Protein 1UJN (pdb70)

B-factor: mean 33.39, std 11.92, range [14.8, 73.03]

Sequence (674 aa):
MQRLEVREPVPYPILVGEGVLKEVPPLAGPAALLFDRRVEGFAQEVAKALGVRHLLGLPGGEAAKSLEVYGKVLSWLAEKGLPRNATLLVVGGGTLTDLGGFVAATYLRGVAYLAFPTTTLAIVDASVGGKTGINLPEGKNLVGAFHFPQGVYAELRALKTLPLPTFKEGLVEAFKHGLIAGDEALLKVEDLTPQSPRLEAFLARAVAVKVRVTEEDPLEKGKRRLLNLGHTLGHALEAQTRHALPHGMAVAYGLLYAALLGRALGGEDLLPPVRRLLLWLSPPPLPPLAFEDLLPYLSLHWVVPLAPGRLVVRPLPEGLLREAFAAWREELKGLGLLMQRLEVREPVPYPILVGEGVLKEVPPLAGPAALLFDRRVEGFAQEVAKALGVRHLLGLPGGEAAKSLEVYGKVLSWLAEKGLPRNATLLVVGGGTLTDLGGFVAATYLRGVAYLAFPTTTLAIVDASVGGKTGINLPEGKNLVGAFHFPQGVYAELRALKTLPLPTFKEGLVEAFKHGLIAGDEALLKVEDLTPQSPRLEAFLARAVAVKVRVTEEDPLEKGKRRLLNLGHTLGHALEAQALPHGMAVAYGLLYAALLGRALGGEDLLPPVRRLLLWLSPPPLPPLAFEDLLPYLSLHWVVPLAPGRLVVRPLPEGLLREAFAAWREELKGLGLLR

InterPro domains:
  IPR016037 3-dehydroquinate synthase AroB [MF_00110] (1-339)
  IPR030960 3-dehydroquinate synthase, N-terminal domain [PF01761] (58-167)
  IPR030963 3-dehydroquinate synthase family [PIRSF001455] (6-338)
  IPR050071 Dehydroquinate Synthase [PTHR43622] (54-319)
  IPR056179 3-dehydroquinate synthase, C-terminal domain [PF24621] (170-304)

Foldseek 3Di:
DDWDWFVPPHIAIEAFEAPLLVVDDAQPFAEAEEEAPLPVVVSVVSCVSRVHDHYDYDHADQVCQDPVVLVVVLVSCVVVVDDQAYEYEFYEADRRCQSSLQSQCPNVNHHAYEYAHLFLQCLLPVQDFQHHHGADPVGGGPGGDRGHHNYYGYHLVSNQVPDFLRNLLSLLLLCLLCLQQVPPLSLPPLVDDSPPPCVRVNSSVSNVSLSVQCVVCVPPPPSNCLSCQLVQQLQLQCVVVVNPFDSSLSSLLSNQLLQLLLVLVVADRPNVSSLSSCVSSVGAAGDDDALVNRCVSHVAWHWHRSGRNDIDIGDDDVVSSNVSVVVSVVSCVVVVSD/DDWDWQPPPHIAIEAFEAPLLVVDDAQPDAEAEEEAQVLVVVSVVSCVSRVHDHYHYDHQDLVCQDVVNLVVVLVSCVVVPDDQAYEYEFEHAPNRCQSRLQSQCPNVNHHAYEYEYLFLQCLLPVQDFQHHHGADPVGGRPGGDRGHHNYYGYHLVSNQPPDPLRNVLSLLLLCLLCQQQVPVLSLPPLVDDSPPPCVRVSSSVSNVSQSVQCVVCVVPPPSNVSSCQLVQQLVLLVVLPFDSSLSSLLSNQLLQLLLVVVQADRPNVSSLVSCLSSVGAADEDDAPVSSVVRAVAWHWHRRGRNDIDTGHDDVVSSRVSVVVSQVSCVVSVRYD

CATH classification: 3.40.50.1970 (+1 more: 1.20.1090.10)

Structure (mmCIF, N/CA/C/O backbone):
data_1UJN
#
_entry.id   1UJN
#
_cell.length_a   63.403
_cell.length_b   71.787
_cell.length_c   71.636
_cell.angle_alpha   90.00
_cell.angle_beta   99.44
_cell.angle_gamma   90.00
#
_symmetry.space_group_name_H-M   'P 1 21 1'
#
loop_
_entity.id
_entity.type
_entity.pdbx_description
1 polymer 'dehydroquinate synthase'
2 water water
#
loop_
_atom_site.group_PDB
_atom_site.id
_atom_site.type_symbol
_atom_site.label_atom_id
_atom_site.label_alt_id
_atom_site.label_comp_id
_atom_site.label_asym_id
_atom_site.label_entity_id
_atom_site.label_seq_id
_atom_site.pdbx_PDB_ins_code
_atom_site.Cartn_x
_atom_site.Cartn_y
_atom_site.Cartn_z
_atom_site.occupancy
_atom_site.B_iso_or_equiv
_atom_site.auth_seq_id
_atom_site.auth_comp_id
_atom_site.auth_asym_id
_atom_site.auth_atom_id
_atom_site.pdbx_PDB_model_num
ATOM 1 N N . MET A 1 1 ? 24.114 10.769 51.378 1.00 35.87 1 MET A N 1
ATOM 2 C CA . MET A 1 1 ? 23.712 10.831 49.943 1.00 34.75 1 MET A CA 1
ATOM 3 C C . MET A 1 1 ? 24.695 11.699 49.171 1.00 34.55 1 MET A C 1
ATOM 4 O O . MET A 1 1 ? 24.927 12.852 49.522 1.00 36.28 1 MET A O 1
ATOM 9 N N . GLN A 1 2 ? 25.275 11.132 48.120 1.00 32.04 2 GLN A N 1
ATOM 10 C CA . GLN A 1 2 ? 26.235 11.848 47.293 1.00 30.49 2 GLN A CA 1
ATOM 11 C C . GLN A 1 2 ? 25.622 12.085 45.921 1.00 29.18 2 GLN A C 1
ATOM 12 O O . GLN A 1 2 ? 25.073 11.165 45.328 1.00 26.51 2 GLN A O 1
ATOM 18 N N . ARG A 1 3 ? 25.711 13.312 45.420 1.00 27.58 3 ARG A N 1
ATOM 19 C CA . ARG A 1 3 ? 25.170 13.608 44.105 1.00 28.21 3 ARG A CA 1
ATOM 20 C C . ARG A 1 3 ? 26.279 14.099 43.188 1.00 29.50 3 ARG A C 1
ATOM 21 O O . ARG A 1 3 ? 26.920 15.119 43.457 1.00 29.17 3 ARG A O 1
ATOM 29 N N . LEU A 1 4 ? 26.518 13.354 42.116 1.00 26.93 4 LEU A N 1
ATOM 30 C CA . LEU A 1 4 ? 27.533 13.720 41.142 1.00 26.36 4 LEU A CA 1
ATOM 31 C C . LEU A 1 4 ? 26.801 14.079 39.860 1.00 25.84 4 LEU A C 1
ATOM 32 O O . LEU A 1 4 ? 25.628 13.734 39.689 1.00 24.55 4 LEU A O 1
ATOM 37 N N . GLU A 1 5 ? 27.485 14.774 38.962 1.00 24.29 5 GLU A N 1
ATOM 38 C CA . GLU A 1 5 ? 26.866 15.151 37.703 1.00 24.75 5 GLU A CA 1
ATOM 39 C C . GLU A 1 5 ? 27.784 14.909 36.519 1.00 25.24 5 GLU A C 1
ATOM 40 O O . GLU A 1 5 ? 28.978 15.227 36.559 1.00 24.05 5 GLU A O 1
ATOM 46 N N . VAL A 1 6 ? 27.221 14.313 35.476 1.00 23.64 6 VAL A N 1
ATOM 47 C CA . VAL A 1 6 ? 27.948 14.093 34.240 1.00 23.45 6 VAL A CA 1
ATOM 48 C C . VAL A 1 6 ? 27.403 15.229 33.404 1.00 24.52 6 VAL A C 1
ATOM 49 O O . VAL A 1 6 ? 26.190 15.448 33.375 1.00 24.60 6 VAL A O 1
ATOM 53 N N . ARG A 1 7 ? 28.285 15.960 32.736 1.00 26.37 7 ARG A N 1
ATOM 54 C CA . ARG A 1 7 ? 27.851 17.096 31.934 1.00 30.01 7 ARG A CA 1
ATOM 55 C C . ARG A 1 7 ? 27.895 16.846 30.432 1.00 32.50 7 ARG A C 1
ATOM 56 O O . ARG A 1 7 ? 27.007 17.277 29.699 1.00 31.72 7 ARG A O 1
ATOM 64 N N . GLU A 1 8 ? 28.933 16.156 29.979 1.00 34.99 8 GLU A N 1
ATOM 65 C CA . GLU A 1 8 ? 29.099 15.886 28.555 1.00 39.40 8 GLU A CA 1
ATOM 66 C C . GLU A 1 8 ? 29.304 14.403 28.265 1.00 40.07 8 GLU A C 1
ATOM 67 O O . GLU A 1 8 ? 29.865 13.673 29.085 1.00 41.00 8 GLU A O 1
ATOM 73 N N . PRO A 1 9 ? 28.855 13.940 27.083 1.00 39.70 9 PRO A N 1
ATOM 74 C CA . PRO A 1 9 ? 28.184 14.735 26.047 1.00 39.15 9 PRO A CA 1
ATOM 75 C C . PRO A 1 9 ? 26.709 14.991 26.347 1.00 38.12 9 PRO A C 1
ATOM 76 O O . PRO A 1 9 ? 26.086 15.861 25.742 1.00 39.00 9 PRO A O 1
ATOM 80 N N . VAL A 1 10 ? 26.159 14.219 27.278 1.00 36.52 10 VAL A N 1
ATOM 81 C CA . VAL A 1 10 ? 24.763 14.346 27.683 1.00 35.80 10 VAL A CA 1
ATOM 82 C C . VAL A 1 10 ? 24.731 14.411 29.208 1.00 35.04 10 VAL A C 1
ATOM 83 O O . VAL A 1 10 ? 25.307 13.558 29.882 1.00 34.66 10 VAL A O 1
ATOM 87 N N . PRO A 1 11 ? 24.060 15.425 29.771 1.00 31.89 11 PRO A N 1
ATOM 88 C CA . PRO A 1 11 ? 23.990 15.559 31.227 1.00 30.53 11 PRO A CA 1
ATOM 89 C C . PRO A 1 11 ? 22.997 14.667 31.963 1.00 26.44 11 PRO A C 1
ATOM 90 O O . PRO A 1 11 ? 21.880 14.421 31.501 1.00 27.22 11 PRO A O 1
ATOM 94 N N . TYR A 1 12 ? 23.431 14.176 33.116 1.00 23.15 12 TYR A N 1
ATOM 95 C CA . TYR A 1 12 ? 22.597 13.353 33.978 1.00 20.65 12 TYR A CA 1
ATOM 96 C C . TYR A 1 12 ? 23.275 13.226 35.338 1.00 18.68 12 TYR A C 1
ATOM 97 O O . TYR A 1 12 ? 24.496 13.338 35.451 1.00 19.03 12 TYR A O 1
ATOM 106 N N . PRO A 1 13 ? 22.481 13.020 36.391 1.00 19.18 13 PRO A N 1
ATOM 107 C CA . PRO A 1 13 ? 22.979 12.877 37.760 1.00 19.37 13 PRO A CA 1
ATOM 108 C C . PRO A 1 13 ? 23.279 11.427 38.129 1.00 19.31 13 PRO A C 1
ATOM 109 O O . PRO A 1 13 ? 22.677 10.500 37.585 1.00 17.76 13 PRO A O 1
ATOM 113 N N . ILE A 1 14 ? 24.208 11.253 39.063 1.00 18.86 14 ILE A N 1
ATOM 114 C CA . ILE A 1 14 ? 24.568 9.936 39.575 1.00 17.60 14 ILE A CA 1
ATOM 115 C C . ILE A 1 14 ? 24.449 10.083 41.087 1.00 19.28 14 ILE A C 1
ATOM 116 O O . ILE A 1 14 ? 25.176 10.871 41.697 1.00 19.51 14 ILE A O 1
ATOM 121 N N . LEU A 1 15 ? 23.519 9.346 41.683 1.00 16.87 15 LEU A N 1
ATOM 122 C CA . LEU A 1 15 ? 23.311 9.403 43.130 1.00 19.11 15 LEU A CA 1
ATOM 123 C C . LEU A 1 15 ? 23.866 8.146 43.771 1.00 19.97 15 LEU A C 1
ATOM 124 O O . LEU A 1 15 ? 23.645 7.044 43.276 1.00 19.35 15 LEU A O 1
ATOM 129 N N . VAL A 1 16 ? 24.581 8.312 44.881 1.00 20.00 16 VAL A N 1
ATOM 130 C CA . VAL A 1 16 ? 25.144 7.172 45.596 1.00 22.58 16 VAL A CA 1
ATOM 131 C C . VAL A 1 16 ? 24.869 7.373 47.086 1.00 22.80 16 VAL A C 1
ATOM 132 O O . VAL A 1 16 ? 25.313 8.355 47.670 1.00 24.41 16 VAL A O 1
ATOM 136 N N . GLY A 1 17 ? 24.121 6.454 47.687 1.00 24.00 17 GLY A N 1
ATOM 137 C CA . GLY A 1 17 ? 23.818 6.577 49.103 1.00 25.51 17 GLY A CA 1
ATOM 138 C C . GLY A 1 17 ? 22.646 5.714 49.518 1.00 26.32 17 GLY A C 1
ATOM 139 O O . GLY A 1 17 ? 22.252 4.802 48.793 1.00 25.93 17 GLY A O 1
ATOM 140 N N . GLU A 1 18 ? 22.091 5.985 50.695 1.00 27.97 18 GLU A N 1
ATOM 141 C CA . GLU A 1 18 ? 20.951 5.218 51.177 1.00 29.76 18 GLU A CA 1
ATOM 142 C C . GLU A 1 18 ? 19.694 6.057 51.037 1.00 28.73 18 GLU A C 1
ATOM 143 O O . GLU A 1 18 ? 19.593 7.145 51.603 1.00 28.94 18 GLU A O 1
ATOM 149 N N . GLY A 1 19 ? 18.744 5.544 50.266 1.00 28.58 19 GLY A N 1
ATOM 150 C CA . GLY A 1 19 ? 17.502 6.254 50.040 1.00 28.66 19 GLY A CA 1
ATOM 151 C C . GLY A 1 19 ? 17.550 7.000 48.722 1.00 27.20 19 GLY A C 1
ATOM 152 O O . GLY A 1 19 ? 16.983 8.081 48.596 1.00 28.04 19 GLY A O 1
ATOM 153 N N . VAL A 1 20 ? 18.233 6.434 47.734 1.00 27.73 20 VAL A N 1
ATOM 154 C CA . VAL A 1 20 ? 18.329 7.086 46.429 1.00 27.33 20 VAL A CA 1
ATOM 155 C C . VAL A 1 20 ? 16.989 7.191 45.687 1.00 26.21 20 VAL A C 1
ATOM 156 O O . VAL A 1 20 ? 16.800 8.096 44.876 1.00 25.52 20 VAL A O 1
ATOM 160 N N . LEU A 1 21 ? 16.058 6.282 45.960 1.00 26.37 21 LEU A N 1
ATOM 161 C CA . LEU A 1 21 ? 14.758 6.326 45.284 1.00 27.81 21 LEU A CA 1
ATOM 162 C C . LEU A 1 21 ? 14.009 7.640 45.473 1.00 28.46 21 LEU A C 1
ATOM 163 O O . LEU A 1 21 ? 13.283 8.079 44.580 1.00 27.97 21 LEU A O 1
ATOM 168 N N . LYS A 1 22 ? 14.185 8.270 46.631 1.00 28.73 22 LYS A N 1
ATOM 169 C CA . LYS A 1 22 ? 13.519 9.538 46.917 1.00 29.91 22 LYS A CA 1
ATOM 170 C C . LYS A 1 22 ? 14.039 10.640 45.991 1.00 29.65 22 LYS A C 1
ATOM 171 O O . LYS A 1 22 ? 13.379 11.660 45.793 1.00 30.63 22 LYS A O 1
ATOM 177 N N . GLU A 1 23 ? 15.227 10.432 45.433 1.00 27.13 23 GLU A N 1
ATOM 178 C CA . GLU A 1 23 ? 15.847 11.417 44.550 1.00 25.95 23 GLU A CA 1
ATOM 179 C C . GLU A 1 23 ? 15.502 11.255 43.071 1.00 23.54 23 GLU A C 1
ATOM 180 O O . GLU A 1 23 ? 15.902 12.074 42.246 1.00 21.48 23 GLU A O 1
ATOM 186 N N . VAL A 1 24 ? 14.765 10.208 42.730 1.00 22.81 24 VAL A N 1
ATOM 187 C CA . VAL A 1 24 ? 14.411 9.985 41.331 1.00 22.06 24 VAL A CA 1
ATOM 188 C C . VAL A 1 24 ? 13.252 10.878 40.915 1.00 22.32 24 VAL A C 1
ATOM 189 O O . VAL A 1 24 ? 12.234 10.932 41.597 1.00 22.87 24 VAL A O 1
ATOM 193 N N . PRO A 1 25 ? 13.394 11.607 39.796 1.00 22.35 25 PRO A N 1
ATOM 194 C CA . PRO A 1 25 ? 12.277 12.463 39.378 1.00 22.48 25 PRO A CA 1
ATOM 195 C C . PRO A 1 25 ? 11.079 11.573 39.029 1.00 23.13 25 PRO A C 1
ATOM 196 O O . PRO A 1 25 ? 11.237 10.544 38.367 1.00 21.79 25 PRO A O 1
ATOM 200 N N . PRO A 1 26 ? 9.869 1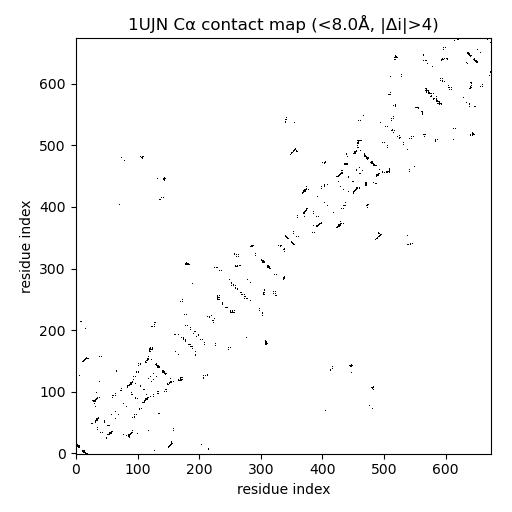1.948 39.478 1.00 22.34 26 PRO A N 1
ATOM 201 C CA . PRO A 1 26 ? 8.690 11.135 39.167 1.00 22.88 26 PRO A CA 1
ATOM 202 C C . PRO A 1 26 ? 8.593 10.949 37.659 1.00 22.75 26 PRO A C 1
ATOM 203 O O . PRO A 1 26 ? 8.880 11.874 36.900 1.00 24.09 26 PRO A O 1
ATOM 207 N N . LEU A 1 27 ? 8.192 9.759 37.230 1.00 23.27 27 LEU A N 1
ATOM 208 C CA . LEU A 1 27 ? 8.074 9.461 35.807 1.00 25.61 27 LEU A CA 1
ATOM 209 C C . LEU A 1 27 ? 7.010 10.320 35.125 1.00 27.18 27 LEU A C 1
ATOM 210 O O . LEU A 1 27 ? 5.931 10.544 35.677 1.00 27.48 27 LEU A O 1
ATOM 215 N N . ALA A 1 28 ? 7.324 10.798 33.923 1.00 27.51 28 ALA A N 1
ATOM 216 C CA . ALA A 1 28 ? 6.406 11.647 33.168 1.00 28.98 28 ALA A CA 1
ATOM 217 C C . ALA A 1 28 ? 5.692 10.903 32.044 1.00 29.65 28 ALA A C 1
ATOM 218 O O . ALA A 1 28 ? 4.969 11.510 31.257 1.00 32.07 28 ALA A O 1
ATOM 220 N N . GLY A 1 29 ? 5.899 9.594 31.965 1.00 28.81 29 GLY A N 1
ATOM 221 C CA . GLY A 1 29 ? 5.254 8.813 30.925 1.00 28.41 29 GLY A CA 1
ATOM 222 C C . GLY A 1 29 ? 5.237 7.343 31.283 1.00 27.89 29 GLY A C 1
ATOM 223 O O . GLY A 1 29 ? 5.586 6.982 32.409 1.00 28.59 29 GLY A O 1
ATOM 224 N N . PRO A 1 30 ? 4.831 6.465 30.352 1.00 27.57 30 PRO A N 1
ATOM 225 C CA . PRO A 1 30 ? 4.796 5.028 30.641 1.00 25.44 30 PRO A CA 1
ATOM 226 C C . PRO A 1 30 ? 6.186 4.496 30.989 1.00 23.26 30 PRO A C 1
ATOM 227 O O . PRO A 1 30 ? 7.198 5.164 30.736 1.00 23.99 30 PRO A O 1
ATOM 231 N N . ALA A 1 31 ? 6.237 3.304 31.577 1.00 22.29 31 ALA A N 1
ATOM 232 C CA . ALA A 1 31 ? 7.516 2.725 31.975 1.00 21.08 31 ALA A CA 1
ATOM 233 C C . ALA A 1 31 ? 7.480 1.212 32.133 1.00 21.53 31 ALA A C 1
ATOM 234 O O . ALA A 1 31 ? 6.413 0.603 32.244 1.00 22.03 31 ALA A O 1
ATOM 236 N N . ALA A 1 32 ? 8.667 0.614 32.141 1.00 19.78 32 ALA A N 1
ATOM 237 C CA . ALA A 1 32 ? 8.822 -0.821 32.311 1.00 19.05 32 ALA A CA 1
ATOM 238 C C . ALA A 1 32 ? 10.116 -0.991 33.093 1.00 19.75 32 ALA A C 1
ATOM 239 O O . ALA A 1 32 ? 10.995 -0.128 33.030 1.00 20.02 32 ALA A O 1
ATOM 241 N N . LEU A 1 33 ? 10.236 -2.084 33.837 1.00 19.58 33 LEU A N 1
ATOM 242 C CA . LEU A 1 33 ? 11.432 -2.302 34.634 1.00 18.16 33 LEU A CA 1
ATOM 243 C C . LEU A 1 33 ? 12.000 -3.694 34.391 1.00 18.92 33 LEU A C 1
ATOM 244 O O . LEU A 1 33 ? 11.292 -4.693 34.484 1.00 19.74 33 LEU A O 1
ATOM 249 N N . LEU A 1 34 ? 13.286 -3.728 34.051 1.00 19.57 34 LEU A N 1
ATOM 250 C CA . LEU A 1 34 ? 14.027 -4.955 33.787 1.00 20.03 34 LEU A CA 1
ATOM 251 C C . LEU A 1 34 ? 14.959 -5.154 34.986 1.00 21.08 34 LEU A C 1
ATOM 252 O O . LEU A 1 34 ? 15.643 -4.211 35.403 1.00 20.88 34 LEU A O 1
ATOM 257 N N . PHE A 1 35 ? 15.011 -6.367 35.535 1.00 21.18 35 PHE A N 1
ATOM 258 C CA . PHE A 1 35 ? 15.857 -6.608 36.702 1.00 21.36 35 PHE A CA 1
ATOM 259 C C . PHE A 1 35 ? 16.525 -7.980 36.768 1.00 22.27 35 PHE A C 1
ATOM 260 O O . PHE A 1 35 ? 16.053 -8.945 36.177 1.00 21.04 35 PHE A O 1
ATOM 268 N N . ASP A 1 36 ? 17.633 -8.034 37.503 1.00 22.71 36 ASP A N 1
ATOM 269 C CA . ASP A 1 36 ? 18.385 -9.265 37.726 1.00 23.70 36 ASP A CA 1
ATOM 270 C C . ASP A 1 36 ? 17.595 -9.983 38.824 1.00 25.08 36 ASP A C 1
ATOM 271 O O . ASP A 1 36 ? 17.363 -9.406 39.877 1.00 24.91 36 ASP A O 1
ATOM 276 N N . ARG A 1 37 ? 17.170 -11.219 38.574 1.00 27.52 37 ARG A N 1
ATOM 277 C CA . ARG A 1 37 ? 16.396 -11.979 39.563 1.00 30.64 37 ARG A CA 1
ATOM 278 C C . ARG A 1 37 ? 17.019 -11.922 40.954 1.00 29.95 37 ARG A C 1
ATOM 279 O O . ARG A 1 37 ? 16.312 -11.989 41.959 1.00 29.89 37 ARG A O 1
ATOM 287 N N . ARG A 1 38 ? 18.343 -11.806 41.007 1.00 30.75 38 ARG A N 1
ATOM 288 C CA . ARG A 1 38 ? 19.067 -11.742 42.275 1.00 31.54 38 ARG A CA 1
ATOM 289 C C . ARG A 1 38 ? 18.635 -10.605 43.188 1.00 29.81 38 ARG A C 1
ATOM 290 O O . ARG A 1 38 ? 18.767 -10.704 44.407 1.00 29.36 38 ARG A O 1
ATOM 298 N N . VAL A 1 39 ? 18.151 -9.513 42.607 1.00 27.04 39 VAL A N 1
ATOM 299 C CA . VAL A 1 39 ? 17.725 -8.376 43.410 1.00 25.56 39 VAL A CA 1
ATOM 300 C C . VAL A 1 39 ? 16.262 -8.013 43.193 1.00 24.61 39 VAL A C 1
ATOM 301 O O . VAL A 1 39 ? 15.905 -6.839 43.189 1.00 22.38 39 VAL A O 1
ATOM 305 N N . GLU A 1 40 ? 15.414 -9.025 43.039 1.00 26.01 40 GLU A N 1
ATOM 306 C CA . GLU A 1 40 ? 13.997 -8.779 42.825 1.00 27.35 40 GLU A CA 1
ATOM 307 C C . GLU A 1 40 ? 13.384 -7.955 43.952 1.00 27.09 40 GLU A C 1
ATOM 308 O O . GLU A 1 40 ? 12.536 -7.097 43.704 1.00 25.45 40 GLU A O 1
ATOM 314 N N . GLY A 1 41 ? 13.808 -8.220 45.187 1.00 26.33 41 GLY A N 1
ATOM 315 C CA . GLY A 1 41 ? 13.280 -7.480 46.322 1.00 25.40 41 GLY A CA 1
ATOM 316 C C . GLY A 1 41 ? 13.398 -5.981 46.118 1.00 24.99 41 GLY A C 1
ATOM 317 O O . GLY A 1 41 ? 12.422 -5.238 46.246 1.00 24.48 41 GLY A O 1
ATOM 318 N N . PHE A 1 42 ? 14.604 -5.532 45.787 1.00 23.84 42 PHE A N 1
ATOM 319 C CA . PHE A 1 42 ? 14.850 -4.118 45.562 1.00 22.96 42 PHE A CA 1
ATOM 320 C C . PHE A 1 42 ? 14.131 -3.662 44.295 1.00 20.54 42 PHE A C 1
ATOM 321 O O . PHE A 1 42 ? 13.611 -2.549 44.232 1.00 20.39 42 PHE A O 1
ATOM 329 N N . ALA A 1 43 ? 14.105 -4.531 43.290 1.00 22.65 43 ALA A N 1
ATOM 330 C CA . ALA A 1 43 ? 13.445 -4.213 42.025 1.00 22.46 43 ALA A CA 1
ATOM 331 C C . ALA A 1 43 ? 11.972 -3.898 42.273 1.00 25.33 43 ALA A C 1
ATOM 332 O O . ALA A 1 43 ? 11.430 -2.939 41.722 1.00 25.83 43 ALA A O 1
ATOM 334 N N . GLN A 1 44 ? 11.328 -4.702 43.113 1.00 23.64 44 GLN A N 1
ATOM 335 C CA . GLN A 1 44 ? 9.922 -4.479 43.426 1.00 24.53 44 GLN A CA 1
ATOM 336 C C . GLN A 1 44 ? 9.753 -3.185 44.214 1.00 24.60 44 GLN A C 1
ATOM 337 O O . GLN A 1 44 ? 8.734 -2.514 44.100 1.00 26.91 44 GLN A O 1
ATOM 343 N N . GLU A 1 45 ? 10.751 -2.832 45.019 1.00 24.84 45 GLU A N 1
ATOM 344 C CA . GLU A 1 45 ? 10.680 -1.601 45.796 1.00 24.38 45 GLU A CA 1
ATOM 345 C C . GLU A 1 45 ? 10.783 -0.398 44.855 1.00 22.95 45 GLU A C 1
ATOM 346 O O . GLU A 1 45 ? 10.065 0.598 45.011 1.00 22.58 45 GLU A O 1
ATOM 352 N N . VAL A 1 46 ? 11.680 -0.498 43.877 1.00 20.40 46 VAL A N 1
ATOM 353 C CA . VAL A 1 46 ? 11.856 0.566 42.897 1.00 20.06 46 VAL A CA 1
ATOM 354 C C . VAL A 1 46 ? 10.545 0.740 42.128 1.00 20.64 46 VAL A C 1
ATOM 355 O O . VAL A 1 46 ? 10.067 1.860 41.939 1.00 20.82 46 VAL A O 1
ATOM 359 N N . ALA A 1 47 ? 9.971 -0.380 41.689 1.00 20.89 47 ALA A N 1
ATOM 360 C CA . ALA A 1 47 ? 8.720 -0.370 40.939 1.00 22.05 47 ALA A CA 1
ATOM 361 C C . ALA A 1 47 ? 7.589 0.272 41.737 1.00 23.69 47 ALA A C 1
ATOM 362 O O . ALA A 1 47 ? 6.866 1.130 41.230 1.00 22.82 47 ALA A O 1
ATOM 364 N N . LYS A 1 48 ? 7.441 -0.141 42.991 1.00 25.98 48 LYS A N 1
ATOM 365 C CA . LYS A 1 48 ? 6.377 0.395 43.837 1.00 25.66 48 LYS A CA 1
ATOM 366 C C . LYS A 1 48 ? 6.530 1.891 44.095 1.00 25.90 48 LYS A C 1
ATOM 367 O O . LYS A 1 48 ? 5.557 2.639 44.040 1.00 25.62 48 LYS A O 1
ATOM 373 N N . ALA A 1 49 ? 7.753 2.330 44.365 1.00 25.28 49 ALA A N 1
ATOM 374 C CA . ALA A 1 49 ? 8.011 3.736 44.637 1.00 25.58 49 ALA A CA 1
ATOM 375 C C . ALA A 1 49 ? 7.697 4.655 43.455 1.00 26.64 49 ALA A C 1
ATOM 376 O O . ALA A 1 49 ? 7.163 5.752 43.632 1.00 26.38 49 ALA A O 1
ATOM 378 N N . LEU A 1 50 ? 8.012 4.197 42.248 1.00 25.10 50 LEU A N 1
ATOM 379 C CA . LEU A 1 50 ? 7.815 5.010 41.056 1.00 24.39 50 LEU A CA 1
ATOM 380 C C . LEU A 1 50 ? 6.549 4.723 40.248 1.00 25.62 50 LEU A C 1
ATOM 381 O O . LEU A 1 50 ? 6.299 5.377 39.235 1.00 24.16 50 LEU A O 1
ATOM 386 N N . GLY A 1 51 ? 5.757 3.753 40.694 1.00 25.49 51 GLY A N 1
ATOM 387 C CA . GLY A 1 51 ? 4.521 3.425 39.998 1.00 25.20 51 GLY A CA 1
ATOM 388 C C . GLY A 1 51 ? 4.669 2.612 38.722 1.00 26.01 51 GLY A C 1
ATOM 389 O O . GLY A 1 51 ? 3.844 2.725 37.809 1.00 24.93 51 GLY A O 1
ATOM 390 N N . VAL A 1 52 ? 5.712 1.792 38.645 1.00 23.46 52 VAL A N 1
ATOM 391 C CA . VAL A 1 52 ? 5.933 0.971 37.462 1.00 23.73 52 VAL A CA 1
ATOM 392 C C . VAL A 1 52 ? 5.157 -0.335 37.593 1.00 24.64 52 VAL A C 1
ATOM 393 O O . VAL A 1 52 ? 5.263 -1.028 38.603 1.00 23.90 52 VAL A O 1
ATOM 397 N N . ARG A 1 53 ? 4.387 -0.667 36.564 1.00 25.82 53 ARG A N 1
ATOM 398 C CA . ARG A 1 53 ? 3.535 -1.868 36.600 1.00 29.05 53 ARG A CA 1
ATOM 399 C C . ARG A 1 53 ? 4.073 -3.037 35.745 1.00 30.09 53 ARG A C 1
ATOM 400 O O . ARG A 1 53 ? 3.693 -4.188 35.911 1.00 31.72 53 ARG A O 1
ATOM 408 N N . HIS A 1 54 ? 4.966 -2.756 34.803 1.00 26.29 54 HIS A N 1
ATOM 409 C CA . HIS A 1 54 ? 5.514 -3.798 33.939 1.00 25.93 54 HIS A CA 1
ATOM 410 C C . HIS A 1 54 ? 6.934 -4.154 34.360 1.00 25.86 54 HIS A C 1
ATOM 411 O O . HIS A 1 54 ? 7.842 -3.329 34.247 1.00 22.74 54 HIS A O 1
ATOM 418 N N . LEU A 1 55 ? 7.119 -5.381 34.842 1.00 23.56 55 LEU A N 1
ATOM 419 C CA . LEU A 1 55 ? 8.434 -5.839 35.288 1.00 24.46 55 LEU A CA 1
ATOM 420 C C . LEU A 1 55 ? 8.819 -7.169 34.665 1.00 24.65 55 LEU A C 1
ATOM 421 O O . LEU A 1 55 ? 7.980 -8.053 34.516 1.00 24.60 55 LEU A O 1
ATOM 426 N N . LEU A 1 56 ? 10.096 -7.307 34.316 1.00 22.65 56 LEU A N 1
ATOM 427 C CA . LEU A 1 56 ? 10.609 -8.536 33.723 1.00 23.77 56 LEU A CA 1
ATOM 428 C C . LEU A 1 56 ? 11.928 -8.883 34.394 1.00 25.67 56 LEU A C 1
ATOM 429 O O . LEU A 1 56 ? 12.867 -8.072 34.399 1.00 22.43 56 LEU A O 1
ATOM 434 N N . GLY A 1 57 ? 11.987 -10.083 34.970 1.00 24.07 57 GLY A N 1
ATOM 435 C CA . GLY A 1 57 ? 13.188 -10.537 35.646 1.00 25.98 57 GLY A CA 1
ATOM 436 C C . GLY A 1 57 ? 14.043 -11.387 34.729 1.00 26.42 57 GLY A C 1
ATOM 437 O O . GLY A 1 57 ? 13.529 -12.140 33.904 1.00 28.66 57 GLY A O 1
ATOM 438 N N . LEU A 1 58 ? 15.355 -11.261 34.869 1.00 27.54 58 LEU A N 1
ATOM 439 C CA . LEU A 1 58 ? 16.277 -12.010 34.037 1.00 28.79 58 LEU A CA 1
ATOM 440 C C . LEU A 1 58 ? 17.447 -12.508 34.861 1.00 30.04 58 LEU A C 1
ATOM 441 O O . LEU A 1 58 ? 17.795 -11.921 35.884 1.00 27.17 58 LEU A O 1
ATOM 446 N N . PRO A 1 59 ? 18.053 -13.625 34.442 1.00 31.71 59 PRO A N 1
ATOM 447 C CA . PRO A 1 59 ? 19.197 -14.116 35.207 1.00 32.26 59 PRO A CA 1
ATOM 448 C C . PRO A 1 59 ? 20.356 -13.193 34.845 1.00 32.19 59 PRO A C 1
ATOM 449 O O . PRO A 1 59 ? 20.496 -12.803 33.685 1.00 33.56 59 PRO A O 1
ATOM 453 N N . GLY A 1 60 ? 21.165 -12.824 35.830 1.00 31.42 60 GLY A N 1
ATOM 454 C CA . GLY A 1 60 ? 22.300 -11.966 35.552 1.00 32.18 60 GLY A CA 1
ATOM 455 C C . GLY A 1 60 ? 23.391 -12.804 34.918 1.00 31.62 60 GLY A C 1
ATOM 456 O O . GLY A 1 60 ? 23.169 -13.968 34.596 1.00 31.90 60 GLY A O 1
ATOM 457 N N . GLY A 1 61 ? 24.572 -12.233 34.736 1.00 31.30 61 GLY A N 1
ATOM 458 C CA . GLY A 1 61 ? 25.643 -13.003 34.130 1.00 30.36 61 GLY A CA 1
ATOM 459 C C . GLY A 1 61 ? 25.737 -12.742 32.643 1.00 29.22 61 GLY A C 1
ATOM 460 O O . GLY A 1 61 ? 24.871 -12.088 32.065 1.00 27.64 61 GLY A O 1
ATOM 461 N N . GLU A 1 62 ? 26.785 -13.270 32.022 1.00 26.87 62 GLU A N 1
ATOM 462 C CA . GLU A 1 62 ? 27.023 -13.075 30.596 1.00 27.69 62 GLU A CA 1
ATOM 463 C C . GLU A 1 62 ? 25.929 -13.620 29.673 1.00 27.76 62 GLU A C 1
ATOM 464 O O . GLU A 1 62 ? 25.773 -13.147 28.544 1.00 25.61 62 GLU A O 1
ATOM 470 N N . ALA A 1 63 ? 25.184 -14.614 30.144 1.00 29.04 63 ALA A N 1
ATOM 471 C CA . ALA A 1 63 ? 24.113 -15.205 29.342 1.00 31.47 63 ALA A CA 1
ATOM 472 C C . ALA A 1 63 ? 23.032 -14.180 29.011 1.00 31.73 63 ALA A C 1
ATOM 473 O O . ALA A 1 63 ? 22.320 -14.322 28.017 1.00 34.03 63 ALA A O 1
ATOM 475 N N . ALA A 1 64 ? 22.911 -13.149 29.841 1.00 31.97 64 ALA A N 1
ATOM 476 C CA . ALA A 1 64 ? 21.912 -12.102 29.622 1.00 31.75 64 ALA A CA 1
ATOM 477 C C . ALA A 1 64 ? 22.297 -11.201 28.451 1.00 31.49 64 ALA A C 1
ATOM 478 O O . ALA A 1 64 ? 21.442 -10.536 27.858 1.00 34.00 64 ALA A O 1
ATOM 480 N N . LYS A 1 65 ? 23.585 -11.171 28.128 1.00 28.88 65 LYS A N 1
ATOM 481 C CA . LYS A 1 65 ? 24.074 -10.341 27.034 1.00 26.50 65 LYS A CA 1
ATOM 482 C C . LYS A 1 65 ? 24.151 -11.147 25.743 1.00 27.50 65 LYS A C 1
ATOM 483 O O . LYS A 1 65 ? 25.233 -11.388 25.205 1.00 27.64 65 LYS A O 1
ATOM 489 N N . SER A 1 66 ? 22.984 -11.543 25.246 1.00 25.39 66 SER A N 1
ATOM 490 C CA . SER A 1 66 ? 22.890 -12.342 24.032 1.00 27.00 66 SER A CA 1
ATOM 491 C C . SER A 1 66 ? 21.782 -11.835 23.120 1.00 25.87 66 SER A C 1
ATOM 492 O O . SER A 1 66 ? 20.884 -11.118 23.558 1.00 25.09 66 SER A O 1
ATOM 495 N N . LEU A 1 67 ? 21.840 -12.235 21.854 1.00 26.51 67 LEU A N 1
ATOM 496 C CA . LEU A 1 67 ? 20.837 -11.832 20.875 1.00 25.84 67 LEU A CA 1
ATOM 497 C C . LEU A 1 67 ? 19.470 -12.381 21.256 1.00 25.26 67 LEU A C 1
ATOM 498 O O . LEU A 1 67 ? 18.446 -11.739 21.031 1.00 21.69 67 LEU A O 1
ATOM 503 N N . GLU A 1 68 ? 19.454 -13.573 21.841 1.00 25.99 68 GLU A N 1
ATOM 504 C CA . GLU A 1 68 ? 18.196 -14.186 22.233 1.00 28.19 68 GLU A CA 1
ATOM 505 C C . GLU A 1 68 ? 17.482 -13.399 23.328 1.00 25.68 68 GLU A C 1
ATOM 506 O O . GLU A 1 68 ? 16.282 -13.142 23.232 1.00 24.63 68 GLU A O 1
ATOM 512 N N . VAL A 1 69 ? 18.214 -13.013 24.365 1.00 26.32 69 VAL A N 1
ATOM 513 C CA . VAL A 1 69 ? 17.603 -12.266 25.462 1.00 24.74 69 VAL A CA 1
ATOM 514 C C . VAL A 1 69 ? 17.214 -10.865 24.988 1.00 25.10 69 VAL A C 1
ATOM 515 O O . VAL A 1 69 ? 16.188 -10.318 25.398 1.00 24.09 69 VAL A O 1
ATOM 519 N N . TYR A 1 70 ? 18.040 -10.303 24.112 1.00 24.03 70 TYR A N 1
ATOM 520 C CA . TYR A 1 70 ? 17.808 -8.980 23.541 1.00 22.07 70 TYR A CA 1
ATOM 521 C C . TYR A 1 70 ? 16.466 -8.987 22.803 1.00 22.47 70 TYR A C 1
ATOM 522 O O . TYR A 1 70 ? 15.615 -8.114 23.008 1.00 21.02 70 TYR A O 1
ATOM 531 N N . GLY A 1 71 ? 16.278 -9.989 21.950 1.00 23.38 71 GLY A N 1
ATOM 532 C CA . GLY A 1 71 ? 15.042 -10.097 21.205 1.00 23.22 71 GLY A CA 1
ATOM 533 C C . GLY A 1 71 ? 13.851 -10.311 22.115 1.00 24.59 71 GLY A C 1
ATOM 534 O O . GLY A 1 71 ? 12.778 -9.766 21.876 1.00 22.45 71 GLY A O 1
ATOM 535 N N . LYS A 1 72 ? 14.045 -11.104 23.165 1.00 24.76 72 LYS A N 1
ATOM 536 C CA . LYS A 1 72 ? 12.975 -11.390 24.117 1.00 26.60 72 LYS A CA 1
ATOM 537 C C . LYS A 1 72 ? 12.513 -10.123 24.826 1.00 24.62 72 LYS A C 1
ATOM 538 O O . LYS A 1 72 ? 11.316 -9.871 24.939 1.00 23.90 72 LYS A O 1
ATOM 544 N N . VAL A 1 73 ? 13.464 -9.324 25.300 1.00 22.66 73 VAL A N 1
ATOM 545 C CA . VAL A 1 73 ? 13.117 -8.090 25.996 1.00 21.64 73 VAL A CA 1
ATOM 546 C C . VAL A 1 73 ? 12.406 -7.120 25.057 1.00 20.92 73 VAL A C 1
ATOM 547 O O . VAL A 1 73 ? 11.408 -6.508 25.429 1.00 21.94 73 VAL A O 1
ATOM 551 N N . LEU A 1 74 ? 12.909 -6.978 23.835 1.00 21.12 74 LEU A N 1
ATOM 552 C CA . LEU A 1 74 ? 12.273 -6.079 22.876 1.00 20.64 74 LEU A CA 1
ATOM 553 C C . LEU A 1 74 ? 10.819 -6.483 22.591 1.00 21.37 74 LEU A C 1
ATOM 554 O O . LEU A 1 74 ? 9.924 -5.640 22.567 1.00 20.98 74 LEU A O 1
ATOM 559 N N . SER A 1 75 ? 10.581 -7.771 22.374 1.00 23.73 75 SER A N 1
ATOM 560 C CA . SER A 1 75 ? 9.223 -8.234 22.103 1.00 24.62 75 SER A CA 1
ATOM 561 C C . SER A 1 75 ? 8.331 -8.044 23.323 1.00 25.10 75 SER A C 1
ATOM 562 O O . SER A 1 75 ? 7.129 -7.801 23.196 1.00 26.50 75 SER A O 1
ATOM 565 N N . TRP A 1 76 ? 8.929 -8.141 24.506 1.00 25.92 76 TRP A N 1
ATOM 566 C CA . TRP A 1 76 ? 8.187 -7.968 25.748 1.00 24.48 76 TRP A CA 1
ATOM 567 C C . TRP A 1 76 ? 7.677 -6.527 25.810 1.00 25.89 76 TRP A C 1
ATOM 568 O O . TRP A 1 76 ? 6.515 -6.285 26.136 1.00 23.84 76 TRP A O 1
ATOM 579 N N . LEU A 1 77 ? 8.545 -5.572 25.476 1.00 24.47 77 LEU A N 1
ATOM 580 C CA . LEU A 1 77 ? 8.162 -4.162 25.480 1.00 22.56 77 LEU A CA 1
ATOM 581 C C . LEU A 1 77 ? 7.094 -3.898 24.415 1.00 21.27 77 LEU A C 1
ATOM 582 O O . LEU A 1 77 ? 6.093 -3.227 24.676 1.00 21.54 77 LEU A O 1
ATOM 587 N N . ALA A 1 78 ? 7.314 -4.435 23.219 1.00 23.23 78 ALA A N 1
ATOM 588 C CA . ALA A 1 78 ? 6.385 -4.271 22.107 1.00 23.87 78 ALA A CA 1
ATOM 589 C C . ALA A 1 78 ? 5.007 -4.810 22.478 1.00 26.84 78 ALA A C 1
ATOM 590 O O . ALA A 1 78 ? 3.992 -4.163 22.243 1.00 28.40 78 ALA A O 1
ATOM 592 N N . GLU A 1 79 ? 4.988 -6.004 23.054 1.00 30.63 79 GLU A N 1
ATOM 593 C CA . GLU A 1 79 ? 3.744 -6.645 23.466 1.00 35.15 79 GLU A CA 1
ATOM 594 C C . GLU A 1 79 ? 2.889 -5.750 24.359 1.00 36.13 79 GLU A C 1
ATOM 595 O O . GLU A 1 79 ? 1.664 -5.733 24.238 1.00 37.32 79 GLU A O 1
ATOM 601 N N . LYS A 1 80 ? 3.533 -5.012 25.260 1.00 36.98 80 LYS A N 1
ATOM 602 C CA . LYS A 1 80 ? 2.814 -4.130 26.172 1.00 36.86 80 LYS A CA 1
ATOM 603 C C . LYS A 1 80 ? 2.417 -2.817 25.492 1.00 37.23 80 LYS A C 1
ATOM 604 O O . LYS A 1 80 ? 1.665 -2.013 26.027 1.00 38.52 80 LYS A O 1
ATOM 610 N N . GLY A 1 81 ? 2.932 -2.598 24.287 1.00 35.10 81 GLY A N 1
ATOM 611 C CA . GLY A 1 81 ? 2.610 -1.391 23.555 1.00 33.45 81 GLY A CA 1
ATOM 612 C C . GLY A 1 81 ? 3.280 -0.138 24.088 1.00 32.53 81 GLY A C 1
ATOM 613 O O . GLY A 1 81 ? 2.760 0.960 23.917 1.00 33.55 81 GLY A O 1
ATOM 614 N N . LEU A 1 82 ? 4.433 -0.289 24.730 1.00 31.15 82 LEU A N 1
ATOM 615 C CA . LEU A 1 82 ? 5.136 0.876 25.267 1.00 30.52 82 LEU A CA 1
ATOM 616 C C . LEU A 1 82 ? 5.551 1.826 24.151 1.00 28.31 82 LEU A C 1
ATOM 617 O O . LEU A 1 82 ? 6.194 1.419 23.185 1.00 26.46 82 LEU A O 1
ATOM 622 N N . PRO A 1 83 ? 5.176 3.112 24.271 1.00 27.19 83 PRO A N 1
ATOM 623 C CA . PRO A 1 83 ? 5.490 4.149 23.287 1.00 27.11 83 PRO A CA 1
ATOM 624 C C . PRO A 1 83 ? 6.887 4.750 23.416 1.00 25.39 83 PRO A C 1
ATOM 625 O O . PRO A 1 83 ? 7.636 4.434 24.340 1.00 23.89 83 PRO A O 1
ATOM 629 N N . ARG A 1 84 ? 7.216 5.634 22.480 1.00 24.78 84 ARG A N 1
ATOM 630 C CA . ARG A 1 84 ? 8.534 6.279 22.402 1.00 25.88 84 ARG A CA 1
ATOM 631 C C . ARG A 1 84 ? 8.849 7.170 23.621 1.00 25.14 84 ARG A C 1
ATOM 632 O O .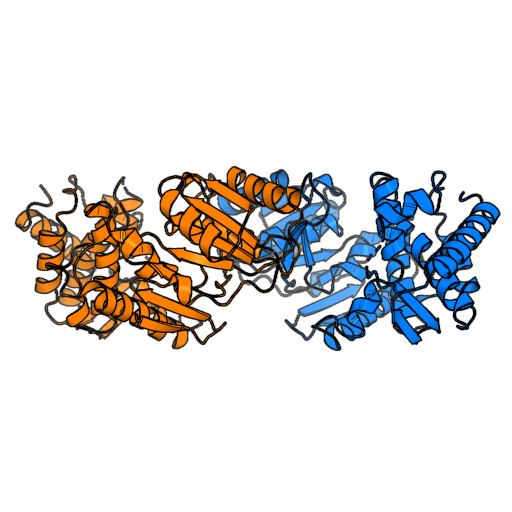 ARG A 1 84 ? 9.994 7.490 23.910 1.00 24.34 84 ARG A O 1
ATOM 640 N N . ASN A 1 85 ? 7.833 7.608 24.361 1.00 25.22 85 ASN A N 1
ATOM 641 C CA . ASN A 1 85 ? 8.097 8.454 25.523 1.00 25.82 85 ASN A CA 1
ATOM 642 C C . ASN A 1 85 ? 8.186 7.615 26.794 1.00 24.15 85 ASN A C 1
ATOM 643 O O . ASN A 1 85 ? 8.171 8.145 27.907 1.00 24.13 85 ASN A O 1
ATOM 648 N N . ALA A 1 86 ? 8.294 6.301 26.625 1.00 22.56 86 ALA A N 1
ATOM 649 C CA . ALA A 1 86 ? 8.409 5.402 27.767 1.00 21.13 86 ALA A CA 1
ATOM 650 C C . ALA A 1 86 ? 9.830 5.441 28.336 1.00 21.20 86 ALA A C 1
ATOM 651 O O . ALA A 1 86 ? 10.782 5.855 27.663 1.00 20.77 86 ALA A O 1
ATOM 653 N N . THR A 1 87 ? 9.958 5.012 29.584 1.00 19.44 87 THR A N 1
ATOM 654 C CA . THR A 1 87 ? 11.252 4.959 30.251 1.00 20.37 87 THR A CA 1
ATOM 655 C C . THR A 1 87 ? 11.497 3.530 30.706 1.00 18.87 87 THR A C 1
ATOM 656 O O . THR A 1 87 ? 10.609 2.892 31.277 1.00 20.41 87 THR A O 1
ATOM 660 N N . LEU A 1 88 ? 12.697 3.024 30.447 1.00 16.91 88 LEU A N 1
ATOM 661 C CA . LEU A 1 88 ? 13.055 1.673 30.870 1.00 17.14 88 LEU A CA 1
ATOM 662 C C . LEU A 1 88 ? 13.926 1.788 32.115 1.00 17.38 88 LEU A C 1
ATOM 663 O O . LEU A 1 88 ? 14.954 2.461 32.089 1.00 17.94 88 LEU A O 1
ATOM 668 N N . LEU A 1 89 ? 13.507 1.156 33.206 1.00 18.19 89 LEU A N 1
ATOM 669 C CA . LEU A 1 89 ? 14.289 1.183 34.436 1.00 16.72 89 LEU A CA 1
ATOM 670 C C . LEU A 1 89 ? 15.078 -0.122 34.483 1.00 16.13 89 LEU A C 1
ATOM 671 O O . LEU A 1 89 ? 14.535 -1.197 34.222 1.00 16.58 89 LEU A O 1
ATOM 676 N N . VAL A 1 90 ? 16.367 -0.032 34.790 1.00 16.32 90 VAL A N 1
ATOM 677 C CA . VAL A 1 90 ? 17.196 -1.229 34.819 1.00 18.27 90 VAL A CA 1
ATOM 678 C C . VAL A 1 90 ? 17.851 -1.416 36.174 1.00 18.48 90 VAL A C 1
ATOM 679 O O . VAL A 1 90 ? 18.647 -0.580 36.617 1.00 18.42 90 VAL A O 1
ATOM 683 N N . VAL A 1 91 ? 17.519 -2.526 36.824 1.00 17.46 91 VAL A N 1
ATOM 684 C CA . VAL A 1 91 ? 18.032 -2.822 38.156 1.00 17.06 91 VAL A CA 1
ATOM 685 C C . VAL A 1 91 ? 18.890 -4.083 38.136 1.00 17.19 91 VAL A C 1
ATOM 686 O O . VAL A 1 91 ? 18.388 -5.182 37.899 1.00 16.77 91 VAL A O 1
ATOM 690 N N . GLY A 1 92 ? 20.186 -3.915 38.384 1.00 17.01 92 GLY A N 1
ATOM 691 C CA . GLY A 1 92 ? 21.086 -5.054 38.382 1.00 16.69 92 GLY A CA 1
ATOM 692 C C . GLY A 1 92 ? 22.529 -4.618 38.234 1.00 18.49 92 GLY A C 1
ATOM 693 O O . GLY A 1 92 ? 22.856 -3.442 38.415 1.00 19.55 92 GLY A O 1
ATOM 694 N N . GLY A 1 93 ? 23.391 -5.570 37.895 1.00 17.04 93 GLY A N 1
ATOM 695 C CA . GLY A 1 93 ? 24.803 -5.272 37.729 1.00 18.30 93 GLY A CA 1
ATOM 696 C C . GLY A 1 93 ? 25.145 -4.890 36.303 1.00 20.31 93 GLY A C 1
ATOM 697 O O . GLY A 1 93 ? 24.250 -4.608 35.503 1.00 18.47 93 GLY A O 1
ATOM 698 N N . GLY A 1 94 ? 26.441 -4.902 35.990 1.00 18.08 94 GLY A N 1
ATOM 699 C CA . GLY A 1 94 ? 26.916 -4.532 34.668 1.00 20.90 94 GLY A CA 1
ATOM 700 C C . GLY A 1 94 ? 26.275 -5.214 33.473 1.00 21.26 94 GLY A C 1
ATOM 701 O O . GLY A 1 94 ? 26.029 -4.573 32.450 1.00 19.91 94 GLY A O 1
ATOM 702 N N . THR A 1 95 ? 26.012 -6.511 33.582 1.00 21.05 95 THR A N 1
ATOM 703 C CA . THR A 1 95 ? 25.408 -7.234 32.475 1.00 21.73 95 THR A CA 1
ATOM 704 C C . THR A 1 95 ? 23.986 -6.750 32.207 1.00 20.65 95 THR A C 1
ATOM 705 O O . THR A 1 95 ? 23.554 -6.690 31.058 1.00 21.08 95 THR A O 1
ATOM 709 N N . LEU A 1 96 ? 23.262 -6.406 33.269 1.00 21.40 96 LEU A N 1
ATOM 710 C CA . LEU A 1 96 ? 21.891 -5.933 33.122 1.00 21.57 96 LEU A CA 1
ATOM 711 C C . LEU A 1 96 ? 21.847 -4.545 32.511 1.00 21.69 96 LEU A C 1
ATOM 712 O O . LEU A 1 96 ? 20.989 -4.269 31.679 1.00 22.28 96 LEU A O 1
ATOM 717 N N . THR A 1 97 ? 22.758 -3.667 32.919 1.00 21.72 97 THR A N 1
ATOM 718 C CA . THR A 1 97 ? 22.752 -2.329 32.351 1.00 24.42 97 THR A CA 1
ATOM 719 C C . THR A 1 97 ? 23.260 -2.383 30.917 1.00 23.06 97 THR A C 1
ATOM 720 O O . THR A 1 97 ? 22.821 -1.603 30.076 1.00 23.12 97 THR A O 1
ATOM 724 N N . ASP A 1 98 ? 24.171 -3.313 30.636 1.00 19.38 98 ASP A N 1
ATOM 725 C CA . ASP A 1 98 ? 24.696 -3.475 29.277 1.00 20.65 98 ASP A CA 1
ATOM 726 C C . ASP A 1 98 ? 23.541 -3.876 28.355 1.00 19.59 98 ASP A C 1
ATOM 727 O O . ASP A 1 98 ? 23.304 -3.248 27.318 1.00 18.32 98 ASP A O 1
ATOM 732 N N . LEU A 1 99 ? 22.824 -4.928 28.740 1.00 17.54 99 LEU A N 1
ATOM 733 C CA . LEU A 1 99 ? 21.691 -5.415 27.958 1.00 18.09 99 LEU A CA 1
ATOM 734 C C . LEU A 1 99 ? 20.549 -4.401 27.933 1.00 18.59 99 LEU A C 1
ATOM 735 O O . LEU A 1 99 ? 20.083 -4.004 26.861 1.00 17.71 99 LEU A O 1
ATOM 740 N N . GLY A 1 100 ? 20.110 -3.983 29.119 1.00 19.06 100 GLY A N 1
ATOM 741 C CA . GLY A 1 100 ? 19.020 -3.023 29.226 1.00 18.46 100 GLY A CA 1
ATOM 742 C C . GLY A 1 100 ? 19.284 -1.689 28.549 1.00 17.20 100 GLY A C 1
ATOM 743 O O . GLY A 1 100 ? 18.375 -1.088 27.974 1.00 16.86 100 GLY A O 1
ATOM 744 N N . GLY A 1 101 ? 20.524 -1.214 28.624 1.00 17.14 101 GLY A N 1
ATOM 745 C CA . GLY A 1 101 ? 20.860 0.048 27.994 1.00 17.34 101 GLY A CA 1
ATOM 746 C C . GLY A 1 101 ? 20.793 -0.068 26.481 1.00 18.28 101 GLY A C 1
ATOM 747 O O . GLY A 1 101 ? 20.402 0.874 25.796 1.00 16.02 101 GLY A O 1
ATOM 748 N N . PHE A 1 102 ? 21.171 -1.233 25.959 1.00 18.14 102 PHE A N 1
ATOM 749 C CA . PHE A 1 102 ? 21.148 -1.471 24.517 1.00 16.54 102 PHE A CA 1
ATOM 750 C C . PHE A 1 102 ? 19.709 -1.620 24.025 1.00 18.43 102 PHE A C 1
ATOM 751 O O . PHE A 1 102 ? 19.363 -1.157 22.930 1.00 16.41 102 PHE A O 1
ATOM 759 N N . VAL A 1 103 ? 18.873 -2.265 24.834 1.00 16.98 103 VAL A N 1
ATOM 760 C CA . VAL A 1 103 ? 17.463 -2.415 24.494 1.00 16.83 103 VAL A CA 1
ATOM 761 C C . VAL A 1 103 ? 16.860 -1.005 24.430 1.00 17.94 103 VAL A C 1
ATOM 762 O O . VAL A 1 103 ? 16.148 -0.675 23.492 1.00 17.55 103 VAL A O 1
ATOM 766 N N . ALA A 1 104 ? 17.163 -0.172 25.422 1.00 17.92 104 ALA A N 1
ATOM 767 C CA . ALA A 1 104 ? 16.652 1.204 25.443 1.00 16.46 104 ALA A CA 1
ATOM 768 C C . ALA A 1 104 ? 17.164 2.007 24.251 1.00 16.71 104 ALA A C 1
ATOM 769 O O . ALA A 1 104 ? 16.433 2.818 23.678 1.00 17.28 104 ALA A O 1
ATOM 771 N N . ALA A 1 105 ? 18.426 1.795 23.889 1.00 14.80 105 ALA A N 1
ATOM 772 C CA . ALA A 1 105 ? 19.021 2.515 22.773 1.00 16.28 105 ALA A CA 1
ATOM 773 C C . ALA A 1 105 ? 18.391 2.188 21.431 1.00 17.71 105 ALA A C 1
ATOM 774 O O . ALA A 1 105 ? 18.428 3.013 20.520 1.00 17.33 105 ALA A O 1
ATOM 776 N N . THR A 1 106 ? 17.789 1.009 21.314 1.00 17.36 106 THR A N 1
ATOM 777 C CA . THR A 1 106 ? 17.239 0.589 20.037 1.00 19.12 106 THR A CA 1
ATOM 778 C C . THR A 1 106 ? 15.740 0.372 19.929 1.00 18.52 106 THR A C 1
ATOM 779 O O . THR A 1 106 ? 15.213 0.328 18.819 1.00 17.19 106 THR A O 1
ATOM 783 N N . TYR A 1 107 ? 15.053 0.225 21.058 1.00 17.25 107 TYR A N 1
ATOM 784 C CA . TYR A 1 107 ? 13.604 0.037 21.026 1.00 17.37 107 TYR A CA 1
ATOM 785 C C . TYR A 1 107 ? 13.017 1.330 20.456 1.00 18.54 107 TYR A C 1
ATOM 786 O O . TYR A 1 107 ? 13.257 2.410 20.999 1.00 17.46 107 TYR A O 1
ATOM 795 N N . LEU A 1 108 ? 12.264 1.214 19.361 1.00 19.00 108 LEU A N 1
ATOM 796 C CA . LEU A 1 108 ? 11.664 2.370 18.685 1.00 19.61 108 LEU A CA 1
ATOM 797 C C . LEU A 1 108 ? 12.731 3.414 18.344 1.00 17.50 108 LEU A C 1
ATOM 798 O O . LEU A 1 108 ? 12.457 4.607 18.258 1.00 18.52 108 LEU A O 1
ATOM 803 N N . ARG A 1 109 ? 13.950 2.929 18.136 1.00 18.62 109 ARG A N 1
ATOM 804 C CA . ARG A 1 109 ? 15.115 3.736 17.805 1.00 17.73 109 ARG A CA 1
ATOM 805 C C . ARG A 1 109 ? 15.615 4.574 18.978 1.00 18.51 109 ARG A C 1
ATOM 806 O O . ARG A 1 109 ? 16.354 5.541 18.790 1.00 19.78 109 ARG A O 1
ATOM 814 N N . GLY A 1 110 ? 15.210 4.200 20.187 1.00 18.37 110 GLY A N 1
ATOM 815 C CA . GLY A 1 110 ? 15.701 4.903 21.354 1.00 17.83 110 GLY A CA 1
ATOM 816 C C . GLY A 1 110 ? 14.715 5.503 22.329 1.00 17.44 110 GLY A C 1
ATOM 817 O O . GLY A 1 110 ? 13.926 6.371 21.971 1.00 18.63 110 GLY A O 1
ATOM 818 N N . VAL A 1 111 ? 14.777 5.031 23.572 1.00 17.43 111 VAL A N 1
ATOM 819 C CA . VAL A 1 111 ? 13.939 5.544 24.646 1.00 17.88 111 VAL A CA 1
ATOM 820 C C . VAL A 1 111 ? 14.841 5.793 25.851 1.00 17.38 111 VAL A C 1
ATOM 821 O O . VAL A 1 111 ? 15.951 5.261 25.941 1.00 17.37 111 VAL A O 1
ATOM 825 N N . ALA A 1 112 ? 14.366 6.609 26.777 1.00 18.32 112 ALA A N 1
ATOM 826 C CA . ALA A 1 112 ? 15.146 6.922 27.969 1.00 16.93 112 ALA A CA 1
ATOM 827 C C . ALA A 1 112 ? 15.244 5.726 28.906 1.00 18.24 112 ALA A C 1
ATOM 828 O O . ALA A 1 112 ? 14.375 4.851 28.912 1.00 16.75 112 ALA A O 1
ATOM 830 N N . TYR A 1 113 ? 16.326 5.661 29.672 1.00 19.09 113 TYR A N 1
ATOM 831 C CA . TYR A 1 113 ? 16.444 4.599 30.658 1.00 17.60 113 TYR A CA 1
ATOM 832 C C . TYR A 1 113 ? 17.110 5.129 31.915 1.00 17.46 113 TYR A C 1
ATOM 833 O O . TYR A 1 113 ? 17.886 6.090 31.866 1.00 16.72 113 TYR A O 1
ATOM 842 N N . LEU A 1 114 ? 16.736 4.536 33.043 1.00 15.21 114 LEU A N 1
ATOM 843 C CA . LEU A 1 114 ? 17.285 4.899 34.341 1.00 16.80 114 LEU A CA 1
ATOM 844 C C . LEU A 1 114 ? 18.022 3.675 34.847 1.00 16.93 114 LEU A C 1
ATOM 845 O O . LEU A 1 114 ? 17.521 2.555 34.747 1.00 17.16 114 LEU A O 1
ATOM 850 N N . ALA A 1 115 ? 19.213 3.890 35.387 1.00 17.65 115 ALA A N 1
ATOM 851 C CA . ALA A 1 115 ? 20.012 2.785 35.892 1.00 17.79 115 ALA A CA 1
ATOM 852 C C . ALA A 1 115 ? 20.032 2.737 37.416 1.00 17.96 115 ALA A C 1
ATOM 853 O O . ALA A 1 115 ? 20.191 3.762 38.076 1.00 18.54 115 ALA A O 1
ATOM 855 N N . PHE A 1 116 ? 19.863 1.536 37.960 1.00 17.12 116 PHE A N 1
ATOM 856 C CA . PHE A 1 116 ? 19.906 1.321 39.406 1.00 17.59 116 PHE A CA 1
ATOM 857 C C . PHE A 1 116 ? 20.924 0.205 39.613 1.00 17.39 116 PHE A C 1
ATOM 858 O O . PHE A 1 116 ? 20.566 -0.966 39.763 1.00 16.33 116 PHE A O 1
ATOM 866 N N . PRO A 1 117 ? 22.216 0.557 39.602 1.00 18.85 117 PRO A N 1
ATOM 867 C CA . PRO A 1 117 ? 23.280 -0.434 39.780 1.00 19.48 117 PRO A CA 1
ATOM 868 C C . PRO A 1 117 ? 23.229 -1.124 41.139 1.00 18.89 117 PRO A C 1
ATOM 869 O O . PRO A 1 117 ? 22.962 -0.495 42.161 1.00 20.70 117 PRO A O 1
ATOM 873 N N . THR A 1 118 ? 23.464 -2.430 41.136 1.00 20.06 118 THR A N 1
ATOM 874 C CA . THR A 1 118 ? 23.431 -3.203 42.372 1.00 19.92 118 THR A CA 1
ATOM 875 C C . THR A 1 118 ? 24.738 -3.948 42.655 1.00 20.14 118 THR A C 1
ATOM 876 O O . THR A 1 118 ? 24.771 -4.876 43.466 1.00 23.84 118 THR A O 1
ATOM 880 N N . THR A 1 119 ? 25.809 -3.549 41.981 1.00 19.24 119 THR A N 1
ATOM 881 C CA . THR A 1 119 ? 27.121 -4.155 42.204 1.00 18.65 119 THR A CA 1
ATOM 882 C C . THR A 1 119 ? 28.122 -3.002 42.255 1.00 19.63 119 THR A C 1
ATOM 883 O O . THR A 1 119 ? 27.843 -1.916 41.747 1.00 17.33 119 THR A O 1
ATOM 887 N N . THR A 1 120 ? 29.282 -3.222 42.867 1.00 18.98 120 THR A N 1
ATOM 888 C CA . THR A 1 120 ? 30.269 -2.149 42.935 1.00 18.73 120 THR A CA 1
ATOM 889 C C . THR A 1 120 ? 30.837 -1.857 41.550 1.00 19.44 120 THR A C 1
ATOM 890 O O . THR A 1 120 ? 31.069 -0.702 41.191 1.00 19.99 120 THR A O 1
ATOM 894 N N . LEU A 1 121 ? 31.052 -2.903 40.765 1.00 19.80 121 LEU A N 1
ATOM 895 C CA . LEU A 1 121 ? 31.587 -2.719 39.422 1.00 24.13 121 LEU A CA 1
ATOM 896 C C . LEU A 1 121 ? 30.637 -1.867 38.585 1.00 24.38 121 LEU A C 1
ATOM 897 O O . LEU A 1 121 ? 31.077 -1.018 37.812 1.00 23.61 121 LEU A O 1
ATOM 902 N N . ALA A 1 122 ? 29.330 -2.082 38.738 1.00 23.83 122 ALA A N 1
ATOM 903 C CA . ALA A 1 122 ? 28.359 -1.307 37.972 1.00 24.10 122 ALA A CA 1
ATOM 904 C C . ALA A 1 122 ? 28.352 0.150 38.430 1.00 25.61 122 ALA A C 1
ATOM 905 O O . ALA A 1 122 ? 28.185 1.059 37.619 1.00 26.79 122 ALA A O 1
ATOM 907 N N . ILE A 1 123 ? 28.535 0.372 39.730 1.00 21.71 123 ILE A N 1
ATOM 908 C CA . ILE A 1 123 ? 28.560 1.727 40.261 1.00 20.48 123 ILE A CA 1
ATOM 909 C C . ILE A 1 123 ? 29.814 2.475 39.801 1.00 21.34 123 ILE A C 1
ATOM 910 O O . ILE A 1 123 ? 29.731 3.586 39.279 1.00 20.87 123 ILE A O 1
ATOM 915 N N . VAL A 1 124 ? 30.970 1.845 39.983 1.00 21.03 124 VAL A N 1
ATOM 916 C CA . VAL A 1 124 ? 32.259 2.445 39.644 1.00 22.70 124 VAL A CA 1
ATOM 917 C C . VAL A 1 124 ? 32.577 2.534 38.158 1.00 24.95 124 VAL A C 1
ATOM 918 O O . VAL A 1 124 ? 33.194 3.502 37.715 1.00 23.29 124 VAL A O 1
ATOM 922 N N . ASP A 1 125 ? 32.136 1.547 37.387 1.00 24.47 125 ASP A N 1
ATOM 923 C CA . ASP A 1 125 ? 32.460 1.522 35.971 1.00 27.84 125 ASP A CA 1
ATOM 924 C C . ASP A 1 125 ? 31.317 1.751 34.980 1.00 26.52 125 ASP A C 1
ATOM 925 O O . ASP A 1 125 ? 31.481 2.483 34.006 1.00 29.95 125 ASP A O 1
ATOM 930 N N . ALA A 1 126 ? 30.165 1.139 35.217 1.00 23.52 126 ALA A N 1
ATOM 931 C CA . ALA A 1 126 ? 29.049 1.281 34.286 1.00 22.56 126 ALA A CA 1
ATOM 932 C C . ALA A 1 126 ? 28.247 2.586 34.338 1.00 22.70 126 ALA A C 1
ATOM 933 O O . ALA A 1 126 ? 27.477 2.866 33.418 1.00 23.78 126 ALA A O 1
ATOM 935 N N . SER A 1 127 ? 28.432 3.389 35.386 1.00 20.91 127 SER A N 1
ATOM 936 C CA . SER A 1 127 ? 27.689 4.641 35.537 1.00 19.94 127 SER A CA 1
ATOM 937 C C . SER A 1 127 ? 28.122 5.767 34.606 1.00 19.60 127 SER A C 1
ATOM 938 O O . SER A 1 127 ? 27.387 6.743 34.429 1.00 18.74 127 SER A O 1
ATOM 941 N N . VAL A 1 128 ? 29.312 5.634 34.026 1.00 17.74 128 VAL A N 1
ATOM 942 C CA . VAL A 1 128 ? 29.863 6.644 33.129 1.00 19.40 128 VAL A CA 1
ATOM 943 C C . VAL A 1 128 ? 30.380 6.011 31.840 1.00 20.09 128 VAL A C 1
ATOM 944 O O . VAL A 1 128 ? 30.938 4.914 31.864 1.00 20.91 128 VAL A O 1
ATOM 948 N N . GLY A 1 129 ? 30.185 6.698 30.717 1.00 20.22 129 GLY A N 1
ATOM 949 C CA . GLY A 1 129 ? 30.674 6.177 29.446 1.00 21.73 129 GLY A CA 1
ATOM 950 C C . GLY A 1 129 ? 29.625 5.852 28.398 1.00 22.56 129 GLY A C 1
ATOM 951 O O . GLY A 1 129 ? 29.917 5.846 27.199 1.00 22.22 129 GLY A O 1
ATOM 952 N N . GLY A 1 130 ? 28.412 5.558 28.849 1.00 21.12 130 GLY A N 1
ATOM 953 C CA . GLY A 1 130 ? 27.327 5.245 27.935 1.00 22.74 130 GLY A CA 1
ATOM 954 C C . GLY A 1 130 ? 27.474 3.950 27.151 1.00 20.19 130 GLY A C 1
ATOM 955 O O . GLY A 1 130 ? 26.727 3.717 26.207 1.00 20.67 130 GLY A O 1
ATOM 956 N N . LYS A 1 131 ? 28.434 3.109 27.521 1.00 20.44 131 LYS A N 1
ATOM 957 C CA . LYS A 1 131 ? 28.624 1.846 26.808 1.00 21.72 131 LYS A CA 1
ATOM 958 C C . LYS A 1 131 ? 27.535 0.829 27.121 1.00 21.63 131 LYS A C 1
ATOM 959 O O . LYS A 1 131 ? 27.275 0.533 28.282 1.00 24.07 131 LYS A O 1
ATOM 965 N N . THR A 1 132 ? 26.894 0.307 26.080 1.00 19.59 132 THR A N 1
ATOM 966 C CA . THR A 1 132 ? 25.859 -0.709 26.249 1.00 17.39 132 THR A CA 1
ATOM 967 C C . THR A 1 132 ? 26.099 -1.737 25.155 1.00 18.24 132 THR A C 1
ATOM 968 O O . THR A 1 132 ? 26.827 -1.462 24.199 1.00 16.75 132 THR A O 1
ATOM 972 N N . GLY A 1 133 ? 25.509 -2.922 25.290 1.00 18.17 133 GLY A N 1
ATOM 973 C CA . GLY A 1 133 ? 25.702 -3.922 24.257 1.00 18.77 133 GLY A CA 1
ATOM 974 C C . GLY A 1 133 ? 25.569 -5.361 24.713 1.00 21.50 133 GLY A C 1
ATOM 975 O O . GLY A 1 133 ? 25.264 -5.640 25.871 1.00 20.43 133 GLY A O 1
ATOM 976 N N . ILE A 1 134 ? 25.804 -6.277 23.781 1.00 21.05 134 ILE A N 1
ATOM 977 C CA . ILE A 1 134 ? 25.696 -7.701 24.049 1.00 22.21 134 ILE A CA 1
ATOM 978 C C . ILE A 1 134 ? 26.858 -8.442 23.382 1.00 23.67 134 ILE A C 1
ATOM 979 O O . ILE A 1 134 ? 27.678 -7.834 22.685 1.00 21.79 134 ILE A O 1
ATOM 984 N N . ASN A 1 135 ? 26.920 -9.754 23.596 1.00 22.33 135 ASN A N 1
ATOM 985 C CA . ASN A 1 135 ? 27.979 -10.578 23.023 1.00 24.61 135 ASN A CA 1
ATOM 986 C C . ASN A 1 135 ? 27.478 -11.364 21.816 1.00 25.71 135 ASN A C 1
ATOM 987 O O . ASN A 1 135 ? 26.274 -11.453 21.570 1.00 26.17 135 ASN A O 1
ATOM 992 N N . LEU A 1 136 ? 28.427 -11.932 21.077 1.00 26.70 136 LEU A N 1
ATOM 993 C CA . LEU A 1 136 ? 28.145 -12.774 19.918 1.00 27.46 136 LEU A CA 1
ATOM 994 C C . LEU A 1 136 ? 29.018 -14.010 20.111 1.00 28.92 136 LEU A C 1
ATOM 995 O O . LEU A 1 136 ? 29.972 -13.985 20.887 1.00 28.56 136 LEU A O 1
ATOM 1000 N N . PRO A 1 137 ? 28.700 -15.109 19.415 1.00 31.36 137 PRO A N 1
ATOM 1001 C CA . PRO A 1 137 ? 29.514 -16.320 19.557 1.00 31.99 137 PRO A CA 1
ATOM 1002 C C . PRO A 1 137 ? 30.965 -16.016 19.186 1.00 33.07 137 PRO A C 1
ATOM 1003 O O . PRO A 1 137 ? 31.898 -16.610 19.730 1.00 33.63 137 PRO A O 1
ATOM 1007 N N . GLU A 1 138 ? 31.142 -15.075 18.261 1.00 31.87 138 GLU A N 1
ATOM 1008 C CA . GLU A 1 138 ? 32.465 -14.679 17.797 1.00 30.53 138 GLU A CA 1
ATOM 1009 C C . GLU A 1 138 ? 33.246 -13.834 18.801 1.00 29.56 138 GLU A C 1
ATOM 1010 O O . GLU A 1 138 ? 34.444 -13.611 18.625 1.00 29.09 138 GLU A O 1
ATOM 1016 N N . GLY A 1 139 ? 32.581 -13.346 19.843 1.00 27.95 139 GLY A N 1
ATOM 1017 C CA . GLY A 1 139 ? 33.300 -12.543 20.814 1.00 27.13 139 GLY A CA 1
ATOM 1018 C C . GLY A 1 139 ? 32.455 -11.686 21.731 1.00 28.05 139 GLY A C 1
ATOM 1019 O O . GLY A 1 139 ? 31.292 -11.407 21.450 1.00 28.02 139 GLY A O 1
ATOM 1020 N N . LYS A 1 140 ? 33.060 -11.261 22.833 1.00 27.18 140 LYS A N 1
ATOM 1021 C CA . LYS A 1 140 ? 32.385 -10.431 23.819 1.00 27.84 140 LYS A CA 1
ATOM 1022 C C . LYS A 1 140 ? 32.225 -8.998 23.330 1.00 26.22 140 LYS A C 1
ATOM 1023 O O . LYS A 1 140 ? 33.084 -8.475 22.624 1.00 24.67 140 LYS A O 1
ATOM 1029 N N . ASN A 1 141 ? 31.114 -8.380 23.717 1.00 23.84 141 ASN A N 1
ATOM 1030 C CA . ASN A 1 141 ? 30.828 -6.983 23.395 1.00 24.99 141 ASN A CA 1
ATOM 1031 C C . ASN A 1 141 ? 31.123 -6.543 21.962 1.00 25.06 141 ASN A C 1
ATOM 1032 O O . ASN A 1 141 ? 31.863 -5.580 21.746 1.00 27.62 141 ASN A O 1
ATOM 1037 N N . LEU A 1 142 ? 30.533 -7.222 20.986 1.00 21.56 142 LEU A N 1
ATOM 1038 C CA . LEU A 1 142 ? 30.766 -6.863 19.594 1.00 21.44 142 LEU A CA 1
ATOM 1039 C C . LEU A 1 142 ? 29.587 -6.126 18.970 1.00 20.43 142 LEU A C 1
ATOM 1040 O O . LEU A 1 142 ? 29.673 -5.658 17.838 1.00 22.41 142 LEU A O 1
ATOM 1045 N N . VAL A 1 143 ? 28.489 -6.030 19.712 1.00 19.26 143 VAL A N 1
ATOM 1046 C CA . VAL A 1 143 ? 27.288 -5.348 19.235 1.00 20.48 143 VAL A CA 1
ATOM 1047 C C . VAL A 1 143 ? 26.798 -4.454 20.359 1.00 20.75 143 VAL A C 1
ATOM 1048 O O . VAL A 1 143 ? 26.720 -4.879 21.510 1.00 20.03 143 VAL A O 1
ATOM 1052 N N . GLY A 1 144 ? 26.479 -3.208 20.042 1.00 19.82 144 GLY A N 1
ATOM 1053 C CA . GLY A 1 144 ? 26.022 -2.338 21.103 1.00 17.45 144 GLY A CA 1
ATOM 1054 C C . GLY A 1 144 ? 25.684 -0.949 20.636 1.00 18.40 144 GLY A C 1
ATOM 1055 O O . GLY A 1 144 ? 25.403 -0.724 19.459 1.00 16.86 144 GLY A O 1
ATOM 1056 N N . ALA A 1 145 ? 25.728 -0.016 21.578 1.00 15.57 145 ALA A N 1
ATOM 1057 C CA . ALA A 1 145 ? 25.405 1.365 21.289 1.00 16.64 145 ALA A CA 1
ATOM 1058 C C . ALA A 1 145 ? 25.848 2.255 22.427 1.00 17.11 145 ALA A C 1
ATOM 1059 O O . ALA A 1 145 ? 25.870 1.833 23.584 1.00 17.26 145 ALA A O 1
ATOM 1061 N N . PHE A 1 146 ? 26.224 3.484 22.098 1.00 18.15 146 PHE A N 1
ATOM 1062 C CA . PHE A 1 146 ? 26.568 4.440 23.135 1.00 18.46 146 PHE A CA 1
ATOM 1063 C C . PHE A 1 146 ? 25.235 5.118 23.426 1.00 19.32 146 PHE A C 1
ATOM 1064 O O . PHE A 1 146 ? 24.685 5.831 22.578 1.00 19.71 146 PHE A O 1
ATOM 1072 N N . HIS A 1 147 ? 24.696 4.852 24.611 1.00 16.66 147 HIS A N 1
ATOM 1073 C CA . HIS A 1 147 ? 23.412 5.401 25.014 1.00 18.41 147 HIS A CA 1
ATOM 1074 C C . HIS A 1 147 ? 23.521 5.694 26.504 1.00 18.43 147 HIS A C 1
ATOM 1075 O O . HIS A 1 147 ? 23.739 4.789 27.311 1.00 18.21 147 HIS A O 1
ATOM 1082 N N . PHE A 1 148 ? 23.394 6.969 26.854 1.00 19.55 148 PHE A N 1
ATOM 1083 C CA . PHE A 1 148 ? 23.536 7.392 28.239 1.00 18.80 148 PHE A CA 1
ATOM 1084 C C . PHE A 1 148 ? 22.252 7.364 29.028 1.00 17.40 148 PHE A C 1
ATOM 1085 O O . PHE A 1 148 ? 21.187 7.695 28.513 1.00 19.58 148 PHE A O 1
ATOM 1093 N N . PRO A 1 149 ? 22.343 6.980 30.309 1.00 18.03 149 PRO A N 1
ATOM 1094 C CA . PRO A 1 149 ? 21.148 6.935 31.152 1.00 18.24 149 PRO A CA 1
ATOM 1095 C C . PRO A 1 149 ? 20.696 8.355 31.456 1.00 18.36 149 PRO A C 1
ATOM 1096 O O . PRO A 1 149 ? 21.477 9.307 31.361 1.00 18.39 149 PRO A O 1
ATOM 1100 N N . GLN A 1 150 ? 19.426 8.486 31.807 1.00 16.57 150 GLN A N 1
ATOM 1101 C CA . GLN A 1 150 ? 18.837 9.766 32.147 1.00 18.25 150 GLN A CA 1
ATOM 1102 C C . GLN A 1 150 ? 19.179 10.048 33.608 1.00 17.76 150 GLN A C 1
ATOM 1103 O O . GLN A 1 150 ? 19.033 11.168 34.094 1.00 19.40 150 GLN A O 1
ATOM 1109 N N . GLY A 1 151 ? 19.645 9.010 34.295 1.00 19.12 151 GLY A N 1
ATOM 1110 C CA . GLY A 1 151 ? 20.025 9.130 35.694 1.00 15.96 151 GLY A CA 1
ATOM 1111 C C . GLY A 1 151 ? 20.536 7.793 36.208 1.00 17.21 151 GLY A C 1
ATOM 1112 O O . GLY A 1 151 ? 20.152 6.744 35.685 1.00 16.66 151 GLY A O 1
ATOM 1113 N N . VAL A 1 152 ? 21.412 7.825 37.214 1.00 16.06 152 VAL A N 1
ATOM 1114 C CA . VAL A 1 152 ? 21.957 6.602 37.817 1.00 16.00 152 VAL A CA 1
ATOM 1115 C C . VAL A 1 152 ? 21.713 6.720 39.317 1.00 15.73 152 VAL A C 1
ATOM 1116 O O . VAL A 1 152 ? 22.081 7.721 39.927 1.00 16.70 152 VAL A O 1
ATOM 1120 N N . TYR A 1 153 ? 21.093 5.701 39.897 1.00 14.87 153 TYR A N 1
ATOM 1121 C CA . TYR A 1 153 ? 20.760 5.710 41.317 1.00 16.58 153 TYR A CA 1
ATOM 1122 C C . TYR A 1 153 ? 21.277 4.448 41.982 1.00 18.25 153 TYR A C 1
ATOM 1123 O O . TYR A 1 153 ? 20.704 3.371 41.814 1.00 18.97 153 TYR A O 1
ATOM 1132 N N . ALA A 1 154 ? 22.369 4.605 42.731 1.00 20.07 154 ALA A N 1
ATOM 1133 C CA . ALA A 1 154 ? 23.037 3.506 43.426 1.00 20.75 154 ALA A CA 1
ATOM 1134 C C . ALA A 1 154 ? 22.637 3.427 44.889 1.00 21.97 154 ALA A C 1
ATOM 1135 O O . ALA A 1 154 ? 23.138 4.185 45.725 1.00 21.45 154 ALA A O 1
ATOM 1137 N N . GLU A 1 155 ? 21.729 2.505 45.179 1.00 22.17 155 GLU A N 1
ATOM 1138 C CA . GLU A 1 155 ? 21.228 2.284 46.528 1.00 23.45 155 GLU A CA 1
ATOM 1139 C C . GLU A 1 155 ? 22.203 1.356 47.231 1.00 23.59 155 GLU A C 1
ATOM 1140 O O . GLU A 1 155 ? 22.246 0.165 46.941 1.00 24.71 155 GLU A O 1
ATOM 1146 N N . LEU A 1 156 ? 22.981 1.903 48.156 1.00 27.13 156 LEU A N 1
ATOM 1147 C CA . LEU A 1 156 ? 23.970 1.107 48.870 1.00 29.09 156 LEU A CA 1
ATOM 1148 C C . LEU A 1 156 ? 23.361 -0.047 49.671 1.00 28.97 156 LEU A C 1
ATOM 1149 O O . LEU A 1 156 ? 24.009 -1.067 49.878 1.00 29.30 156 LEU A O 1
ATOM 1154 N N . ARG A 1 157 ? 22.115 0.098 50.109 1.00 30.04 157 ARG A N 1
ATOM 1155 C CA . ARG A 1 157 ? 21.504 -0.981 50.862 1.00 33.39 157 ARG A CA 1
ATOM 1156 C C . ARG A 1 157 ? 21.411 -2.239 50.010 1.00 34.80 157 ARG A C 1
ATOM 1157 O O . ARG A 1 157 ? 21.291 -3.351 50.507 1.00 35.55 157 ARG A O 1
ATOM 1165 N N . ALA A 1 158 ? 21.515 -2.074 48.693 1.00 33.89 158 ALA A N 1
ATOM 1166 C CA . ALA A 1 158 ? 21.470 -3.211 47.782 1.00 34.43 158 ALA A CA 1
ATOM 1167 C C . ALA A 1 158 ? 22.784 -3.993 47.708 1.00 33.88 158 ALA A C 1
ATOM 1168 O O . ALA A 1 158 ? 22.790 -5.157 47.318 1.00 34.49 158 ALA A O 1
ATOM 1170 N N . LEU A 1 159 ? 23.892 -3.358 48.081 1.00 34.14 159 LEU A N 1
ATOM 1171 C CA . LEU A 1 159 ? 25.203 -4.010 48.035 1.00 35.11 159 LEU A CA 1
ATOM 1172 C C . LEU A 1 159 ? 25.452 -5.010 49.161 1.00 37.71 159 LEU A C 1
ATOM 1173 O O . LEU A 1 159 ? 26.403 -5.790 49.108 1.00 37.92 159 LEU A O 1
ATOM 1178 N N . LYS A 1 160 ? 24.604 -4.985 50.180 1.00 40.42 160 LYS A N 1
ATOM 1179 C CA . LYS A 1 160 ? 24.775 -5.872 51.322 1.00 42.34 160 LYS A CA 1
ATOM 1180 C C . LYS A 1 160 ? 24.576 -7.358 51.028 1.00 42.55 160 LYS A C 1
ATOM 1181 O O . LYS A 1 160 ? 25.153 -8.208 51.703 1.00 43.73 160 LYS A O 1
ATOM 1187 N N . THR A 1 161 ? 23.779 -7.678 50.015 1.00 42.60 161 THR A N 1
ATOM 1188 C CA . THR A 1 161 ? 23.544 -9.075 49.662 1.00 42.09 161 THR A CA 1
ATOM 1189 C C . THR A 1 161 ? 24.535 -9.554 48.606 1.00 40.38 161 THR A C 1
ATOM 1190 O O . THR A 1 161 ? 24.498 -10.704 48.172 1.00 39.44 161 THR A O 1
ATOM 1194 N N . LEU A 1 162 ? 25.428 -8.659 48.207 1.00 38.38 162 LEU A N 1
ATOM 1195 C CA . LEU A 1 162 ? 26.421 -8.960 47.186 1.00 35.82 162 LEU A CA 1
ATOM 1196 C C . LEU A 1 162 ? 27.539 -9.867 47.698 1.00 36.00 162 LEU A C 1
ATOM 1197 O O . LEU A 1 162 ? 28.101 -9.624 48.764 1.00 36.24 162 LEU A O 1
ATOM 1202 N N . PRO A 1 163 ? 27.866 -10.937 46.949 1.00 35.23 163 PRO A N 1
ATOM 1203 C CA . PRO A 1 163 ? 28.937 -11.845 47.372 1.00 34.33 163 PRO A CA 1
ATOM 1204 C C . PRO A 1 163 ? 30.205 -11.017 47.576 1.00 34.44 163 PRO A C 1
ATOM 1205 O O . PRO A 1 163 ? 30.489 -10.120 46.788 1.00 32.85 163 PRO A O 1
ATOM 1209 N N . LEU A 1 164 ? 30.961 -11.307 48.630 1.00 33.68 164 LEU A N 1
ATOM 1210 C CA . LEU A 1 164 ? 32.170 -10.542 48.908 1.00 32.22 164 LEU A CA 1
ATOM 1211 C C . LEU A 1 164 ? 33.157 -10.456 47.736 1.00 30.60 164 LEU A C 1
ATOM 1212 O O . LEU A 1 164 ? 33.692 -9.382 47.454 1.00 28.34 164 LEU A O 1
ATOM 1217 N N . PRO A 1 165 ? 33.414 -11.578 47.041 1.00 28.87 165 PRO A N 1
ATOM 1218 C CA . PRO A 1 165 ? 34.355 -11.531 45.915 1.00 29.86 165 PRO A CA 1
ATOM 1219 C C . PRO A 1 165 ? 33.918 -10.550 44.829 1.00 29.04 165 PRO A C 1
ATOM 1220 O O . PRO A 1 165 ? 34.743 -9.831 44.260 1.00 27.77 165 PRO A O 1
ATOM 1224 N N . THR A 1 166 ? 32.617 -10.530 44.553 1.00 27.00 166 THR A N 1
ATOM 1225 C CA . THR A 1 166 ? 32.042 -9.642 43.549 1.00 26.45 166 THR A CA 1
ATOM 1226 C C . THR A 1 166 ? 32.124 -8.209 44.061 1.00 24.03 166 THR A C 1
ATOM 1227 O O . THR A 1 166 ? 32.395 -7.279 43.299 1.00 24.15 166 THR A O 1
ATOM 1231 N N . PHE A 1 167 ? 31.883 -8.035 45.357 1.00 20.73 167 PHE A N 1
ATOM 1232 C CA . PHE A 1 167 ? 31.958 -6.716 45.974 1.00 21.82 167 PHE A CA 1
ATOM 1233 C C . PHE A 1 167 ? 33.363 -6.156 45.779 1.00 20.29 167 PHE A C 1
ATOM 1234 O O . PHE A 1 167 ? 33.541 -4.997 45.414 1.00 20.08 167 PHE A O 1
ATOM 1242 N N . LYS A 1 168 ? 34.361 -6.998 46.009 1.00 20.27 168 LYS A N 1
ATOM 1243 C CA . LYS A 1 168 ? 35.755 -6.586 45.873 1.00 21.10 168 LYS A CA 1
ATOM 1244 C C . LYS A 1 168 ? 36.177 -6.326 44.434 1.00 21.06 168 LYS A C 1
ATOM 1245 O O . LYS A 1 168 ? 37.027 -5.473 44.181 1.00 23.01 168 LYS A O 1
ATOM 1251 N N . GLU A 1 169 ? 35.596 -7.057 43.488 1.00 22.83 169 GLU A N 1
ATOM 1252 C CA . GLU A 1 169 ? 35.936 -6.848 42.079 1.00 27.82 169 GLU A CA 1
ATOM 1253 C C . GLU A 1 169 ? 35.767 -5.385 41.707 1.00 28.93 169 GLU A C 1
ATOM 1254 O O . GLU A 1 169 ? 36.600 -4.812 41.005 1.00 27.63 169 GLU A O 1
ATOM 1260 N N . GLY A 1 170 ? 34.670 -4.790 42.170 1.00 29.46 170 GLY A N 1
ATOM 1261 C CA . GLY A 1 170 ? 34.409 -3.392 41.880 1.00 30.65 170 GLY A CA 1
ATOM 1262 C C . GLY A 1 170 ? 35.420 -2.462 42.523 1.00 32.31 170 GLY A C 1
ATOM 1263 O O . GLY A 1 170 ? 35.763 -1.415 41.964 1.00 34.62 170 GLY A O 1
ATOM 1264 N N . LEU A 1 171 ? 35.910 -2.831 43.701 1.00 29.90 171 LEU A N 1
ATOM 1265 C CA . LEU A 1 171 ? 36.882 -1.988 44.376 1.00 29.26 171 LEU A CA 1
ATOM 1266 C C . LEU A 1 171 ? 38.199 -1.959 43.604 1.00 30.71 171 LEU A C 1
ATOM 1267 O O . LEU A 1 171 ? 38.977 -1.023 43.743 1.00 27.74 171 LEU A O 1
ATOM 1272 N N . VAL A 1 172 ? 38.443 -2.985 42.790 1.00 29.94 172 VAL A N 1
ATOM 1273 C CA . VAL A 1 172 ? 39.665 -3.040 41.990 1.00 29.31 172 VAL A CA 1
ATOM 1274 C C . VAL A 1 172 ? 39.629 -1.927 40.948 1.00 29.39 172 VAL A C 1
ATOM 1275 O O . VAL A 1 172 ? 40.631 -1.253 40.707 1.00 29.90 172 VAL A O 1
ATOM 1279 N N . GLU A 1 173 ? 38.463 -1.738 40.338 1.00 28.37 173 GLU A N 1
ATOM 1280 C CA . GLU A 1 173 ? 38.283 -0.710 39.326 1.00 29.29 173 GLU A CA 1
ATOM 1281 C C . GLU A 1 173 ? 38.490 0.676 39.940 1.00 28.53 173 GLU A C 1
ATOM 1282 O O . GLU A 1 173 ? 39.035 1.575 39.296 1.00 28.79 173 GLU A O 1
ATOM 1288 N N . ALA A 1 174 ? 38.047 0.845 41.184 1.00 26.59 174 ALA A N 1
ATOM 1289 C CA . ALA A 1 174 ? 38.200 2.118 41.884 1.00 24.75 174 ALA A CA 1
ATOM 1290 C C . ALA A 1 174 ? 39.695 2.351 42.118 1.00 25.23 174 ALA A C 1
ATOM 1291 O O . ALA A 1 174 ? 40.207 3.462 41.949 1.00 24.64 174 ALA A O 1
ATOM 1293 N N . PHE A 1 175 ? 40.380 1.284 42.509 1.00 24.60 175 PHE A N 1
ATOM 1294 C CA . PHE A 1 175 ? 41.815 1.309 42.764 1.00 25.64 175 PHE A CA 1
ATOM 1295 C C . PHE A 1 175 ? 42.512 1.777 41.491 1.00 25.29 175 PHE A C 1
ATOM 1296 O O . PHE A 1 175 ? 43.439 2.586 41.531 1.00 26.21 175 PHE A O 1
ATOM 1304 N N . LYS A 1 176 ? 42.058 1.249 40.360 1.00 25.39 176 LYS A N 1
ATOM 1305 C CA . LYS A 1 176 ? 42.614 1.607 39.060 1.00 26.31 176 LYS A CA 1
ATOM 1306 C C . LYS A 1 176 ? 42.469 3.116 38.825 1.00 27.68 176 LYS A C 1
ATOM 1307 O O . LYS A 1 176 ? 43.410 3.774 38.363 1.00 26.18 176 LYS A O 1
ATOM 1313 N N . HIS A 1 177 ? 41.292 3.662 39.140 1.00 25.45 177 HIS A N 1
ATOM 1314 C CA . HIS A 1 177 ? 41.062 5.100 38.977 1.00 26.89 177 HIS A CA 1
ATOM 1315 C C . HIS A 1 177 ? 42.040 5.870 39.860 1.00 26.79 177 HIS A C 1
ATOM 1316 O O . HIS A 1 177 ? 42.481 6.969 39.508 1.00 27.12 177 HIS A O 1
ATOM 1323 N N . GLY A 1 178 ? 42.361 5.289 41.013 1.00 27.06 178 GLY A N 1
ATOM 1324 C CA . GLY A 1 178 ? 43.291 5.920 41.934 1.00 27.71 178 GLY A CA 1
ATOM 1325 C C . GLY A 1 178 ? 44.652 6.094 41.289 1.00 29.63 178 GLY A C 1
ATOM 1326 O O . GLY A 1 178 ? 45.272 7.159 41.390 1.00 28.71 178 GLY A O 1
ATOM 1327 N N . LEU A 1 179 ? 45.118 5.047 40.616 1.00 28.51 179 LEU A N 1
ATOM 1328 C CA . LEU A 1 179 ? 46.408 5.093 39.943 1.00 29.82 179 LEU A CA 1
ATOM 1329 C C . LEU A 1 179 ? 46.370 6.072 38.769 1.00 31.37 179 LEU A C 1
ATOM 1330 O O . LEU A 1 179 ? 47.343 6.780 38.506 1.00 31.64 179 LEU A O 1
ATOM 1335 N N . ILE A 1 180 ? 45.241 6.111 38.068 1.00 31.16 180 ILE A N 1
ATOM 1336 C CA . ILE A 1 180 ? 45.082 6.995 36.920 1.00 32.35 180 ILE A CA 1
ATOM 1337 C C . ILE A 1 180 ? 45.045 8.474 37.315 1.00 33.98 180 ILE A C 1
ATOM 1338 O O . ILE A 1 180 ? 45.721 9.305 36.705 1.00 32.93 180 ILE A O 1
ATOM 1343 N N . ALA A 1 181 ? 44.264 8.798 38.340 1.00 33.85 181 ALA A N 1
ATOM 1344 C CA . ALA A 1 181 ? 44.133 10.182 38.790 1.00 34.95 181 ALA A CA 1
ATOM 1345 C C . ALA A 1 181 ? 45.224 10.631 39.761 1.00 36.78 181 ALA A C 1
ATOM 1346 O O . ALA A 1 181 ? 45.501 11.828 39.880 1.00 37.69 181 ALA A O 1
ATOM 1348 N N . GLY A 1 182 ? 45.844 9.677 40.447 1.00 37.52 182 GLY A N 1
ATOM 1349 C CA . GLY A 1 182 ? 46.867 10.020 41.417 1.00 38.23 182 GLY A CA 1
ATOM 1350 C C . GLY A 1 182 ? 46.191 10.275 42.753 1.00 39.62 182 GLY A C 1
ATOM 1351 O O . GLY A 1 182 ? 46.714 10.989 43.609 1.00 39.32 182 GLY A O 1
ATOM 1352 N N . ASP A 1 183 ? 45.011 9.685 42.922 1.00 39.23 183 ASP A N 1
ATOM 1353 C CA . ASP A 1 183 ? 44.227 9.833 44.142 1.00 38.49 183 ASP A CA 1
ATOM 1354 C C . ASP A 1 183 ? 44.563 8.711 45.123 1.00 38.71 183 ASP A C 1
ATOM 1355 O O . ASP A 1 183 ? 44.048 7.598 45.006 1.00 38.43 183 ASP A O 1
ATOM 1360 N N . GLU A 1 184 ? 45.420 9.015 46.093 1.00 37.58 184 GLU A N 1
ATOM 1361 C CA . GLU A 1 184 ? 45.844 8.046 47.102 1.00 38.45 184 GLU A CA 1
ATOM 1362 C C . GLU A 1 184 ? 44.670 7.440 47.880 1.00 36.29 184 GLU A C 1
ATOM 1363 O O . GLU A 1 184 ? 44.738 6.294 48.329 1.00 34.65 184 GLU A O 1
ATOM 1369 N N . ALA A 1 185 ? 43.600 8.213 48.043 1.00 32.74 185 ALA A N 1
ATOM 1370 C CA . ALA A 1 185 ? 42.430 7.748 48.783 1.00 29.00 185 ALA A CA 1
ATOM 1371 C C . ALA A 1 185 ? 41.773 6.528 48.139 1.00 27.75 185 ALA A C 1
ATOM 1372 O O . ALA A 1 185 ? 41.251 5.651 48.834 1.00 26.70 185 ALA A O 1
ATOM 1374 N N . LEU A 1 186 ? 41.802 6.471 46.813 1.00 23.99 186 LEU A N 1
ATOM 1375 C CA . LEU A 1 186 ? 41.195 5.355 46.096 1.00 24.94 186 LEU A CA 1
ATOM 1376 C C . LEU A 1 186 ? 42.034 4.081 46.138 1.00 24.41 186 LEU A C 1
ATOM 1377 O O . LEU A 1 186 ? 41.587 3.017 45.701 1.00 24.15 186 LEU A O 1
ATOM 1382 N N . LEU A 1 187 ? 43.248 4.179 46.672 1.00 25.21 187 LEU A N 1
ATOM 1383 C CA . LEU A 1 187 ? 44.115 3.008 46.772 1.00 25.95 187 LEU A CA 1
ATOM 1384 C C . LEU A 1 187 ? 43.911 2.325 48.124 1.00 27.54 187 LEU A C 1
ATOM 1385 O O . LEU A 1 187 ? 44.424 1.235 48.365 1.00 29.87 187 LEU A O 1
ATOM 1390 N N . LYS A 1 188 ? 43.146 2.974 48.994 1.00 27.67 188 LYS A N 1
ATOM 1391 C CA . LYS A 1 188 ? 42.863 2.469 50.336 1.00 29.29 188 LYS A CA 1
ATOM 1392 C C . LYS A 1 188 ? 41.551 1.679 50.335 1.00 30.18 188 LYS A C 1
ATOM 1393 O O . LYS A 1 188 ? 40.469 2.260 50.455 1.00 29.03 188 LYS A O 1
ATOM 1399 N N . VAL A 1 189 ? 41.656 0.353 50.224 1.00 31.59 189 VAL A N 1
ATOM 1400 C CA . VAL A 1 189 ? 40.479 -0.515 50.164 1.00 32.76 189 VAL A CA 1
ATOM 1401 C C . VAL A 1 189 ? 40.441 -1.680 51.161 1.00 34.67 189 VAL A C 1
ATOM 1402 O O . VAL A 1 189 ? 39.372 -2.229 51.434 1.00 33.92 189 VAL A O 1
ATOM 1406 N N . GLU A 1 190 ? 41.601 -2.053 51.698 1.00 35.90 190 GLU A N 1
ATOM 1407 C CA . GLU A 1 190 ? 41.708 -3.180 52.630 1.00 37.39 190 GLU A CA 1
ATOM 1408 C C . GLU A 1 190 ? 40.639 -3.311 53.717 1.00 36.81 190 GLU A C 1
ATOM 1409 O O . GLU A 1 190 ? 40.307 -4.422 54.126 1.00 36.85 190 GLU A O 1
ATOM 1415 N N . ASP A 1 191 ? 40.097 -2.190 54.181 1.00 36.17 191 ASP A N 1
ATOM 1416 C CA . ASP A 1 191 ? 39.092 -2.211 55.244 1.00 34.40 191 ASP A CA 1
ATOM 1417 C C . ASP A 1 191 ? 37.648 -2.192 54.758 1.00 34.85 191 ASP A C 1
ATOM 1418 O O . ASP A 1 191 ? 36.725 -2.506 55.513 1.00 33.74 191 ASP A O 1
ATOM 1423 N N . LEU A 1 192 ? 37.455 -1.813 53.501 1.00 34.04 192 LEU A N 1
ATOM 1424 C CA . LEU A 1 192 ? 36.121 -1.707 52.928 1.00 32.91 192 LEU A CA 1
ATOM 1425 C C . LEU A 1 192 ? 35.292 -2.984 52.878 1.00 33.39 192 LEU A C 1
ATOM 1426 O O . LEU A 1 192 ? 35.782 -4.049 52.508 1.00 36.21 192 LEU A O 1
ATOM 1431 N N . THR A 1 193 ? 34.024 -2.854 53.251 1.00 34.12 193 THR A N 1
ATOM 1432 C CA . THR A 1 193 ? 33.070 -3.955 53.226 1.00 36.82 193 THR A CA 1
ATOM 1433 C C . THR A 1 193 ? 31.718 -3.316 52.931 1.00 37.37 193 THR A C 1
ATOM 1434 O O . THR A 1 193 ? 31.566 -2.098 53.039 1.00 38.38 193 THR A O 1
ATOM 1438 N N . PRO A 1 194 ? 30.717 -4.125 52.549 1.00 38.35 194 PRO A N 1
ATOM 1439 C CA . PRO A 1 194 ? 29.393 -3.576 52.253 1.00 39.51 194 PRO A CA 1
ATOM 1440 C C . PRO A 1 194 ? 28.843 -2.719 53.389 1.00 41.03 194 PRO A C 1
ATOM 1441 O O . PRO A 1 194 ? 27.991 -1.860 53.168 1.00 41.25 194 PRO A O 1
ATOM 1445 N N . GLN A 1 195 ? 29.336 -2.954 54.604 1.00 42.79 195 GLN A N 1
ATOM 1446 C CA . GLN A 1 195 ? 28.882 -2.203 55.772 1.00 44.19 195 GLN A CA 1
ATOM 1447 C C . GLN A 1 195 ? 29.743 -0.990 56.132 1.00 43.90 195 GLN A C 1
ATOM 1448 O O . GLN A 1 195 ? 29.296 -0.115 56.876 1.00 44.62 195 GLN A O 1
ATOM 1454 N N . SER A 1 196 ? 30.967 -0.934 55.611 1.00 42.06 196 SER A N 1
ATOM 1455 C CA . SER A 1 196 ? 31.868 0.182 55.902 1.00 39.80 196 SER A CA 1
ATOM 1456 C C . SER A 1 196 ? 31.152 1.523 55.809 1.00 39.26 196 SER A C 1
ATOM 1457 O O . SER A 1 196 ? 30.653 1.898 54.752 1.00 39.53 196 SER A O 1
ATOM 1460 N N . PRO A 1 197 ? 31.095 2.270 56.923 1.00 39.90 197 PRO A N 1
ATOM 1461 C CA . PRO A 1 197 ? 30.421 3.571 56.904 1.00 38.74 197 PRO A CA 1
ATOM 1462 C C . PRO A 1 197 ? 31.068 4.582 55.958 1.00 36.52 197 PRO A C 1
ATOM 1463 O O . PRO A 1 197 ? 30.430 5.547 55.546 1.00 37.12 197 PRO A O 1
ATOM 1467 N N . ARG A 1 198 ? 32.331 4.355 55.607 1.00 34.26 198 ARG A N 1
ATOM 1468 C CA . ARG A 1 198 ? 33.033 5.266 54.710 1.00 31.21 198 ARG A CA 1
ATOM 1469 C C . ARG A 1 198 ? 32.906 4.834 53.245 1.00 29.30 198 ARG A C 1
ATOM 1470 O O . ARG A 1 198 ? 33.458 5.475 52.350 1.00 29.22 198 ARG A O 1
ATOM 1478 N N . LEU A 1 199 ? 32.167 3.755 53.005 1.00 28.60 199 LEU A N 1
ATOM 1479 C CA . LEU A 1 199 ? 31.990 3.246 51.645 1.00 27.99 199 LEU A CA 1
ATOM 1480 C C . LEU A 1 199 ? 31.344 4.262 50.705 1.00 28.45 199 LEU A C 1
ATOM 1481 O O . LEU A 1 199 ? 31.806 4.455 49.580 1.00 27.40 199 LEU A O 1
ATOM 1486 N N . GLU A 1 200 ? 30.274 4.910 51.158 1.00 28.45 200 GLU A N 1
ATOM 1487 C CA . GLU A 1 200 ? 29.590 5.891 50.317 1.00 27.86 200 GLU A CA 1
ATOM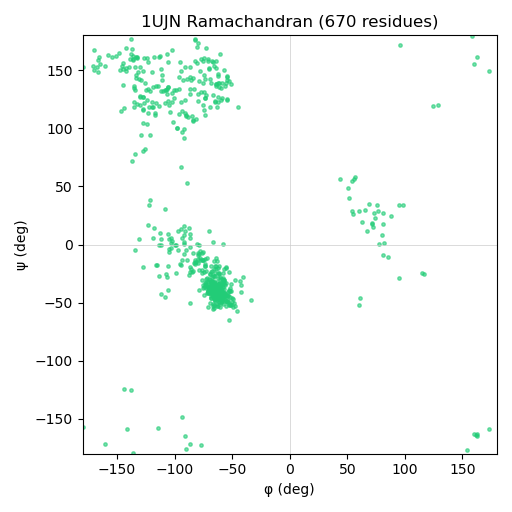 1488 C C . GLU A 1 200 ? 30.550 6.929 49.739 1.00 28.61 200 GLU A C 1
ATOM 1489 O O . GLU A 1 200 ? 30.561 7.168 48.532 1.00 28.33 200 GLU A O 1
ATOM 1495 N N . ALA A 1 201 ? 31.356 7.544 50.600 1.00 27.64 201 ALA A N 1
ATOM 1496 C CA . ALA A 1 201 ? 32.311 8.557 50.157 1.00 27.17 201 ALA A CA 1
ATOM 1497 C C . ALA A 1 201 ? 33.365 7.970 49.217 1.00 26.18 201 ALA A C 1
ATOM 1498 O O . ALA A 1 201 ? 33.803 8.632 48.268 1.00 27.09 201 ALA A O 1
ATOM 1500 N N . PHE A 1 202 ? 33.778 6.735 49.484 1.00 24.58 202 PHE A N 1
ATOM 1501 C CA . PHE A 1 202 ? 34.777 6.076 48.650 1.00 23.88 202 PHE A CA 1
ATOM 1502 C C . PHE A 1 202 ? 34.220 5.850 47.242 1.00 22.17 202 PHE A C 1
ATOM 1503 O O . PHE A 1 202 ? 34.879 6.156 46.248 1.00 22.78 202 PHE A O 1
ATOM 1511 N N . LEU A 1 203 ? 33.010 5.310 47.158 1.00 22.13 203 LEU A N 1
ATOM 1512 C CA . LEU A 1 203 ? 32.400 5.051 45.850 1.00 22.34 203 LEU A CA 1
ATOM 1513 C C . LEU A 1 203 ? 32.151 6.332 45.066 1.00 23.06 203 LEU A C 1
ATOM 1514 O O . LEU A 1 203 ? 32.376 6.383 43.849 1.00 23.94 203 LEU A O 1
ATOM 1519 N N . ALA A 1 204 ? 31.695 7.370 45.758 1.00 22.07 204 ALA A N 1
ATOM 1520 C CA . ALA A 1 204 ? 31.443 8.653 45.108 1.00 23.20 204 ALA A CA 1
ATOM 1521 C C . ALA A 1 204 ? 32.755 9.194 44.563 1.00 23.98 204 ALA A C 1
ATOM 1522 O O . ALA A 1 204 ? 32.799 9.766 43.474 1.00 24.02 204 ALA A O 1
ATOM 1524 N N . ARG A 1 205 ? 33.832 9.009 45.319 1.00 23.66 205 ARG A N 1
ATOM 1525 C CA . ARG A 1 205 ? 35.130 9.484 44.870 1.00 23.80 205 ARG A CA 1
ATOM 1526 C C . ARG A 1 205 ? 35.570 8.701 43.631 1.00 23.09 205 ARG A C 1
ATOM 1527 O O . ARG A 1 205 ? 36.119 9.271 42.686 1.00 21.47 205 ARG A O 1
ATOM 1535 N N . ALA A 1 206 ? 35.317 7.397 43.636 1.00 22.33 206 ALA A N 1
ATOM 1536 C CA . ALA A 1 206 ? 35.697 6.541 42.515 1.00 21.83 206 ALA A CA 1
ATOM 1537 C C . ALA A 1 206 ? 34.976 6.955 41.231 1.00 21.83 206 ALA A C 1
ATOM 1538 O O . ALA A 1 206 ? 35.587 7.045 40.165 1.00 23.71 206 ALA A O 1
ATOM 1540 N N . VAL A 1 207 ? 33.678 7.204 41.331 1.00 21.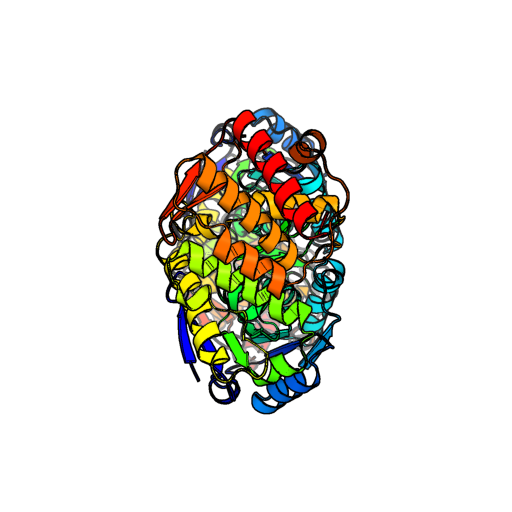50 207 VAL A N 1
ATOM 1541 C CA . VAL A 1 207 ? 32.902 7.605 40.161 1.00 25.08 207 VAL A CA 1
ATOM 1542 C C . VAL A 1 207 ? 33.355 8.966 39.649 1.00 25.04 207 VAL A C 1
ATOM 1543 O O . VAL A 1 207 ? 33.468 9.183 38.443 1.00 23.98 207 VAL A O 1
ATOM 1547 N N . ALA A 1 208 ? 33.628 9.878 40.575 1.00 26.57 208 ALA A N 1
ATOM 1548 C CA . ALA A 1 208 ? 34.059 11.224 40.213 1.00 26.73 208 ALA A CA 1
ATOM 1549 C C . ALA A 1 208 ? 35.310 11.212 39.338 1.00 27.27 208 ALA A C 1
ATOM 1550 O O . ALA A 1 208 ? 35.466 12.063 38.462 1.00 27.38 208 ALA A O 1
ATOM 1552 N N . VAL A 1 209 ? 36.201 10.249 39.562 1.00 27.36 209 VAL A N 1
ATOM 1553 C CA . VAL A 1 209 ? 37.416 10.173 38.758 1.00 28.24 209 VAL A CA 1
ATOM 1554 C C . VAL A 1 209 ? 37.119 9.801 37.306 1.00 27.38 209 VAL A C 1
ATOM 1555 O O . VAL A 1 209 ? 37.691 10.386 36.384 1.00 25.49 209 VAL A O 1
ATOM 1559 N N . LYS A 1 210 ? 36.227 8.834 37.093 1.00 25.39 210 LYS A N 1
ATOM 1560 C CA . LYS A 1 210 ? 35.906 8.447 35.728 1.00 25.76 210 LYS A CA 1
ATOM 1561 C C . LYS A 1 210 ? 35.161 9.576 35.035 1.00 23.37 210 LYS A C 1
ATOM 1562 O O . LYS A 1 210 ? 35.295 9.766 33.830 1.00 26.18 210 LYS A O 1
ATOM 1568 N N . VAL A 1 211 ? 34.373 10.334 35.790 1.00 24.39 211 VAL A N 1
ATOM 1569 C CA . VAL A 1 211 ? 33.652 11.450 35.193 1.00 26.22 211 VAL A CA 1
ATOM 1570 C C . VAL A 1 211 ? 34.642 12.469 34.622 1.00 27.99 211 VAL A C 1
ATOM 1571 O O . VAL A 1 211 ? 34.511 12.893 33.474 1.00 29.07 211 VAL A O 1
ATOM 1575 N N . ARG A 1 212 ? 35.634 12.851 35.419 1.00 31.31 212 ARG A N 1
ATOM 1576 C CA . ARG A 1 212 ? 36.629 13.834 34.986 1.00 36.08 212 ARG A CA 1
ATOM 1577 C C . ARG A 1 212 ? 37.419 13.404 33.757 1.00 38.27 212 ARG A C 1
ATOM 1578 O O . ARG A 1 212 ? 37.498 14.137 32.767 1.00 38.69 212 ARG A O 1
ATOM 1586 N N . VAL A 1 213 ? 38.018 12.221 33.831 1.00 39.72 213 VAL A N 1
ATOM 1587 C CA . VAL A 1 213 ? 38.809 11.697 32.725 1.00 41.84 213 VAL A CA 1
ATOM 1588 C C . VAL A 1 213 ? 37.999 11.624 31.432 1.00 43.65 213 VAL A C 1
ATOM 1589 O O . VAL A 1 213 ? 38.493 11.955 30.353 1.00 43.11 213 VAL A O 1
ATOM 1593 N N . THR A 1 214 ? 36.750 11.191 31.555 1.00 43.34 214 THR A N 1
ATOM 1594 C CA . THR A 1 214 ? 35.865 11.054 30.411 1.00 44.82 214 THR A CA 1
ATOM 1595 C C . THR A 1 214 ? 35.510 12.373 29.734 1.00 46.55 214 THR A C 1
ATOM 1596 O O . THR A 1 214 ? 35.462 12.450 28.506 1.00 47.01 214 THR A O 1
ATOM 1600 N N . GLU A 1 215 ? 35.259 13.409 30.528 1.00 47.92 215 GLU A N 1
ATOM 1601 C CA . GLU A 1 215 ? 34.895 14.706 29.968 1.00 50.97 215 GLU A CA 1
ATOM 1602 C C . GLU A 1 215 ? 36.067 15.479 29.374 1.00 52.64 215 GLU A C 1
ATOM 1603 O O . GLU A 1 215 ? 35.893 16.233 28.416 1.00 53.36 215 GLU A O 1
ATOM 1609 N N . GLU A 1 216 ? 37.259 15.288 29.929 1.00 54.98 216 GLU A N 1
ATOM 1610 C CA . GLU A 1 216 ? 38.438 15.982 29.422 1.00 57.67 216 GLU A CA 1
ATOM 1611 C C . GLU A 1 216 ? 38.883 15.412 28.079 1.00 59.01 216 GLU A C 1
ATOM 1612 O O . GLU A 1 216 ? 39.444 16.126 27.247 1.00 58.36 216 GLU A O 1
ATOM 1618 N N . ASP A 1 217 ? 38.624 14.125 27.869 1.00 60.61 217 ASP A N 1
ATOM 1619 C CA . ASP A 1 217 ? 39.021 13.459 26.633 1.00 63.03 217 ASP A CA 1
ATOM 1620 C C . ASP A 1 217 ? 37.909 12.595 26.042 1.00 64.21 217 ASP A C 1
ATOM 1621 O O . ASP A 1 217 ? 37.930 11.371 26.168 1.00 64.69 217 ASP A O 1
ATOM 1626 N N . PRO A 1 218 ? 36.925 13.220 25.382 1.00 65.23 218 PRO A N 1
ATOM 1627 C CA . PRO A 1 218 ? 35.824 12.458 24.785 1.00 66.37 218 PRO A CA 1
ATOM 1628 C C . PRO A 1 218 ? 36.221 11.733 23.496 1.00 67.05 218 PRO A C 1
ATOM 1629 O O . PRO A 1 218 ? 35.442 10.947 22.953 1.00 67.34 218 PRO A O 1
ATOM 1633 N N . LEU A 1 219 ? 37.435 11.990 23.016 1.00 67.60 219 LEU A N 1
ATOM 1634 C CA . LEU A 1 219 ? 37.938 11.400 21.771 1.00 67.75 219 LEU A CA 1
ATOM 1635 C C . LEU A 1 219 ? 38.955 10.271 22.015 1.00 67.81 219 LEU A C 1
ATOM 1636 O O . LEU A 1 219 ? 39.556 9.733 21.095 1.00 68.26 219 LEU A O 1
ATOM 1641 N N . GLU A 1 220 ? 39.181 9.913 23.275 1.00 67.66 220 GLU A N 1
ATOM 1642 C CA . GLU A 1 220 ? 40.157 8.883 23.619 1.00 67.58 220 GLU A CA 1
ATOM 1643 C C . GLU A 1 220 ? 41.524 9.115 22.985 1.00 67.46 220 GLU A C 1
ATOM 1644 O O . GLU A 1 220 ? 42.178 8.173 22.529 1.00 67.00 220 GLU A O 1
ATOM 1650 N N . LYS A 1 221 ? 41.952 10.371 22.958 1.00 66.58 221 LYS A N 1
ATOM 1651 C CA . LYS A 1 221 ? 43.248 10.727 22.396 1.00 66.19 221 LYS A CA 1
ATOM 1652 C C . LYS A 1 221 ? 44.144 11.187 23.540 1.00 64.84 221 LYS A C 1
ATOM 1653 O O . LYS A 1 221 ? 45.306 11.538 23.337 1.00 64.89 221 LYS A O 1
ATOM 1659 N N . GLY A 1 222 ? 43.585 11.174 24.745 1.00 63.21 222 GLY A N 1
ATOM 1660 C CA . GLY A 1 222 ? 44.326 11.591 25.919 1.00 61.53 222 GLY A CA 1
ATOM 1661 C C . GLY A 1 222 ? 44.112 10.694 27.126 1.00 60.37 222 GLY A C 1
ATOM 1662 O O . GLY A 1 222 ? 44.306 9.482 27.061 1.00 59.41 222 GLY A O 1
ATOM 1663 N N . LYS A 1 223 ? 43.695 11.303 28.230 1.00 59.95 223 LYS A N 1
ATOM 1664 C CA . LYS A 1 223 ? 43.468 10.596 29.487 1.00 59.40 223 LYS A CA 1
ATOM 1665 C C . LYS A 1 223 ? 42.493 9.424 29.425 1.00 58.38 223 LYS A C 1
ATOM 1666 O O . LYS A 1 223 ? 42.673 8.426 30.121 1.00 57.95 223 LYS A O 1
ATOM 1672 N N . ARG A 1 224 ? 41.462 9.543 28.596 1.00 57.17 224 ARG A N 1
ATOM 1673 C CA . ARG A 1 224 ? 40.450 8.499 28.488 1.00 55.18 224 ARG A CA 1
ATOM 1674 C C . ARG A 1 224 ? 40.996 7.095 28.228 1.00 53.23 224 ARG A C 1
ATOM 1675 O O . ARG A 1 224 ? 40.472 6.119 28.763 1.00 51.65 224 ARG A O 1
ATOM 1683 N N . ARG A 1 225 ? 42.042 6.984 27.416 1.00 50.99 225 ARG A N 1
ATOM 1684 C CA . ARG A 1 225 ? 42.519 5.628 27.166 1.00 48.87 225 ARG A CA 1
ATOM 1685 C C . ARG A 1 225 ? 43.397 5.115 28.311 1.00 46.12 225 ARG A C 1
ATOM 1686 O O . ARG A 1 225 ? 43.827 3.969 28.333 1.00 44.93 225 ARG A O 1
ATOM 1694 N N . LEU A 1 226 ? 43.591 5.941 29.335 1.00 42.25 226 LEU A N 1
ATOM 1695 C CA . LEU A 1 226 ? 44.315 5.513 30.527 1.00 38.71 226 LEU A CA 1
ATOM 1696 C C . LEU A 1 226 ? 43.427 4.566 31.335 1.00 37.01 226 LEU A C 1
ATOM 1697 O O . LEU A 1 226 ? 43.907 3.820 32.187 1.00 34.39 226 LEU A O 1
ATOM 1702 N N . LEU A 1 227 ? 42.126 4.604 31.061 1.00 34.32 227 LEU A N 1
ATOM 1703 C CA . LEU A 1 227 ? 41.172 3.742 31.751 1.00 34.76 227 LEU A CA 1
ATOM 1704 C C . LEU A 1 227 ? 41.447 2.283 31.395 1.00 34.37 227 LEU A C 1
ATOM 1705 O O . LEU A 1 227 ? 40.945 1.365 32.047 1.00 34.53 227 LEU A O 1
ATOM 1710 N N . ASN A 1 228 ? 42.251 2.071 30.359 1.00 33.01 228 ASN A N 1
ATOM 1711 C CA . ASN A 1 228 ? 42.588 0.716 29.939 1.00 34.75 228 ASN A CA 1
ATOM 1712 C C . ASN A 1 228 ? 43.799 0.173 30.686 1.00 32.75 228 ASN A C 1
ATOM 1713 O O . ASN A 1 228 ? 44.382 -0.838 30.291 1.00 31.80 228 ASN A O 1
ATOM 1718 N N . LEU A 1 229 ? 44.176 0.851 31.767 1.00 30.85 229 LEU A N 1
ATOM 1719 C CA . LEU A 1 229 ? 45.310 0.424 32.581 1.00 30.56 229 LEU A CA 1
ATOM 1720 C C . LEU A 1 229 ? 45.062 -0.994 33.100 1.00 31.35 229 LEU A C 1
ATOM 1721 O O . LEU A 1 229 ? 44.029 -1.261 33.713 1.00 31.03 229 LEU A O 1
ATOM 1726 N N . GLY A 1 230 ? 46.009 -1.893 32.840 1.00 32.47 230 GLY A N 1
ATOM 1727 C CA . GLY A 1 230 ? 45.887 -3.272 33.290 1.00 33.22 230 GLY A CA 1
ATOM 1728 C C . GLY A 1 230 ? 44.949 -4.142 32.468 1.00 35.25 230 GLY A C 1
ATOM 1729 O O . GLY A 1 230 ? 44.788 -5.330 32.757 1.00 34.63 230 GLY A O 1
ATOM 1730 N N . HIS A 1 231 ? 44.343 -3.567 31.434 1.00 34.44 231 HIS A N 1
ATOM 1731 C CA . HIS A 1 231 ? 43.402 -4.310 30.600 1.00 35.48 231 HIS A CA 1
ATOM 1732 C C . HIS A 1 231 ? 43.998 -5.101 29.436 1.00 33.84 231 HIS A C 1
ATOM 1733 O O . HIS A 1 231 ? 43.353 -6.013 28.920 1.00 33.31 231 HIS A O 1
ATOM 1740 N N . THR A 1 232 ? 45.213 -4.764 29.015 1.00 33.12 232 THR A N 1
ATOM 1741 C CA . THR A 1 232 ? 45.838 -5.485 27.908 1.00 31.75 232 THR A CA 1
ATOM 1742 C C . THR A 1 232 ? 46.137 -6.920 28.339 1.00 31.50 232 THR A C 1
ATOM 1743 O O . THR A 1 232 ? 45.776 -7.876 27.649 1.00 32.16 232 THR A O 1
ATOM 1747 N N . LEU A 1 233 ? 46.796 -7.073 29.484 1.00 29.39 233 LEU A N 1
ATOM 1748 C CA . LEU A 1 233 ? 47.093 -8.407 29.982 1.00 29.46 233 LEU A CA 1
ATOM 1749 C C . LEU A 1 233 ? 45.813 -9.005 30.557 1.00 28.19 233 LEU A C 1
ATOM 1750 O O . LEU A 1 233 ? 45.554 -10.201 30.409 1.00 27.40 233 LEU A O 1
ATOM 1755 N N . GLY A 1 234 ? 45.010 -8.164 31.205 1.00 27.83 234 GLY A N 1
ATOM 1756 C CA . GLY A 1 234 ? 43.767 -8.631 31.792 1.00 27.89 234 GLY A CA 1
ATOM 1757 C C . GLY A 1 234 ? 42.892 -9.328 30.769 1.00 29.65 234 GLY A C 1
ATOM 1758 O O . GLY A 1 234 ? 42.382 -10.423 31.004 1.00 29.50 234 GLY A O 1
ATOM 1759 N N . HIS A 1 235 ? 42.718 -8.683 29.625 1.00 30.26 235 HIS A N 1
ATOM 1760 C CA . HIS A 1 235 ? 41.909 -9.231 28.549 1.00 31.93 235 HIS A CA 1
ATOM 1761 C C . HIS A 1 235 ? 42.459 -10.579 28.092 1.00 32.08 235 HIS A C 1
ATOM 1762 O O . HIS A 1 235 ? 41.702 -11.519 27.842 1.00 30.66 235 HIS A O 1
ATOM 1769 N N . ALA A 1 236 ? 43.783 -10.665 27.990 1.00 29.80 236 ALA A N 1
ATOM 1770 C CA . ALA A 1 236 ? 44.445 -11.889 27.557 1.00 29.55 236 ALA A CA 1
ATOM 1771 C C . ALA A 1 236 ? 44.207 -13.032 28.539 1.00 29.20 236 ALA A C 1
ATOM 1772 O O . ALA A 1 236 ? 44.034 -14.186 28.135 1.00 30.57 236 ALA A O 1
ATOM 1774 N N . LEU A 1 237 ? 44.201 -12.711 29.829 1.00 26.81 237 LEU A N 1
ATOM 1775 C CA . LEU A 1 237 ? 43.983 -13.718 30.866 1.00 28.53 237 LEU A CA 1
ATOM 1776 C C . LEU A 1 237 ? 42.539 -14.203 30.840 1.00 29.47 237 LEU A C 1
ATOM 1777 O O . LEU A 1 237 ? 42.270 -15.399 30.978 1.00 30.33 237 LEU A O 1
ATOM 1782 N N . GLU A 1 238 ? 41.608 -13.272 30.664 1.00 29.35 238 GLU A N 1
ATOM 1783 C CA . GLU A 1 238 ? 40.199 -13.627 30.606 1.00 29.40 238 GLU A CA 1
ATOM 1784 C C . GLU A 1 238 ? 39.951 -14.557 29.427 1.00 30.50 238 GLU A C 1
ATOM 1785 O O . GLU A 1 238 ? 39.187 -15.515 29.532 1.00 30.55 238 GLU A O 1
ATOM 1791 N N . ALA A 1 239 ? 40.615 -14.281 28.309 1.00 30.07 239 ALA A N 1
ATOM 1792 C CA . ALA A 1 239 ? 40.458 -15.098 27.112 1.00 31.91 239 ALA A CA 1
ATOM 1793 C C . ALA A 1 239 ? 41.049 -16.493 27.291 1.00 31.51 239 ALA A C 1
ATOM 1794 O O . ALA A 1 239 ? 40.434 -17.494 26.910 1.00 29.77 239 ALA A O 1
ATOM 1796 N N . GLN A 1 240 ? 42.240 -16.562 27.875 1.00 31.18 240 GLN A N 1
ATOM 1797 C CA . GLN A 1 240 ? 42.893 -17.848 28.083 1.00 31.29 240 GLN A CA 1
ATOM 1798 C C . GLN A 1 240 ? 42.136 -18.747 29.056 1.00 31.34 240 GLN A C 1
ATOM 1799 O O . GLN A 1 240 ? 42.154 -19.973 28.919 1.00 32.01 240 GLN A O 1
ATOM 1805 N N . THR A 1 241 ? 41.478 -18.145 30.040 1.00 29.17 241 THR A N 1
ATOM 1806 C CA . THR A 1 241 ? 40.722 -18.914 31.027 1.00 28.79 241 THR A CA 1
ATOM 1807 C C . THR A 1 241 ? 39.303 -19.201 30.545 1.00 31.24 241 THR A C 1
ATOM 1808 O O . THR A 1 241 ? 38.467 -19.694 31.306 1.00 29.54 241 THR A O 1
ATOM 1812 N N . ARG A 1 242 ? 39.036 -18.897 29.278 1.00 31.91 242 ARG A N 1
ATOM 1813 C CA . ARG A 1 242 ? 37.711 -19.114 28.715 1.00 36.12 242 ARG A CA 1
ATOM 1814 C C . ARG A 1 242 ? 36.692 -18.294 29.486 1.00 37.30 242 ARG A C 1
ATOM 1815 O O . ARG A 1 242 ? 35.525 -18.674 29.603 1.00 38.38 242 ARG A O 1
ATOM 1823 N N . HIS A 1 243 ? 37.162 -17.176 30.029 1.00 37.07 243 HIS A N 1
ATOM 1824 C CA . HIS A 1 243 ? 36.333 -16.248 30.780 1.00 36.71 243 HIS A CA 1
ATOM 1825 C C . HIS A 1 243 ? 35.892 -16.733 32.152 1.00 35.77 243 HIS A C 1
ATOM 1826 O O . HIS A 1 243 ? 34.955 -16.192 32.740 1.00 35.58 243 HIS A O 1
ATOM 1833 N N . ALA A 1 244 ? 36.574 -17.750 32.670 1.00 32.92 244 ALA A N 1
ATOM 1834 C CA . ALA A 1 244 ? 36.256 -18.255 33.996 1.00 32.04 244 ALA A CA 1
ATOM 1835 C C . ALA A 1 244 ? 36.761 -17.220 35.003 1.00 31.48 244 ALA A C 1
ATOM 1836 O O . ALA A 1 244 ? 36.162 -17.019 36.057 1.00 33.33 244 ALA A O 1
ATOM 1838 N N . LEU A 1 245 ? 37.871 -16.564 34.671 1.00 28.87 245 LEU A N 1
ATOM 1839 C CA . LEU A 1 245 ? 38.453 -15.544 35.548 1.00 29.09 245 LEU A CA 1
ATOM 1840 C C . LEU A 1 245 ? 37.621 -14.259 35.492 1.00 26.96 245 LEU A C 1
ATOM 1841 O O . LEU A 1 245 ? 37.534 -13.619 34.449 1.00 29.14 245 LEU A O 1
ATOM 1846 N N . PRO A 1 246 ? 36.996 -13.867 36.617 1.00 28.39 246 PRO A N 1
ATOM 1847 C CA . PRO A 1 246 ? 36.174 -12.649 36.660 1.00 28.47 246 PRO A CA 1
ATOM 1848 C C . PRO A 1 246 ? 36.948 -11.412 36.192 1.00 28.83 246 PRO A C 1
ATOM 1849 O O . PRO A 1 246 ? 38.141 -11.277 36.462 1.00 27.57 246 PRO A O 1
ATOM 1853 N N . HIS A 1 247 ? 36.260 -10.507 35.504 1.00 29.44 247 HIS A N 1
ATOM 1854 C CA . HIS A 1 247 ? 36.886 -9.296 34.983 1.00 29.20 247 HIS A CA 1
ATOM 1855 C C . HIS A 1 247 ? 37.731 -8.523 35.990 1.00 28.31 247 HIS A C 1
ATOM 1856 O O . HIS A 1 247 ? 38.875 -8.164 35.699 1.00 28.45 247 HIS A O 1
ATOM 1863 N N . GLY A 1 248 ? 37.166 -8.257 37.164 1.00 27.82 248 GLY A N 1
ATOM 1864 C CA . GLY A 1 248 ? 37.890 -7.512 38.183 1.00 27.17 248 GLY A CA 1
ATOM 1865 C C . GLY A 1 248 ? 39.168 -8.192 38.633 1.00 27.31 248 GLY A C 1
ATOM 1866 O O . GLY A 1 248 ? 40.167 -7.532 38.941 1.00 26.01 248 GLY A O 1
ATOM 1867 N N . MET A 1 249 ? 39.144 -9.520 38.679 1.00 25.80 249 MET A N 1
ATOM 1868 C CA . MET A 1 249 ? 40.318 -10.267 39.095 1.00 25.09 249 MET A CA 1
ATOM 1869 C C . MET A 1 249 ? 41.387 -10.142 38.021 1.00 23.90 249 MET A C 1
ATOM 1870 O O . MET A 1 249 ? 42.568 -9.962 38.324 1.00 21.13 249 MET A O 1
ATOM 1875 N N . ALA A 1 250 ? 40.963 -10.220 36.763 1.00 21.41 250 ALA A N 1
ATOM 1876 C CA . ALA A 1 250 ? 41.880 -10.107 35.639 1.00 23.13 250 ALA A CA 1
ATOM 1877 C C . ALA A 1 250 ? 42.543 -8.733 35.650 1.00 24.15 250 ALA A C 1
ATOM 1878 O O . ALA A 1 250 ? 43.737 -8.606 35.374 1.00 23.47 250 ALA A O 1
ATOM 1880 N N . VAL A 1 251 ? 41.761 -7.705 35.963 1.00 24.98 251 VAL A N 1
ATOM 1881 C CA . VAL A 1 251 ? 42.297 -6.353 36.020 1.00 25.56 251 VAL A CA 1
ATOM 1882 C C . VAL A 1 251 ? 43.366 -6.257 37.102 1.00 24.35 251 VAL A C 1
ATOM 1883 O O . VAL A 1 251 ? 44.421 -5.659 36.884 1.00 24.94 251 VAL A O 1
ATOM 1887 N N . ALA A 1 252 ? 43.099 -6.849 38.263 1.00 23.10 252 ALA A N 1
ATOM 1888 C CA . ALA A 1 252 ? 44.057 -6.817 39.363 1.00 23.24 252 ALA A CA 1
ATOM 1889 C C . ALA A 1 252 ? 45.390 -7.412 38.914 1.00 21.97 252 ALA A C 1
ATOM 1890 O O . ALA A 1 252 ? 46.459 -6.858 39.204 1.00 20.68 252 ALA A O 1
ATOM 1892 N N . TYR A 1 253 ? 45.319 -8.541 38.211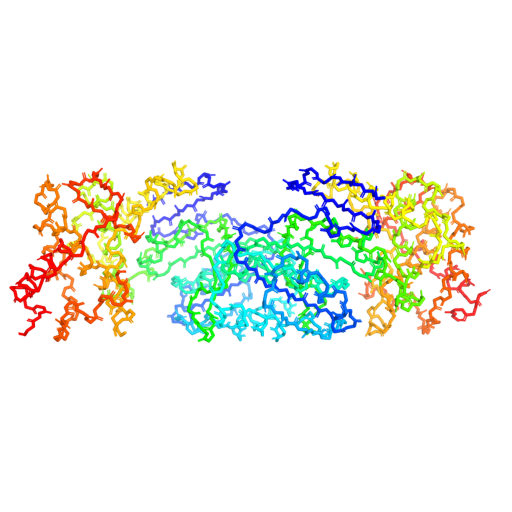 1.00 21.08 253 TYR A N 1
ATOM 1893 C CA . TYR A 1 253 ? 46.519 -9.206 37.703 1.00 19.95 253 TYR A CA 1
ATOM 1894 C C . TYR A 1 253 ? 47.218 -8.301 36.687 1.00 20.27 253 TYR A C 1
ATOM 1895 O O . TYR A 1 253 ? 48.444 -8.221 36.658 1.00 21.42 253 TYR A O 1
ATOM 1904 N N . GLY A 1 254 ? 46.425 -7.621 35.861 1.00 19.73 254 GLY A N 1
ATOM 1905 C CA . GLY A 1 254 ? 46.974 -6.724 34.857 1.00 19.70 254 GLY A CA 1
ATOM 1906 C C . GLY A 1 254 ? 47.644 -5.515 35.490 1.00 22.01 254 GLY A C 1
ATOM 1907 O O . GLY A 1 254 ? 48.613 -4.978 34.950 1.00 22.02 254 GLY A O 1
ATOM 1908 N N . LEU A 1 255 ? 47.131 -5.090 36.641 1.00 21.12 255 LEU A N 1
ATOM 1909 C CA . LEU A 1 255 ? 47.701 -3.946 37.351 1.00 22.05 255 LEU A CA 1
ATOM 1910 C C . LEU A 1 255 ? 49.097 -4.269 37.865 1.00 22.81 255 LEU A C 1
ATOM 1911 O O . LEU A 1 255 ? 49.981 -3.406 37.879 1.00 22.97 255 LEU A O 1
ATOM 1916 N N . LEU A 1 256 ? 49.295 -5.511 38.297 1.00 23.17 256 LEU A N 1
ATOM 1917 C CA . LEU A 1 256 ? 50.606 -5.922 38.782 1.00 23.84 256 LEU A CA 1
ATOM 1918 C C . LEU A 1 256 ? 51.587 -5.879 37.610 1.00 24.58 256 LEU A C 1
ATOM 1919 O O . LEU A 1 256 ? 52.722 -5.412 37.747 1.00 22.58 256 LEU A O 1
ATOM 1924 N N . TYR A 1 257 ? 51.141 -6.351 36.450 1.00 23.21 257 TYR A N 1
ATOM 1925 C CA . TYR A 1 257 ? 51.993 -6.361 35.267 1.00 22.72 257 TYR A CA 1
ATOM 1926 C C . TYR A 1 257 ? 52.345 -4.934 34.866 1.00 22.74 257 TYR A C 1
ATOM 1927 O O . TYR A 1 257 ? 53.501 -4.633 34.562 1.00 23.94 257 TYR A O 1
ATOM 1936 N N . ALA A 1 258 ? 51.347 -4.055 34.873 1.00 22.38 258 ALA A N 1
ATOM 1937 C CA . ALA A 1 258 ? 51.553 -2.652 34.518 1.00 22.72 258 ALA A CA 1
ATOM 1938 C C . ALA A 1 258 ? 52.573 -2.024 35.458 1.00 22.63 258 ALA A C 1
ATOM 1939 O O . ALA A 1 258 ? 53.457 -1.274 35.025 1.00 24.61 258 ALA A O 1
ATOM 1941 N N . ALA A 1 259 ? 52.450 -2.335 36.746 1.00 22.40 259 ALA A N 1
ATOM 1942 C CA . ALA A 1 259 ? 53.373 -1.816 37.742 1.00 23.58 259 ALA A CA 1
ATOM 1943 C C . ALA A 1 259 ? 54.800 -2.271 37.435 1.00 24.63 259 ALA A C 1
ATOM 1944 O O . ALA A 1 259 ? 55.749 -1.503 37.598 1.00 25.99 259 ALA A O 1
ATOM 1946 N N . LEU A 1 260 ? 54.955 -3.516 36.987 1.00 24.14 260 LEU A N 1
ATOM 1947 C CA . LEU A 1 260 ? 56.284 -4.032 36.664 1.00 26.34 260 LEU A CA 1
ATOM 1948 C C . LEU A 1 260 ? 56.850 -3.353 35.415 1.00 26.98 260 LEU A C 1
ATOM 1949 O O . LEU A 1 260 ? 58.057 -3.115 35.320 1.00 26.86 260 LEU A O 1
ATOM 1954 N N . LEU A 1 261 ? 55.984 -3.037 34.460 1.00 26.70 261 LEU A N 1
ATOM 1955 C CA . LEU A 1 261 ? 56.425 -2.347 33.251 1.00 29.15 261 LEU A CA 1
ATOM 1956 C C . LEU A 1 261 ? 56.909 -0.953 33.648 1.00 29.45 261 LEU A C 1
ATOM 1957 O O . LEU A 1 261 ? 57.931 -0.466 33.154 1.00 30.11 261 LEU A O 1
ATOM 1962 N N . GLY A 1 262 ? 56.165 -0.315 34.546 1.00 28.25 262 GLY A N 1
ATOM 1963 C CA . GLY A 1 262 ? 56.532 1.014 34.998 1.00 28.29 262 GLY A CA 1
ATOM 1964 C C . GLY A 1 262 ? 57.872 1.013 35.708 1.00 29.95 262 GLY A C 1
ATOM 1965 O O . GLY A 1 262 ? 58.691 1.911 35.513 1.00 29.77 262 GLY A O 1
ATOM 1966 N N . ARG A 1 263 ? 58.102 -0.003 36.531 1.00 29.85 263 ARG A N 1
ATOM 1967 C CA . ARG A 1 263 ? 59.354 -0.105 37.271 1.00 32.78 263 ARG A CA 1
ATOM 1968 C C . ARG A 1 263 ? 60.534 -0.243 36.316 1.00 34.02 263 ARG A C 1
ATOM 1969 O O . ARG A 1 263 ? 61.563 0.415 36.486 1.00 33.37 263 ARG A O 1
ATOM 1977 N N . ALA A 1 264 ? 60.374 -1.096 35.309 1.00 34.05 264 ALA A N 1
ATOM 1978 C CA . ALA A 1 264 ? 61.423 -1.331 34.325 1.00 35.37 264 ALA A CA 1
ATOM 1979 C C . ALA A 1 264 ? 61.764 -0.076 33.527 1.00 36.70 264 ALA A C 1
ATOM 1980 O O . ALA A 1 264 ? 62.896 0.079 33.060 1.00 35.84 264 ALA A O 1
ATOM 1982 N N . LEU A 1 265 ? 60.782 0.809 33.366 1.00 36.42 265 LEU A N 1
ATOM 1983 C CA . LEU A 1 265 ? 60.982 2.048 32.621 1.00 36.64 265 LEU A CA 1
ATOM 1984 C C . LEU A 1 265 ? 61.418 3.204 33.513 1.00 36.25 265 LEU A C 1
ATOM 1985 O O . LEU A 1 265 ? 61.346 4.367 33.114 1.00 37.93 265 LEU A O 1
ATOM 1990 N N . GLY A 1 266 ? 61.862 2.881 34.723 1.00 35.93 266 GLY A N 1
ATOM 1991 C CA . GLY A 1 266 ? 62.325 3.906 35.643 1.00 36.70 266 GLY A CA 1
ATOM 1992 C C . GLY A 1 266 ? 61.258 4.658 36.416 1.00 36.62 266 GLY A C 1
ATOM 1993 O O . GLY A 1 266 ? 61.526 5.733 36.957 1.00 36.78 266 GLY A O 1
ATOM 1994 N N . GLY A 1 267 ? 60.049 4.108 36.476 1.00 34.69 267 GLY A N 1
ATOM 1995 C CA . GLY A 1 267 ? 58.989 4.777 37.207 1.00 35.56 267 GLY A CA 1
ATOM 1996 C C . GLY A 1 267 ? 59.120 4.540 38.699 1.00 36.88 267 GLY A C 1
ATOM 1997 O O . GLY A 1 267 ? 59.974 3.764 39.136 1.00 35.08 267 GLY A O 1
ATOM 1998 N N . GLU A 1 268 ? 58.286 5.211 39.489 1.00 37.25 268 GLU A N 1
ATOM 1999 C CA . GLU A 1 268 ? 58.320 5.037 40.936 1.00 38.99 268 GLU A CA 1
ATOM 2000 C C . GLU A 1 268 ? 57.841 3.626 41.249 1.00 38.98 268 GLU A C 1
ATOM 2001 O O . GLU A 1 268 ? 57.148 3.007 40.445 1.00 39.50 268 GLU A O 1
ATOM 2007 N N . ASP A 1 269 ? 58.211 3.119 42.419 1.00 39.18 269 ASP A N 1
ATOM 2008 C CA . ASP A 1 269 ? 57.818 1.776 42.822 1.00 39.89 269 ASP A CA 1
ATOM 2009 C C . ASP A 1 269 ? 56.340 1.733 43.201 1.00 39.24 269 ASP A C 1
ATOM 2010 O O . ASP A 1 269 ? 55.930 2.314 44.204 1.00 41.07 269 ASP A O 1
ATOM 2015 N N . LEU A 1 270 ? 55.543 1.047 42.389 1.00 38.18 270 LEU A N 1
ATOM 2016 C CA . LEU A 1 270 ? 54.110 0.935 42.640 1.00 38.19 270 LEU A CA 1
ATOM 2017 C C . LEU A 1 270 ? 53.703 -0.491 42.989 1.00 38.01 270 LEU A C 1
ATOM 2018 O O . LEU A 1 270 ? 52.515 -0.807 43.043 1.00 36.78 270 LEU A O 1
ATOM 2023 N N . LEU A 1 271 ? 54.689 -1.352 43.223 1.00 38.18 271 LEU A N 1
ATOM 2024 C CA . LEU A 1 271 ? 54.411 -2.742 43.558 1.00 38.54 271 LEU A CA 1
ATOM 2025 C C . LEU A 1 271 ? 53.765 -2.932 44.929 1.00 40.35 271 LEU A C 1
ATOM 2026 O O . LEU A 1 271 ? 52.878 -3.772 45.084 1.00 39.00 271 LEU A O 1
ATOM 2031 N N . PRO A 1 272 ? 54.198 -2.162 45.945 1.00 41.25 272 PRO A N 1
ATOM 2032 C CA . PRO A 1 272 ? 53.597 -2.319 47.276 1.00 40.89 272 PRO A CA 1
ATOM 2033 C C . PRO A 1 272 ? 52.077 -2.159 47.290 1.00 40.09 272 PRO A C 1
ATOM 2034 O O . PRO A 1 272 ? 51.359 -3.031 47.782 1.00 39.81 272 PRO A O 1
ATOM 2038 N N . PRO A 1 273 ? 51.563 -1.043 46.743 1.00 39.36 273 PRO A N 1
ATOM 2039 C CA . PRO A 1 273 ? 50.113 -0.832 46.726 1.00 38.08 273 PRO A CA 1
ATOM 2040 C C . PRO A 1 273 ? 49.375 -1.969 46.018 1.00 37.24 273 PRO A C 1
ATOM 2041 O O . PRO A 1 273 ? 48.326 -2.424 46.478 1.00 36.98 273 PRO A O 1
ATOM 2045 N N . VAL A 1 274 ? 49.932 -2.427 44.900 1.00 35.28 274 VAL A N 1
ATOM 2046 C CA . VAL A 1 274 ? 49.310 -3.500 44.132 1.00 33.07 274 VAL A CA 1
ATOM 2047 C C . VAL A 1 274 ? 49.423 -4.850 44.838 1.00 33.89 274 VAL A C 1
ATOM 2048 O O . VAL A 1 274 ? 48.507 -5.664 44.760 1.00 33.95 274 VAL A O 1
ATOM 2052 N N . ARG A 1 275 ? 50.537 -5.097 45.524 1.00 35.31 275 ARG A N 1
ATOM 2053 C CA . ARG A 1 275 ? 50.681 -6.362 46.237 1.00 38.79 275 ARG A CA 1
ATOM 2054 C C . ARG A 1 275 ? 49.603 -6.416 47.316 1.00 39.49 275 ARG A C 1
ATOM 2055 O O . ARG A 1 275 ? 48.933 -7.437 47.486 1.00 39.81 275 ARG A O 1
ATOM 2063 N N . ARG A 1 276 ? 49.440 -5.308 48.036 1.00 41.16 276 ARG A N 1
ATOM 2064 C CA . ARG A 1 276 ? 48.426 -5.213 49.083 1.00 41.87 276 ARG A CA 1
ATOM 2065 C C . ARG A 1 276 ? 47.059 -5.542 48.500 1.00 41.17 276 ARG A C 1
ATOM 2066 O O . ARG A 1 276 ? 46.302 -6.331 49.067 1.00 42.57 276 ARG A O 1
ATOM 2074 N N . LEU A 1 277 ? 46.751 -4.918 47.367 1.00 38.64 277 LEU A N 1
ATOM 2075 C CA . LEU A 1 277 ? 45.483 -5.123 46.679 1.00 36.06 277 LEU A CA 1
ATOM 2076 C C . LEU A 1 277 ? 45.226 -6.600 46.407 1.00 34.79 277 LEU A C 1
ATOM 2077 O O . LEU A 1 277 ? 44.131 -7.107 46.664 1.00 34.44 277 LEU A O 1
ATOM 2082 N N . LEU A 1 278 ? 46.240 -7.281 45.879 1.00 32.57 278 LEU A N 1
ATOM 2083 C CA . LEU A 1 278 ? 46.137 -8.701 45.546 1.00 31.80 278 LEU A CA 1
ATOM 2084 C C . LEU A 1 278 ? 45.956 -9.626 46.744 1.00 33.38 278 LEU A C 1
ATOM 2085 O O . LEU A 1 278 ? 45.266 -10.639 46.644 1.00 31.46 278 LEU A O 1
ATOM 2090 N N . LEU A 1 279 ? 46.582 -9.294 47.870 1.00 33.88 279 LEU A N 1
ATOM 2091 C CA . LEU A 1 279 ? 46.449 -10.120 49.069 1.00 36.52 279 LEU A CA 1
ATOM 2092 C C . LEU A 1 279 ? 45.046 -9.965 49.641 1.00 36.84 279 LEU A C 1
ATOM 2093 O O . LEU A 1 279 ? 44.420 -10.935 50.061 1.00 39.10 279 LEU A O 1
ATOM 2098 N N . TRP A 1 280 ? 44.560 -8.731 49.650 1.00 36.69 280 TRP A N 1
ATOM 2099 C CA . TRP A 1 280 ? 43.227 -8.424 50.146 1.00 36.36 280 TRP A CA 1
ATOM 2100 C C . TRP A 1 280 ? 42.177 -9.027 49.212 1.00 36.19 280 TRP A C 1
ATOM 2101 O O . TRP A 1 280 ? 41.149 -9.539 49.655 1.00 35.54 280 TRP A O 1
ATOM 2112 N N . LEU A 1 281 ? 42.459 -8.980 47.913 1.00 33.97 281 LEU A N 1
ATOM 2113 C CA . LEU A 1 281 ? 41.537 -9.487 46.904 1.00 33.55 281 LEU A CA 1
ATOM 2114 C C . LEU A 1 281 ? 41.405 -11.008 46.866 1.00 34.16 281 LEU A C 1
ATOM 2115 O O . LEU A 1 281 ? 40.304 -11.533 46.685 1.00 33.91 281 LEU A O 1
ATOM 2120 N N . SER A 1 282 ? 42.525 -11.706 47.038 1.00 34.82 282 SER A N 1
ATOM 2121 C CA . SER A 1 282 ? 42.549 -13.166 46.995 1.00 35.76 282 SER A CA 1
ATOM 2122 C C . SER A 1 282 ? 41.980 -13.665 45.671 1.00 36.02 282 SER A C 1
ATOM 2123 O O . SER A 1 282 ? 41.004 -14.421 45.645 1.00 36.44 282 SER A O 1
ATOM 2126 N N . PRO A 1 283 ? 42.589 -13.246 44.549 1.00 34.93 283 PRO A N 1
ATOM 2127 C CA . PRO A 1 283 ? 42.134 -13.658 43.219 1.00 33.74 283 PRO A CA 1
ATOM 2128 C C . PRO A 1 283 ? 42.326 -15.157 43.000 1.00 33.83 283 PRO A C 1
ATOM 2129 O O . PRO A 1 283 ? 43.196 -15.776 43.610 1.00 33.85 283 PRO A O 1
ATOM 2133 N N . PRO A 1 284 ? 41.510 -15.764 42.128 1.00 34.64 284 PRO A N 1
ATOM 2134 C CA . PRO A 1 284 ? 41.670 -17.201 41.890 1.00 34.26 284 PRO A CA 1
ATOM 2135 C C . PRO A 1 284 ? 42.987 -17.496 41.173 1.00 34.85 284 PRO A C 1
ATOM 2136 O O . PRO A 1 284 ? 43.390 -16.758 40.267 1.00 31.86 284 PRO A O 1
ATOM 2140 N N . PRO A 1 285 ? 43.685 -18.566 41.588 1.00 33.90 285 PRO A N 1
ATOM 2141 C CA . PRO A 1 285 ? 44.960 -18.956 40.980 1.00 33.11 285 PRO A CA 1
ATOM 2142 C C . PRO A 1 285 ? 44.835 -19.132 39.471 1.00 30.84 285 PRO A C 1
ATOM 2143 O O . PRO A 1 285 ? 43.807 -19.585 38.974 1.00 31.17 285 PRO A O 1
ATOM 2147 N N . LEU A 1 286 ? 45.895 -18.776 38.753 1.00 30.03 286 LEU A N 1
ATOM 2148 C CA . LEU A 1 286 ? 45.914 -18.867 37.299 1.00 28.76 286 LEU A CA 1
ATOM 2149 C C . LEU A 1 286 ? 46.536 -20.154 36.778 1.00 30.22 286 LEU A C 1
ATOM 2150 O O . LEU A 1 286 ? 47.323 -20.801 37.467 1.00 31.40 286 LEU A O 1
ATOM 2155 N N . PRO A 1 287 ? 46.185 -20.541 35.540 1.00 31.08 287 PRO A N 1
ATOM 2156 C CA . PRO A 1 287 ? 46.718 -21.754 34.915 1.00 32.27 287 PRO A CA 1
ATOM 2157 C C . PRO A 1 287 ? 48.101 -21.422 34.360 1.00 35.33 287 PRO A C 1
ATOM 2158 O O . PRO A 1 287 ? 48.397 -20.260 34.087 1.00 34.84 287 PRO A O 1
ATOM 2162 N N . PRO A 1 288 ? 48.966 -22.431 34.190 1.00 37.11 288 PRO A N 1
ATOM 2163 C CA . PRO A 1 288 ? 50.293 -22.115 33.656 1.00 39.64 288 PRO A CA 1
ATOM 2164 C C . PRO A 1 288 ? 50.197 -21.329 32.356 1.00 40.97 288 PRO A C 1
ATOM 2165 O O . PRO A 1 288 ? 49.326 -21.583 31.521 1.00 40.12 288 PRO A O 1
ATOM 2169 N N . LEU A 1 289 ? 51.088 -20.360 32.197 1.00 42.57 289 LEU A N 1
ATOM 2170 C CA . LEU A 1 289 ? 51.094 -19.524 31.009 1.00 45.10 289 LEU A CA 1
ATOM 2171 C C . LEU A 1 289 ? 52.513 -19.134 30.605 1.00 46.45 289 LEU A C 1
ATOM 2172 O O . LEU A 1 289 ? 53.344 -18.806 31.449 1.00 46.66 289 LEU A O 1
ATOM 2177 N N . ALA A 1 290 ? 52.786 -19.193 29.308 1.00 47.74 290 ALA A N 1
ATOM 2178 C CA . ALA A 1 290 ? 54.100 -18.842 28.789 1.00 49.13 290 ALA A CA 1
ATOM 2179 C C . ALA A 1 290 ? 53.975 -17.566 27.974 1.00 50.34 290 ALA A C 1
ATOM 2180 O O . ALA A 1 290 ? 52.923 -17.289 27.400 1.00 50.65 290 ALA A O 1
ATOM 2182 N N . PHE A 1 291 ? 55.048 -16.785 27.925 1.00 51.92 291 PHE A N 1
ATOM 2183 C CA . PHE A 1 291 ? 55.030 -15.540 27.175 1.00 54.02 291 PHE A CA 1
ATOM 2184 C C . PHE A 1 291 ? 54.681 -15.786 25.711 1.00 55.56 291 PHE A C 1
ATOM 2185 O O . PHE A 1 291 ? 53.982 -14.985 25.090 1.00 55.76 291 PHE A O 1
ATOM 2193 N N . GLU A 1 292 ? 55.167 -16.898 25.168 1.00 57.81 292 GLU A N 1
ATOM 2194 C CA . GLU A 1 292 ? 54.919 -17.245 23.773 1.00 60.54 292 GLU A CA 1
ATOM 2195 C C . GLU A 1 292 ? 53.448 -17.544 23.499 1.00 61.45 292 GLU A C 1
ATOM 2196 O O . GLU A 1 292 ? 52.945 -17.272 22.409 1.00 62.05 292 GLU A O 1
ATOM 2202 N N . ASP A 1 293 ? 52.763 -18.107 24.488 1.00 62.66 293 ASP A N 1
ATOM 2203 C CA . ASP A 1 293 ? 51.351 -18.436 24.344 1.00 64.01 293 ASP A CA 1
ATOM 2204 C C . ASP A 1 293 ? 50.488 -17.233 24.709 1.00 64.66 293 ASP A C 1
ATOM 2205 O O . ASP A 1 293 ? 49.262 -17.280 24.615 1.00 65.02 293 ASP A O 1
ATOM 2210 N N . LEU A 1 294 ? 51.142 -16.155 25.129 1.00 65.08 294 LEU A N 1
ATOM 2211 C CA . LEU A 1 294 ? 50.449 -14.932 25.510 1.00 65.33 294 LEU A CA 1
ATOM 2212 C C . LEU A 1 294 ? 50.207 -14.053 24.288 1.00 65.63 294 LEU A C 1
ATOM 2213 O O . LEU A 1 294 ? 49.089 -13.595 24.049 1.00 65.04 294 LEU A O 1
ATOM 2218 N N . LEU A 1 295 ? 51.271 -13.832 23.520 1.00 66.35 295 LEU A N 1
ATOM 2219 C CA . LEU A 1 295 ? 51.229 -13.005 22.318 1.00 67.79 295 LEU A CA 1
ATOM 2220 C C . LEU A 1 295 ? 49.911 -13.062 21.546 1.00 68.91 295 LEU A C 1
ATOM 2221 O O . LEU A 1 295 ? 49.366 -12.025 21.167 1.00 69.40 295 LEU A O 1
ATOM 2226 N N . PRO A 1 296 ? 49.384 -14.274 21.297 1.00 69.74 296 PRO A N 1
ATOM 2227 C CA . PRO A 1 296 ? 48.122 -14.397 20.561 1.00 70.44 296 PRO A CA 1
ATOM 2228 C C . PRO A 1 296 ? 47.017 -13.493 21.106 1.00 71.38 296 PRO A C 1
ATOM 2229 O O . PRO A 1 296 ? 46.332 -12.804 20.344 1.00 71.37 296 PRO A O 1
ATOM 2233 N N . TYR A 1 297 ? 46.850 -13.495 22.426 1.00 71.67 297 TYR A N 1
ATOM 2234 C CA . TYR A 1 297 ? 45.822 -12.680 23.062 1.00 72.36 297 TYR A CA 1
ATOM 2235 C C . TYR A 1 297 ? 46.219 -11.209 23.162 1.00 72.57 297 TYR A C 1
ATOM 2236 O O . TYR A 1 297 ? 45.388 -10.357 23.480 1.00 72.99 297 TYR A O 1
ATOM 2245 N N . LEU A 1 298 ? 47.487 -10.912 22.894 1.00 72.29 298 LEU A N 1
ATOM 2246 C CA . LEU A 1 298 ? 47.972 -9.537 22.953 1.00 72.15 298 LEU A CA 1
ATOM 2247 C C . LEU A 1 298 ? 47.906 -8.873 21.583 1.00 72.50 298 LEU A C 1
ATOM 2248 O O . LEU A 1 298 ? 47.381 -7.768 21.444 1.00 72.89 298 LEU A O 1
ATOM 2253 N N . SER A 1 308 ? 52.862 -2.423 17.287 1.00 62.60 308 SER A N 1
ATOM 2254 C CA . SER A 1 308 ? 51.438 -2.308 16.992 1.00 62.92 308 SER A CA 1
ATOM 2255 C C . SER A 1 308 ? 50.614 -2.050 18.256 1.00 62.72 308 SER A C 1
ATOM 2256 O O . SER A 1 308 ? 49.723 -1.214 18.296 1.00 63.01 308 SER A O 1
ATOM 2259 N N . LEU A 1 309 ? 50.911 -2.836 19.308 1.00 61.59 309 LEU A N 1
ATOM 2260 C CA . LEU A 1 309 ? 50.148 -2.695 20.543 1.00 60.22 309 LEU A CA 1
ATOM 2261 C C . LEU A 1 309 ? 50.692 -1.572 21.427 1.00 58.43 309 LEU A C 1
ATOM 2262 O O . LEU A 1 309 ? 51.886 -1.309 21.493 1.00 58.12 309 LEU A O 1
ATOM 2267 N N . HIS A 1 310 ? 49.755 -0.867 22.086 1.00 55.92 310 HIS A N 1
ATOM 2268 C CA . HIS A 1 310 ? 50.161 0.166 23.032 1.00 54.17 310 HIS A CA 1
ATOM 2269 C C . HIS A 1 310 ? 49.748 -0.206 24.458 1.00 51.12 310 HIS A C 1
ATOM 2270 O O . HIS A 1 310 ? 48.644 -0.668 24.714 1.00 50.93 310 HIS A O 1
ATOM 2277 N N . TRP A 1 311 ? 50.630 -0.014 25.433 1.00 47.15 311 TRP A N 1
ATOM 2278 C CA . TRP A 1 311 ? 50.324 -0.341 26.819 1.00 42.27 311 TRP A CA 1
ATOM 2279 C C . TRP A 1 311 ? 50.209 0.914 27.669 1.00 39.71 311 TRP A C 1
ATOM 2280 O O . TRP A 1 311 ? 50.921 1.892 27.440 1.00 39.06 311 TRP A O 1
ATOM 2291 N N . VAL A 1 312 ? 49.313 0.884 28.652 1.00 36.10 312 VAL A N 1
ATOM 2292 C CA . VAL A 1 312 ? 49.163 2.009 29.565 1.00 34.11 312 VAL A CA 1
ATOM 2293 C C . VAL A 1 312 ? 50.139 1.695 30.694 1.00 32.57 312 VAL A C 1
ATOM 2294 O O . VAL A 1 312 ? 49.942 0.739 31.450 1.00 28.88 312 VAL A O 1
ATOM 2298 N N . VAL A 1 313 ? 51.200 2.488 30.788 1.00 30.42 313 VAL A N 1
ATOM 2299 C CA . VAL A 1 313 ? 52.228 2.286 31.803 1.00 30.64 313 VAL A CA 1
ATOM 2300 C C . VAL A 1 313 ? 52.178 3.355 32.886 1.00 30.89 313 VAL A C 1
ATOM 2301 O O . VAL A 1 313 ? 52.288 4.544 32.597 1.00 30.89 313 VAL A O 1
ATOM 2305 N N . PRO A 1 314 ? 52.005 2.941 34.151 1.00 30.24 314 PRO A N 1
ATOM 2306 C CA . PRO A 1 314 ? 51.950 3.892 35.263 1.00 31.13 314 PRO A CA 1
ATOM 2307 C C . PRO A 1 314 ? 53.360 4.152 35.797 1.00 31.16 314 PRO A C 1
ATOM 2308 O O . PRO A 1 314 ? 53.970 3.273 36.403 1.00 29.44 314 PRO A O 1
ATOM 2312 N N . LEU A 1 315 ? 53.879 5.353 35.561 1.00 32.12 315 LEU A N 1
ATOM 2313 C CA . LEU A 1 315 ? 55.218 5.701 36.034 1.00 33.41 315 LEU A CA 1
ATOM 2314 C C . LEU A 1 315 ? 55.145 6.234 37.458 1.00 35.02 315 LEU A C 1
ATOM 2315 O O . LEU A 1 315 ? 56.117 6.173 38.215 1.00 34.74 315 LEU A O 1
ATOM 2320 N N . ALA A 1 316 ? 53.974 6.748 37.815 1.00 35.21 316 ALA A N 1
ATOM 2321 C CA . ALA A 1 316 ? 53.719 7.287 39.145 1.00 36.80 316 ALA A CA 1
ATOM 2322 C C . ALA A 1 316 ? 52.225 7.551 39.211 1.00 36.65 316 ALA A C 1
ATOM 2323 O O . ALA A 1 316 ? 51.586 7.758 38.181 1.00 36.24 316 ALA A O 1
ATOM 2325 N N . PRO A 1 317 ? 51.640 7.528 40.418 1.00 38.81 317 PRO A N 1
ATOM 2326 C CA . PRO A 1 317 ? 50.199 7.784 40.505 1.00 38.41 317 PRO A CA 1
ATOM 2327 C C . PRO A 1 317 ? 49.872 9.111 39.822 1.00 38.16 317 PRO A C 1
ATOM 2328 O O . PRO A 1 317 ? 50.458 10.142 40.149 1.00 38.34 317 PRO A O 1
ATOM 2332 N N . GLY A 1 318 ? 48.953 9.079 38.861 1.00 37.53 318 GLY A N 1
ATOM 2333 C CA . GLY A 1 318 ? 48.584 10.292 38.155 1.00 37.85 318 GLY A CA 1
ATOM 2334 C C . GLY A 1 318 ? 49.500 10.598 36.982 1.00 38.58 318 GLY A C 1
ATOM 2335 O O . GLY A 1 318 ? 49.209 11.475 36.166 1.00 38.39 318 GLY A O 1
ATOM 2336 N N . ARG A 1 319 ? 50.615 9.882 36.894 1.00 37.59 319 ARG A N 1
ATOM 2337 C CA . ARG A 1 319 ? 51.557 10.095 35.801 1.00 38.59 319 ARG A CA 1
ATOM 2338 C C . ARG A 1 319 ? 51.758 8.805 35.015 1.00 38.03 319 ARG A C 1
ATOM 2339 O O . ARG A 1 319 ? 52.587 7.963 35.373 1.00 36.28 319 ARG A O 1
ATOM 2347 N N . LEU A 1 320 ? 50.990 8.657 33.942 1.00 36.86 320 LEU A N 1
ATOM 2348 C CA . LEU A 1 320 ? 51.067 7.471 33.105 1.00 38.24 320 LEU A CA 1
ATOM 2349 C C . LEU A 1 320 ? 51.356 7.801 31.646 1.00 38.91 320 LEU A C 1
ATOM 2350 O O . LEU A 1 320 ? 51.150 8.929 31.191 1.00 39.33 320 LEU A O 1
ATOM 2355 N N . VAL A 1 321 ? 51.830 6.802 30.915 1.00 37.85 321 VAL A N 1
ATOM 2356 C CA . VAL A 1 321 ? 52.134 6.969 29.504 1.00 39.33 321 VAL A CA 1
ATOM 2357 C C . VAL A 1 321 ? 51.571 5.798 28.711 1.00 39.86 321 VAL A C 1
ATOM 2358 O O . VAL A 1 321 ? 51.395 4.700 29.241 1.00 39.39 321 VAL A O 1
ATOM 2362 N N . VAL A 1 322 ? 51.272 6.048 27.443 1.00 40.50 322 VAL A N 1
ATOM 2363 C CA . VAL A 1 322 ? 50.748 5.021 26.555 1.00 42.53 322 VAL A CA 1
ATOM 2364 C C . VAL A 1 322 ? 51.762 4.911 25.427 1.00 42.89 322 VAL A C 1
ATOM 2365 O O . VAL A 1 322 ? 52.057 5.899 24.752 1.00 43.39 322 VAL A O 1
ATOM 2369 N N . ARG A 1 323 ? 52.304 3.715 25.229 1.00 43.46 323 ARG A N 1
ATOM 2370 C CA . ARG A 1 323 ? 53.316 3.511 24.199 1.00 44.09 323 ARG A CA 1
ATOM 2371 C C . ARG A 1 323 ? 53.628 2.035 23.986 1.00 43.68 323 ARG A C 1
ATOM 2372 O O . ARG A 1 323 ? 53.232 1.185 24.784 1.00 41.24 323 ARG A O 1
ATOM 2380 N N . PRO A 1 324 ? 54.337 1.715 22.889 1.00 43.62 324 PRO A N 1
ATOM 2381 C CA . PRO A 1 324 ? 54.717 0.335 22.572 1.00 43.40 324 PRO A CA 1
ATOM 2382 C C . PRO A 1 324 ? 55.977 0.001 23.367 1.00 43.83 324 PRO A C 1
ATOM 2383 O O . PRO A 1 324 ? 56.710 0.902 23.781 1.00 43.15 324 PRO A O 1
ATOM 2387 N N . LEU A 1 325 ? 56.238 -1.283 23.579 1.00 43.35 325 LEU A N 1
ATOM 2388 C CA . LEU A 1 325 ? 57.414 -1.680 24.341 1.00 44.36 325 LEU A CA 1
ATOM 2389 C C . LEU A 1 325 ? 58.198 -2.795 23.662 1.00 44.67 325 LEU A C 1
ATOM 2390 O O . LEU A 1 325 ? 57.621 -3.657 23.000 1.00 44.46 325 LEU A O 1
ATOM 2395 N N . PRO A 1 326 ? 59.533 -2.784 23.807 1.00 45.20 326 PRO A N 1
ATOM 2396 C CA . PRO A 1 326 ? 60.350 -3.832 23.188 1.00 44.77 326 PRO A CA 1
ATOM 2397 C C . PRO A 1 326 ? 59.905 -5.176 23.761 1.00 45.04 326 PRO A C 1
ATOM 2398 O O . PRO A 1 326 ? 59.711 -5.299 24.973 1.00 45.16 326 PRO A O 1
ATOM 2402 N N . GLU A 1 327 ? 59.731 -6.176 22.903 1.00 44.57 327 GLU A N 1
ATOM 2403 C CA . GLU A 1 327 ? 59.303 -7.491 23.365 1.00 44.49 327 GLU A CA 1
ATOM 2404 C C . GLU A 1 327 ? 60.184 -7.976 24.511 1.00 42.64 327 GLU A C 1
ATOM 2405 O O . GLU A 1 327 ? 59.713 -8.659 25.423 1.00 41.74 327 GLU A O 1
ATOM 2411 N N . GLY A 1 328 ? 61.464 -7.617 24.461 1.00 40.80 328 GLY A N 1
ATOM 2412 C CA . GLY A 1 328 ? 62.388 -8.023 25.503 1.00 38.95 328 GLY A CA 1
ATOM 2413 C C . GLY A 1 328 ? 61.989 -7.504 26.871 1.00 37.04 328 GLY A C 1
ATOM 2414 O O . GLY A 1 328 ? 62.219 -8.166 27.884 1.00 37.19 328 GLY A O 1
ATOM 2415 N N . LEU A 1 329 ? 61.395 -6.315 26.899 1.00 36.37 329 LEU A N 1
ATOM 2416 C CA . LEU A 1 329 ? 60.952 -5.698 28.145 1.00 37.09 329 LEU A CA 1
ATOM 2417 C C . LEU A 1 329 ? 59.696 -6.410 28.646 1.00 35.61 329 LEU A C 1
ATOM 2418 O O . LEU A 1 329 ? 59.563 -6.696 29.837 1.00 34.98 329 LEU A O 1
ATOM 2423 N N . LEU A 1 330 ? 58.778 -6.694 27.728 1.00 34.27 330 LEU A N 1
ATOM 2424 C CA . LEU A 1 330 ? 57.541 -7.382 28.075 1.00 34.14 330 LEU A CA 1
ATOM 2425 C C . LEU A 1 330 ? 57.856 -8.788 28.577 1.00 35.02 330 LEU A C 1
ATOM 2426 O O . LEU A 1 330 ? 57.266 -9.266 29.546 1.00 32.01 330 LEU A O 1
ATOM 2431 N N . ARG A 1 331 ? 58.796 -9.444 27.907 1.00 35.38 331 ARG A N 1
ATOM 2432 C CA . ARG A 1 331 ? 59.196 -10.786 28.272 1.00 36.98 331 ARG A CA 1
ATOM 2433 C C . ARG A 1 331 ? 59.775 -10.790 29.677 1.00 36.91 331 ARG A C 1
ATOM 2434 O O . ARG A 1 331 ? 59.462 -11.636 30.504 1.00 37.11 331 ARG A O 1
ATOM 2442 N N . GLU A 1 332 ? 60.635 -9.812 29.942 1.00 37.03 332 GLU A N 1
ATOM 2443 C CA . GLU A 1 332 ? 61.277 -9.654 31.242 1.00 37.18 332 GLU A CA 1
ATOM 2444 C C . GLU A 1 332 ? 60.233 -9.412 32.332 1.00 34.22 332 GLU A C 1
ATOM 2445 O O . GLU A 1 332 ? 60.275 -10.025 33.395 1.00 32.68 332 GLU A O 1
ATOM 2451 N N . ALA A 1 333 ? 59.303 -8.505 32.057 1.00 32.34 333 ALA A N 1
ATOM 2452 C CA . ALA A 1 333 ? 58.255 -8.169 33.017 1.00 30.55 333 ALA A CA 1
ATOM 2453 C C . ALA A 1 333 ? 57.336 -9.354 33.286 1.00 29.77 333 ALA A C 1
ATOM 2454 O O . ALA A 1 333 ? 56.910 -9.567 34.419 1.00 30.72 333 ALA A O 1
ATOM 2456 N N . PHE A 1 334 ? 57.023 -10.122 32.247 1.00 29.86 334 PHE A N 1
ATOM 2457 C CA . PHE A 1 334 ? 56.147 -11.275 32.415 1.00 31.80 334 PHE A CA 1
ATOM 2458 C C . PHE A 1 334 ? 56.812 -12.296 33.332 1.00 32.45 334 PHE A C 1
ATOM 2459 O O . PHE A 1 334 ? 56.159 -12.891 34.189 1.00 30.65 334 PHE A O 1
ATOM 2467 N N . ALA A 1 335 ? 58.117 -12.491 33.152 1.00 32.39 335 ALA A N 1
ATOM 2468 C CA . ALA A 1 335 ? 58.859 -13.433 33.979 1.00 33.39 335 ALA A CA 1
ATOM 2469 C C . ALA A 1 335 ? 58.817 -12.981 35.437 1.00 32.39 335 ALA A C 1
ATOM 2470 O O . ALA A 1 335 ? 58.605 -13.793 36.341 1.00 32.48 335 ALA A O 1
ATOM 2472 N N . ALA A 1 336 ? 59.019 -11.686 35.668 1.00 31.56 336 ALA A N 1
ATOM 2473 C CA . ALA A 1 336 ? 58.987 -11.154 37.029 1.00 29.19 336 ALA A CA 1
ATOM 2474 C C . ALA A 1 336 ? 57.566 -11.235 37.573 1.00 29.25 336 ALA A C 1
ATOM 2475 O O . ALA A 1 336 ? 57.355 -11.497 38.759 1.00 30.05 336 ALA A O 1
ATOM 2477 N N . TRP A 1 337 ? 56.596 -10.999 36.693 1.00 28.92 337 TRP A N 1
ATOM 2478 C CA . TRP A 1 337 ? 55.181 -11.053 37.055 1.00 30.05 337 TRP A CA 1
ATOM 2479 C C . TRP A 1 337 ? 54.863 -12.464 37.562 1.00 31.71 337 TRP A C 1
ATOM 2480 O O . TRP A 1 337 ? 54.232 -12.632 38.607 1.00 31.82 337 TRP A O 1
ATOM 2491 N N . ARG A 1 338 ? 55.317 -13.473 36.824 1.00 34.10 338 ARG A N 1
ATOM 2492 C CA . ARG A 1 338 ? 55.090 -14.863 37.213 1.00 38.12 338 ARG A CA 1
ATOM 2493 C C . ARG A 1 338 ? 55.683 -15.142 38.592 1.00 39.67 338 ARG A C 1
ATOM 2494 O O . ARG A 1 338 ? 55.028 -15.735 39.447 1.00 39.87 338 ARG A O 1
ATOM 2502 N N . GLU A 1 339 ? 56.924 -14.715 38.808 1.00 41.19 339 GLU A N 1
ATOM 2503 C CA . GLU A 1 339 ? 57.580 -14.927 40.092 1.00 42.17 339 GLU A CA 1
ATOM 2504 C C . GLU A 1 339 ? 56.831 -14.214 41.209 1.00 42.80 339 GLU A C 1
ATOM 2505 O O . GLU A 1 339 ? 56.672 -14.756 42.304 1.00 43.74 339 GLU A O 1
ATOM 2511 N N . GLU A 1 340 ? 56.372 -12.998 40.934 1.00 42.10 340 GLU A N 1
ATOM 2512 C CA . GLU A 1 340 ? 55.625 -12.224 41.920 1.00 42.31 340 GLU A CA 1
ATOM 2513 C C . GLU A 1 340 ? 54.376 -12.984 42.359 1.00 41.82 340 GLU A C 1
ATOM 2514 O O . GLU A 1 340 ? 54.007 -12.959 43.532 1.00 41.82 340 GLU A O 1
ATOM 2520 N N . LEU A 1 341 ? 53.731 -13.658 41.410 1.00 41.02 341 LEU A N 1
ATOM 2521 C CA . LEU A 1 341 ? 52.521 -14.423 41.696 1.00 40.96 341 LEU A CA 1
ATOM 2522 C C . LEU A 1 341 ? 52.826 -15.772 42.334 1.00 44.25 341 LEU A C 1
ATOM 2523 O O . LEU A 1 341 ? 52.105 -16.218 43.227 1.00 43.53 341 LEU A O 1
ATOM 2528 N N . LYS A 1 342 ? 53.882 -16.429 41.865 1.00 46.17 342 LYS A N 1
ATOM 2529 C CA . LYS A 1 342 ? 54.265 -17.722 42.416 1.00 48.79 342 LYS A CA 1
ATOM 2530 C C . LYS A 1 342 ? 54.598 -17.525 43.888 1.00 49.64 342 LYS A C 1
ATOM 2531 O O . LYS A 1 342 ? 54.252 -18.355 44.732 1.00 51.32 342 LYS A O 1
ATOM 2537 N N . GLY A 1 343 ? 55.254 -16.409 44.193 1.00 50.59 343 GLY A N 1
ATOM 2538 C CA . GLY A 1 343 ? 55.612 -16.109 45.567 1.00 52.00 343 GLY A CA 1
ATOM 2539 C C . GLY A 1 343 ? 54.392 -15.770 46.402 1.00 53.22 343 GLY A C 1
ATOM 2540 O O . GLY A 1 343 ? 54.511 -15.278 47.525 1.00 54.22 343 GLY A O 1
ATOM 2541 N N . LEU A 1 344 ? 53.212 -16.025 45.844 1.00 53.71 344 LEU A N 1
ATOM 2542 C CA . LEU A 1 344 ? 51.953 -15.760 46.532 1.00 53.91 344 LEU A CA 1
ATOM 2543 C C . LEU A 1 344 ? 51.021 -16.957 46.376 1.00 53.91 344 LEU A C 1
ATOM 2544 O O . LEU A 1 344 ? 49.936 -16.994 46.954 1.00 54.07 344 LEU A O 1
ATOM 2549 N N . GLY A 1 345 ? 51.460 -17.935 45.588 1.00 53.39 345 GLY A N 1
ATOM 2550 C CA . GLY A 1 345 ? 50.667 -19.131 45.372 1.00 52.69 345 GLY A CA 1
ATOM 2551 C C . GLY A 1 345 ? 49.562 -18.959 44.347 1.00 52.78 345 GLY A C 1
ATOM 2552 O O . GLY A 1 345 ? 48.728 -19.850 44.173 1.00 52.34 345 GLY A O 1
ATOM 2553 N N . LEU A 1 346 ? 49.551 -17.818 43.666 1.00 51.17 346 LEU A N 1
ATOM 2554 C CA . LEU A 1 346 ? 48.533 -17.547 42.658 1.00 50.64 346 LEU A CA 1
ATOM 2555 C C . LEU A 1 346 ? 48.961 -18.117 41.312 1.00 51.20 346 LEU A C 1
ATOM 2556 O O . LEU A 1 346 ? 48.291 -17.916 40.293 1.00 51.67 346 LEU A O 1
ATOM 2561 N N . LEU A 1 347 ? 50.085 -18.829 41.316 1.00 49.72 347 LEU A N 1
ATOM 2562 C CA . LEU A 1 347 ? 50.608 -19.443 40.103 1.00 50.06 347 LEU A CA 1
ATOM 2563 C C . LEU A 1 347 ? 51.571 -20.577 40.455 1.00 50.63 347 LEU A C 1
ATOM 2564 O O . LEU A 1 347 ? 51.954 -20.676 41.642 1.00 51.15 347 LEU A O 1
ATOM 2569 N N . MET B 1 1 ? 25.076 14.113 -13.961 1.00 32.67 1 MET B N 1
ATOM 2570 C CA . MET B 1 1 ? 25.330 13.720 -12.545 1.00 32.65 1 MET B CA 1
ATOM 2571 C C . MET B 1 1 ? 24.883 14.829 -11.602 1.00 31.78 1 MET B C 1
ATOM 2572 O O . MET B 1 1 ? 25.281 15.986 -11.754 1.00 32.45 1 MET B O 1
ATOM 2577 N N . GLN B 1 2 ? 24.055 14.470 -10.628 1.00 29.46 2 GLN B N 1
ATOM 2578 C CA . GLN B 1 2 ? 23.558 15.430 -9.652 1.00 29.68 2 GLN B CA 1
ATOM 2579 C C . GLN B 1 2 ? 24.207 15.161 -8.304 1.00 29.30 2 GLN B C 1
ATOM 2580 O O . GLN B 1 2 ? 24.279 14.015 -7.860 1.00 29.14 2 GLN B O 1
ATOM 2586 N N . ARG B 1 3 ? 24.699 16.209 -7.657 1.00 28.04 3 ARG B N 1
ATOM 2587 C CA . ARG B 1 3 ? 25.310 16.038 -6.348 1.00 28.15 3 ARG B CA 1
ATOM 2588 C C . ARG B 1 3 ? 24.587 16.923 -5.351 1.00 28.51 3 ARG B C 1
ATOM 2589 O O . ARG B 1 3 ? 24.636 18.151 -5.441 1.00 29.84 3 ARG B O 1
ATOM 2597 N N . LEU B 1 4 ? 23.896 16.292 -4.412 1.00 27.52 4 LEU B N 1
ATOM 2598 C CA . LEU B 1 4 ? 23.176 17.018 -3.382 1.00 27.72 4 LEU B CA 1
ATOM 2599 C C . LEU B 1 4 ? 23.969 16.859 -2.095 1.00 29.23 4 LEU B C 1
ATOM 2600 O O . LEU B 1 4 ? 24.750 15.920 -1.947 1.00 30.11 4 LEU B O 1
ATOM 2605 N N . GLU B 1 5 ? 23.773 17.783 -1.169 1.00 28.75 5 GLU B N 1
ATOM 2606 C CA . GLU B 1 5 ? 24.502 17.749 0.085 1.00 30.87 5 GLU B CA 1
ATOM 2607 C C . GLU B 1 5 ? 23.584 17.813 1.292 1.00 29.35 5 GLU B C 1
ATOM 2608 O O . GLU B 1 5 ? 22.738 18.697 1.386 1.00 30.42 5 GLU B O 1
ATOM 2614 N N . VAL B 1 6 ? 23.732 16.859 2.202 1.00 27.45 6 VAL B N 1
ATOM 2615 C CA . VAL B 1 6 ? 22.968 16.896 3.437 1.00 25.71 6 VAL B CA 1
ATOM 2616 C C . VAL B 1 6 ? 23.973 17.542 4.372 1.00 27.60 6 VAL B C 1
ATOM 2617 O O . VAL B 1 6 ? 25.144 17.162 4.375 1.00 27.65 6 VAL B O 1
ATOM 2621 N N . ARG B 1 7 ? 23.536 18.522 5.152 1.00 31.53 7 ARG B N 1
ATOM 2622 C CA . ARG B 1 7 ? 24.450 19.204 6.062 1.00 36.66 7 ARG B CA 1
ATOM 2623 C C . ARG B 1 7 ? 24.218 18.870 7.525 1.00 37.22 7 ARG B C 1
ATOM 2624 O O . ARG B 1 7 ? 25.165 18.619 8.268 1.00 38.73 7 ARG B O 1
ATOM 2632 N N . GLU B 1 8 ? 22.955 18.874 7.939 1.00 38.34 8 GLU B N 1
ATOM 2633 C CA . GLU B 1 8 ? 22.614 18.605 9.328 1.00 39.76 8 GLU B CA 1
ATOM 2634 C C . GLU B 1 8 ? 21.710 17.391 9.491 1.00 40.33 8 GLU B C 1
ATOM 2635 O O . GLU B 1 8 ? 20.885 17.099 8.625 1.00 40.53 8 GLU B O 1
ATOM 2641 N N . PRO B 1 9 ? 21.852 16.671 10.618 1.00 39.79 9 PRO B N 1
ATOM 2642 C CA . PRO B 1 9 ? 22.817 16.988 11.676 1.00 39.01 9 PRO B CA 1
ATOM 2643 C C . PRO B 1 9 ? 24.212 16.441 11.364 1.00 37.62 9 PRO B C 1
ATOM 2644 O O . PRO B 1 9 ? 25.206 16.849 11.971 1.00 37.46 9 PRO B O 1
ATOM 2648 N N . VAL B 1 10 ? 24.277 15.516 10.413 1.00 33.77 10 VAL B N 1
ATOM 2649 C CA . VAL B 1 10 ? 25.542 14.916 10.006 1.00 32.48 10 VAL B CA 1
ATOM 2650 C C . VAL B 1 10 ? 25.662 15.069 8.493 1.00 30.74 10 VAL B C 1
ATOM 2651 O O . VAL B 1 10 ? 24.808 14.595 7.750 1.00 29.69 10 VAL B O 1
ATOM 2655 N N . PRO B 1 11 ? 26.726 15.731 8.019 1.00 28.42 11 PRO B N 1
ATOM 2656 C CA . PRO B 1 11 ? 26.912 15.930 6.580 1.00 27.63 11 PRO B CA 1
ATOM 2657 C C . PRO B 1 11 ? 27.341 14.718 5.762 1.00 26.72 11 PRO B C 1
ATOM 2658 O O . PRO B 1 11 ? 28.130 13.885 6.209 1.00 26.49 11 PRO B O 1
ATOM 2662 N N . TYR B 1 12 ? 26.791 14.630 4.557 1.00 23.19 12 TYR B N 1
ATOM 2663 C CA . TYR B 1 12 ? 27.121 13.573 3.616 1.00 20.89 12 TYR B CA 1
ATOM 2664 C C . TYR B 1 12 ? 26.499 13.915 2.274 1.00 20.96 12 TYR B C 1
ATOM 2665 O O . TYR B 1 12 ? 25.468 14.587 2.205 1.00 21.52 12 TYR B O 1
ATOM 2674 N N . PRO B 1 13 ? 27.135 13.472 1.186 1.00 19.48 13 PRO B N 1
ATOM 2675 C CA . PRO B 1 13 ? 26.673 13.715 -0.180 1.00 21.15 13 PRO B CA 1
ATOM 2676 C C . PRO B 1 13 ? 25.672 12.679 -0.684 1.00 20.35 13 PRO B C 1
ATOM 2677 O O . PRO B 1 13 ? 25.667 11.536 -0.237 1.00 21.01 13 PRO B O 1
ATOM 2681 N N . ILE B 1 14 ? 24.821 13.096 -1.612 1.00 18.11 14 ILE B N 1
ATOM 2682 C CA . ILE B 1 14 ? 23.863 12.192 -2.233 1.00 19.23 14 ILE B CA 1
ATOM 2683 C C . ILE B 1 14 ? 24.094 12.395 -3.725 1.00 19.70 14 ILE B C 1
ATOM 2684 O O . ILE B 1 14 ? 23.911 13.499 -4.244 1.00 22.05 14 ILE B O 1
ATOM 2689 N N . LEU B 1 15 ? 24.529 11.338 -4.400 1.00 19.48 15 LEU B N 1
ATOM 2690 C CA . LEU B 1 15 ? 24.800 11.406 -5.831 1.00 20.63 15 LEU B CA 1
ATOM 2691 C C . LEU B 1 15 ? 23.734 10.672 -6.616 1.00 20.63 15 LEU B C 1
ATOM 2692 O O . LEU B 1 15 ? 23.415 9.522 -6.319 1.00 19.54 15 LEU B O 1
ATOM 2697 N N . VAL B 1 16 ? 23.187 11.338 -7.627 1.00 19.57 16 VAL B N 1
ATOM 2698 C CA . VAL B 1 16 ? 22.168 10.723 -8.458 1.00 21.05 16 VAL B CA 1
ATOM 2699 C C . VAL B 1 16 ? 22.545 10.901 -9.918 1.00 22.49 16 VAL B C 1
ATOM 2700 O O . VAL B 1 16 ? 22.680 12.030 -10.391 1.00 23.77 16 VAL B O 1
ATOM 2704 N N . GLY B 1 17 ? 22.720 9.785 -10.617 1.00 23.02 17 GLY B N 1
ATOM 2705 C CA . GLY B 1 17 ? 23.072 9.840 -12.026 1.00 25.34 17 GLY B CA 1
ATOM 2706 C C . GLY B 1 17 ? 23.689 8.562 -12.547 1.00 26.21 17 GLY B C 1
ATOM 2707 O O . GLY B 1 17 ? 23.578 7.507 -11.929 1.00 24.90 17 GLY B O 1
ATOM 2708 N N . GLU B 1 18 ? 24.337 8.646 -13.705 1.00 28.17 18 GLU B N 1
ATOM 2709 C CA . GLU B 1 18 ? 24.974 7.477 -14.289 1.00 30.72 18 GLU B CA 1
ATOM 2710 C C . GLU B 1 18 ? 26.481 7.592 -14.125 1.00 30.73 18 GLU B C 1
ATOM 2711 O O . GLU B 1 18 ? 27.089 8.569 -14.555 1.00 31.80 18 GLU B O 1
ATOM 2717 N N . GLY B 1 19 ? 27.071 6.589 -13.486 1.00 31.10 19 GLY B N 1
ATOM 2718 C CA . GLY B 1 19 ? 28.501 6.596 -13.247 1.00 30.77 19 GLY B CA 1
ATOM 2719 C C . GLY B 1 19 ? 28.799 7.147 -11.863 1.00 30.08 19 GLY B C 1
ATOM 2720 O O . GLY B 1 19 ? 29.814 7.813 -11.653 1.00 30.78 19 GLY B O 1
ATOM 2721 N N . VAL B 1 20 ? 27.912 6.876 -10.910 1.00 28.16 20 VAL B N 1
ATOM 2722 C CA . VAL B 1 20 ? 28.104 7.367 -9.548 1.00 27.10 20 VAL B CA 1
ATOM 2723 C C . VAL B 1 20 ? 29.269 6.704 -8.814 1.00 27.08 20 VAL B C 1
ATOM 2724 O O . VAL B 1 20 ? 29.830 7.290 -7.891 1.00 25.76 20 VAL B O 1
ATOM 2728 N N . LEU B 1 21 ? 29.632 5.488 -9.215 1.00 27.14 21 LEU B N 1
ATOM 2729 C CA . LEU B 1 21 ? 30.727 4.775 -8.561 1.00 28.83 21 LEU B CA 1
ATOM 2730 C C . LEU B 1 21 ? 32.068 5.502 -8.598 1.00 30.78 21 LEU B C 1
ATOM 2731 O O . LEU B 1 21 ? 32.891 5.331 -7.700 1.00 30.73 21 LEU B O 1
ATOM 2736 N N . LYS B 1 22 ? 32.292 6.306 -9.633 1.00 31.38 22 LYS B N 1
ATOM 2737 C CA . LYS B 1 22 ? 33.546 7.041 -9.748 1.00 35.02 22 LYS B CA 1
ATOM 2738 C C . LYS B 1 22 ? 33.570 8.196 -8.753 1.00 33.07 22 LYS B C 1
ATOM 2739 O O . LYS B 1 22 ? 34.632 8.728 -8.434 1.00 33.14 22 LYS B O 1
ATOM 2745 N N . GLU B 1 23 ? 32.391 8.576 -8.269 1.00 31.43 23 GLU B N 1
ATOM 2746 C CA . GLU B 1 23 ? 32.255 9.673 -7.317 1.00 29.55 23 GLU B CA 1
ATOM 2747 C C . GLU B 1 23 ? 32.548 9.254 -5.872 1.00 27.57 23 GLU B C 1
ATOM 2748 O O . GLU B 1 23 ? 32.733 10.104 -5.000 1.00 27.78 23 GLU B O 1
ATOM 2754 N N . VAL B 1 24 ? 32.576 7.952 -5.614 1.00 25.32 24 VAL B N 1
ATOM 2755 C CA . VAL B 1 24 ? 32.838 7.459 -4.266 1.00 24.05 24 VAL B CA 1
ATOM 2756 C C . VAL B 1 24 ? 34.303 7.633 -3.850 1.00 25.14 24 VAL B C 1
ATOM 2757 O O . VAL B 1 24 ? 35.214 7.225 -4.573 1.00 24.14 24 VAL B O 1
ATOM 2761 N N . PRO B 1 25 ? 34.544 8.242 -2.676 1.00 25.30 25 PRO B N 1
ATOM 2762 C CA . PRO B 1 25 ? 35.923 8.433 -2.216 1.00 26.02 25 PRO B CA 1
ATOM 2763 C C . PRO B 1 25 ? 36.556 7.068 -1.973 1.00 26.70 25 PRO B C 1
ATOM 2764 O O . PRO B 1 25 ? 35.914 6.163 -1.441 1.00 26.05 25 PRO B O 1
ATOM 2768 N N . PRO B 1 26 ? 37.821 6.889 -2.376 1.00 28.41 26 PRO B N 1
ATOM 2769 C CA . PRO B 1 26 ? 38.452 5.584 -2.149 1.00 27.85 26 PRO B CA 1
ATOM 2770 C C . PRO B 1 26 ? 38.290 5.160 -0.693 1.00 27.38 26 PRO B C 1
ATOM 2771 O O . PRO B 1 26 ? 38.429 5.982 0.215 1.00 28.35 26 PRO B O 1
ATOM 2775 N N . LEU B 1 27 ? 37.979 3.886 -0.473 1.00 27.08 27 LEU B N 1
ATOM 2776 C CA . LEU B 1 27 ? 37.794 3.370 0.881 1.00 28.13 27 LEU B CA 1
ATOM 2777 C C . LEU B 1 27 ? 39.090 3.503 1.670 1.00 30.61 27 LEU B C 1
ATOM 2778 O O . LEU B 1 27 ? 40.126 2.973 1.267 1.00 30.86 27 LEU B O 1
ATOM 2783 N N . ALA B 1 28 ? 39.020 4.211 2.794 1.00 30.62 28 ALA B N 1
ATOM 2784 C CA . ALA B 1 28 ? 40.184 4.445 3.641 1.00 32.14 28 ALA B CA 1
ATOM 2785 C C . ALA B 1 28 ? 40.609 3.227 4.459 1.00 32.47 28 ALA B C 1
ATOM 2786 O O . ALA B 1 28 ? 41.767 3.119 4.861 1.00 33.78 28 ALA B O 1
ATOM 2788 N N . GLY B 1 29 ? 39.678 2.313 4.711 1.00 30.56 29 GLY B N 1
ATOM 2789 C CA . GLY B 1 29 ? 40.013 1.136 5.492 1.00 28.54 29 GLY B CA 1
ATOM 2790 C C . GLY B 1 29 ? 39.338 -0.128 4.995 1.00 27.49 29 GLY B C 1
ATOM 2791 O O . GLY B 1 29 ? 38.934 -0.197 3.834 1.00 28.46 29 GLY B O 1
ATOM 2792 N N . PRO B 1 30 ? 39.214 -1.152 5.851 1.00 25.20 30 PRO B N 1
ATOM 2793 C CA . PRO B 1 30 ? 38.577 -2.418 5.472 1.00 25.01 30 PRO B CA 1
ATOM 2794 C C . PRO B 1 30 ? 37.104 -2.198 5.138 1.00 24.93 30 PRO B C 1
ATOM 2795 O O . PRO B 1 30 ? 36.500 -1.216 5.582 1.00 23.89 30 PRO B O 1
ATOM 2799 N N . ALA B 1 31 ? 36.526 -3.111 4.367 1.00 23.67 31 ALA B N 1
ATOM 2800 C CA . ALA B 1 31 ? 35.123 -2.975 3.991 1.00 23.35 31 ALA B CA 1
ATOM 2801 C C . ALA B 1 31 ? 34.435 -4.309 3.741 1.00 22.94 31 ALA B C 1
ATOM 2802 O O . ALA B 1 31 ? 35.084 -5.342 3.561 1.00 23.03 31 ALA B O 1
ATOM 2804 N N . ALA B 1 32 ? 33.106 -4.275 3.754 1.00 21.83 32 ALA B N 1
ATOM 2805 C CA . ALA B 1 32 ? 32.296 -5.454 3.485 1.00 20.90 32 ALA B CA 1
ATOM 2806 C C . ALA B 1 32 ? 31.043 -4.929 2.802 1.00 21.62 32 ALA B C 1
ATOM 2807 O O . ALA B 1 32 ? 30.628 -3.798 3.051 1.00 21.81 32 ALA B O 1
ATOM 2809 N N . LEU B 1 33 ? 30.446 -5.741 1.936 1.00 20.96 33 LEU B N 1
ATOM 2810 C CA . LEU B 1 33 ? 29.260 -5.314 1.210 1.00 19.60 33 LEU B CA 1
ATOM 2811 C C . LEU B 1 33 ? 28.077 -6.261 1.395 1.00 20.65 33 LEU B C 1
ATOM 2812 O O . LEU B 1 33 ? 28.218 -7.478 1.292 1.00 22.54 33 LEU B O 1
ATOM 2817 N N . LEU B 1 34 ? 26.914 -5.683 1.684 1.00 19.96 34 LEU B N 1
ATOM 2818 C CA . LEU B 1 34 ? 25.678 -6.441 1.880 1.00 18.80 34 LEU B CA 1
ATOM 2819 C C . LEU B 1 34 ? 24.785 -6.138 0.690 1.00 19.96 34 LEU B C 1
ATOM 2820 O O . LEU B 1 34 ? 24.599 -4.978 0.352 1.00 19.92 34 LEU B O 1
ATOM 2825 N N . PHE B 1 35 ? 24.207 -7.156 0.062 1.00 19.03 35 PHE B N 1
ATOM 2826 C CA . PHE B 1 35 ? 23.362 -6.880 -1.092 1.00 21.81 35 PHE B CA 1
ATOM 2827 C C . PHE B 1 35 ? 22.113 -7.736 -1.240 1.00 22.54 35 PHE B C 1
ATOM 2828 O O . PHE B 1 35 ? 22.057 -8.877 -0.784 1.00 22.98 35 PHE B O 1
ATOM 2836 N N . ASP B 1 36 ? 21.111 -7.142 -1.884 1.00 23.78 36 ASP B N 1
ATOM 2837 C CA . ASP B 1 36 ? 19.839 -7.792 -2.193 1.00 22.83 36 ASP B CA 1
ATOM 2838 C C . ASP B 1 36 ? 20.254 -8.810 -3.253 1.00 25.34 36 ASP B C 1
ATOM 2839 O O . ASP B 1 36 ? 20.751 -8.425 -4.312 1.00 22.97 36 ASP B O 1
ATOM 2844 N N . ARG B 1 37 ? 20.064 -10.097 -2.977 1.00 26.94 37 ARG B N 1
ATOM 2845 C CA . ARG B 1 37 ? 20.515 -11.124 -3.924 1.00 31.16 37 ARG B CA 1
ATOM 2846 C C . ARG B 1 37 ? 19.947 -10.930 -5.344 1.00 30.85 37 ARG B C 1
ATOM 2847 O O . ARG B 1 37 ? 20.481 -11.425 -6.328 1.00 31.88 37 ARG B O 1
ATOM 2855 N N . ARG B 1 38 ? 18.869 -10.170 -5.490 1.00 29.16 38 ARG B N 1
ATOM 2856 C CA . ARG B 1 38 ? 18.298 -9.928 -6.808 1.00 30.48 38 ARG B CA 1
ATOM 2857 C C . ARG B 1 38 ? 19.095 -8.943 -7.657 1.00 29.82 38 ARG B C 1
ATOM 2858 O O . ARG B 1 38 ? 18.873 -8.842 -8.863 1.00 29.58 38 ARG B O 1
ATOM 2866 N N . VAL B 1 39 ? 20.023 -8.216 -7.040 1.00 29.07 39 VAL B N 1
ATOM 2867 C CA . VAL B 1 39 ? 20.832 -7.256 -7.790 1.00 28.25 39 VAL B CA 1
ATOM 2868 C C . VAL B 1 39 ? 22.323 -7.560 -7.664 1.00 28.16 39 VAL B C 1
ATOM 2869 O O . VAL B 1 39 ? 23.156 -6.651 -7.661 1.00 26.08 39 VAL B O 1
ATOM 2873 N N . GLU B 1 40 ? 22.651 -8.846 -7.572 1.00 28.09 40 GLU B N 1
ATOM 2874 C CA . GLU B 1 40 ? 24.037 -9.280 -7.430 1.00 30.51 40 GLU B CA 1
ATOM 2875 C C . GLU B 1 40 ? 24.954 -8.705 -8.502 1.00 29.54 40 GLU B C 1
ATOM 2876 O O . GLU B 1 40 ? 26.089 -8.333 -8.212 1.00 30.06 40 GLU B O 1
ATOM 2882 N N . GLY B 1 41 ? 24.461 -8.634 -9.738 1.00 30.34 41 GLY B N 1
ATOM 2883 C CA . GLY B 1 41 ? 25.261 -8.092 -10.823 1.00 30.93 41 GLY B CA 1
ATOM 2884 C C . GLY B 1 41 ? 25.825 -6.726 -10.475 1.00 30.89 41 GLY B C 1
ATOM 2885 O O . GLY B 1 41 ? 27.029 -6.489 -10.585 1.00 31.78 41 GLY B O 1
ATOM 2886 N N . PHE B 1 42 ? 24.952 -5.823 -10.045 1.00 29.22 42 PHE B N 1
ATOM 2887 C CA . PHE B 1 42 ? 25.366 -4.476 -9.672 1.00 27.50 42 PHE B CA 1
ATOM 2888 C C . PHE B 1 42 ? 26.252 -4.492 -8.423 1.00 24.73 42 PHE B C 1
ATOM 2889 O O . PHE B 1 42 ? 27.240 -3.761 -8.348 1.00 26.02 42 PHE B O 1
ATOM 2897 N N . ALA B 1 43 ? 25.907 -5.332 -7.451 1.00 26.41 43 ALA B N 1
ATOM 2898 C CA . ALA B 1 43 ? 26.690 -5.431 -6.221 1.00 25.84 43 ALA B CA 1
ATOM 2899 C C . ALA B 1 43 ? 28.142 -5.789 -6.553 1.00 26.76 43 ALA B C 1
ATOM 2900 O O . ALA B 1 43 ? 29.082 -5.206 -6.007 1.00 24.93 43 ALA B O 1
ATOM 2902 N N . GLN B 1 44 ? 28.319 -6.745 -7.460 1.00 25.95 44 GLN B N 1
ATOM 2903 C CA . GLN B 1 44 ? 29.654 -7.161 -7.862 1.00 27.26 44 GLN B CA 1
ATOM 2904 C C . GLN B 1 44 ? 30.383 -6.000 -8.535 1.00 27.92 44 GLN B C 1
ATOM 2905 O O . GLN B 1 44 ? 31.587 -5.811 -8.345 1.00 27.27 44 GLN B O 1
ATOM 2911 N N . GLU B 1 45 ? 29.651 -5.212 -9.316 1.00 27.79 45 GLU B N 1
ATOM 2912 C CA . GLU B 1 45 ? 30.254 -4.074 -9.986 1.00 28.12 45 GLU B CA 1
ATOM 2913 C C . GLU B 1 45 ? 30.739 -3.095 -8.920 1.00 28.72 45 GLU B C 1
ATOM 2914 O O . GLU B 1 45 ? 31.852 -2.571 -9.002 1.00 27.02 45 GLU B O 1
ATOM 2920 N N . VAL B 1 46 ? 29.905 -2.866 -7.908 1.00 26.18 46 VAL B N 1
ATOM 2921 C CA . VAL B 1 46 ? 30.269 -1.964 -6.818 1.00 27.18 46 VAL B CA 1
ATOM 2922 C C . VAL B 1 46 ? 31.512 -2.486 -6.100 1.00 26.06 46 VAL B C 1
ATOM 2923 O O . VAL B 1 46 ? 32.468 -1.743 -5.874 1.00 27.38 46 VAL B O 1
ATOM 2927 N N . ALA B 1 47 ? 31.496 -3.769 -5.745 1.00 27.26 47 ALA B N 1
ATOM 2928 C CA . ALA B 1 47 ? 32.617 -4.382 -5.039 1.00 26.47 47 ALA B CA 1
ATOM 2929 C C . ALA B 1 47 ? 33.920 -4.291 -5.828 1.00 28.50 47 ALA B C 1
ATOM 2930 O O . ALA B 1 47 ? 34.958 -3.894 -5.296 1.00 26.77 47 ALA B O 1
ATOM 2932 N N . LYS B 1 48 ? 33.862 -4.655 -7.102 1.00 30.59 48 LYS B N 1
ATOM 2933 C CA . LYS B 1 48 ? 35.047 -4.630 -7.945 1.00 32.74 48 LYS B CA 1
ATOM 2934 C C . LYS B 1 48 ? 35.607 -3.222 -8.107 1.00 33.95 48 LYS B C 1
ATOM 2935 O O . LYS B 1 48 ? 36.823 -3.029 -8.116 1.00 33.57 48 LYS B O 1
ATOM 2941 N N . ALA B 1 49 ? 34.721 -2.237 -8.220 1.00 33.86 49 ALA B N 1
ATOM 2942 C CA . ALA B 1 49 ? 35.148 -0.856 -8.392 1.00 33.94 49 ALA B CA 1
ATOM 2943 C C . ALA B 1 49 ? 35.858 -0.291 -7.166 1.00 33.06 49 ALA B C 1
ATOM 2944 O O . ALA B 1 49 ? 36.847 0.428 -7.294 1.00 35.25 49 ALA B O 1
ATOM 2946 N N . LEU B 1 50 ? 35.367 -0.626 -5.978 1.00 31.35 50 LEU B N 1
ATOM 2947 C CA . LEU B 1 50 ? 35.948 -0.101 -4.746 1.00 30.82 50 LEU B CA 1
ATOM 2948 C C . LEU B 1 50 ? 36.950 -1.020 -4.049 1.00 29.88 50 LEU B C 1
ATOM 2949 O O . LEU B 1 50 ? 37.555 -0.634 -3.047 1.00 29.64 50 LEU B O 1
ATOM 2954 N N . GLY B 1 51 ? 37.118 -2.230 -4.572 1.00 28.89 51 GLY B N 1
ATOM 2955 C CA . GLY B 1 51 ? 38.070 -3.162 -3.986 1.00 28.95 51 GLY B CA 1
ATOM 2956 C C . GLY B 1 51 ? 37.598 -3.935 -2.766 1.00 28.82 51 GLY B C 1
ATOM 2957 O O . GLY B 1 51 ? 38.412 -4.339 -1.932 1.00 31.22 51 GLY B O 1
ATOM 2958 N N . VAL B 1 52 ? 36.291 -4.151 -2.656 1.00 27.57 52 VAL B N 1
ATOM 2959 C CA . VAL B 1 52 ? 35.733 -4.893 -1.526 1.00 26.74 52 VAL B CA 1
ATOM 2960 C C . VAL B 1 52 ? 35.750 -6.388 -1.838 1.00 28.53 52 VAL B C 1
ATOM 2961 O O . VAL B 1 52 ? 35.341 -6.803 -2.922 1.00 28.81 52 VAL B O 1
ATOM 2965 N N . ARG B 1 53 ? 36.204 -7.195 -0.883 1.00 29.27 53 ARG B N 1
ATOM 2966 C CA . ARG B 1 53 ? 36.286 -8.639 -1.087 1.00 31.23 53 ARG B CA 1
ATOM 2967 C C . ARG B 1 53 ? 35.219 -9.434 -0.339 1.00 30.75 53 ARG B C 1
ATOM 2968 O O . ARG B 1 53 ? 34.832 -10.521 -0.772 1.00 30.39 53 ARG B O 1
ATOM 2976 N N . HIS B 1 54 ? 34.746 -8.901 0.784 1.00 28.03 54 HIS B N 1
ATOM 2977 C CA . HIS B 1 54 ? 33.721 -9.582 1.571 1.00 26.98 54 HIS B CA 1
ATOM 2978 C C . HIS B 1 54 ? 32.322 -9.142 1.127 1.00 26.74 54 HIS B C 1
ATOM 2979 O O . HIS B 1 54 ? 31.950 -7.980 1.309 1.00 24.38 54 HIS B O 1
ATOM 2986 N N . LEU B 1 55 ? 31.566 -10.068 0.537 1.00 25.49 55 LEU B N 1
ATOM 2987 C CA . LEU B 1 55 ? 30.203 -9.800 0.072 1.00 25.74 55 LEU B CA 1
ATOM 2988 C C . LEU B 1 55 ? 29.220 -10.805 0.662 1.00 25.87 55 LEU B C 1
ATOM 2989 O O . LEU B 1 55 ? 29.518 -11.999 0.751 1.00 26.55 55 LEU B O 1
ATOM 2994 N N . LEU B 1 56 ? 28.051 -10.322 1.072 1.00 23.08 56 LEU B N 1
ATOM 2995 C CA . LEU B 1 56 ? 27.030 -11.196 1.635 1.00 22.22 56 LEU B CA 1
ATOM 2996 C C . LEU B 1 56 ? 25.680 -10.904 0.996 1.00 24.60 56 LEU B C 1
ATOM 2997 O O . LEU B 1 56 ? 25.187 -9.778 1.055 1.00 24.53 56 LEU B O 1
ATOM 3002 N N . GLY B 1 57 ? 25.098 -11.927 0.377 1.00 24.65 57 GLY B N 1
ATOM 3003 C CA . GLY B 1 57 ? 23.804 -11.781 -0.266 1.00 24.47 57 GLY B CA 1
ATOM 3004 C C . GLY B 1 57 ? 22.690 -12.018 0.732 1.00 23.83 57 GLY B C 1
ATOM 3005 O O . GLY B 1 57 ? 22.806 -12.877 1.609 1.00 24.33 57 GLY B O 1
ATOM 3006 N N . LEU B 1 58 ? 21.605 -11.265 0.591 1.00 23.81 58 LEU B N 1
ATOM 3007 C CA . LEU B 1 58 ? 20.472 -11.369 1.505 1.00 23.15 58 LEU B CA 1
ATOM 3008 C C . LEU B 1 58 ? 19.132 -11.215 0.805 1.00 22.92 58 LEU B C 1
ATOM 3009 O O . LEU B 1 58 ? 19.068 -10.842 -0.363 1.00 24.53 58 LEU B O 1
ATOM 3014 N N . PRO B 1 59 ? 18.035 -11.511 1.522 1.00 25.29 59 PRO B N 1
ATOM 3015 C CA . PRO B 1 59 ? 16.692 -11.374 0.949 1.00 24.22 59 PRO B CA 1
ATOM 3016 C C . PRO B 1 59 ? 16.542 -9.879 0.672 1.00 24.94 59 PRO B C 1
ATOM 3017 O O . PRO B 1 59 ? 17.159 -9.057 1.361 1.00 24.64 59 PRO B O 1
ATOM 3021 N N . GLY B 1 60 ? 15.736 -9.516 -0.318 1.00 23.77 60 GLY B N 1
ATOM 3022 C CA . GLY B 1 60 ? 15.587 -8.108 -0.643 1.00 24.09 60 GLY B CA 1
ATOM 3023 C C . GLY B 1 60 ? 14.362 -7.390 -0.112 1.00 24.71 60 GLY B C 1
ATOM 3024 O O . GLY B 1 60 ? 14.200 -6.198 -0.359 1.00 24.43 60 GLY B O 1
ATOM 3025 N N . GLY B 1 61 ? 13.503 -8.099 0.612 1.00 21.14 61 GLY B N 1
ATOM 3026 C CA . GLY B 1 61 ? 12.300 -7.480 1.137 1.00 21.34 61 GLY B CA 1
ATOM 3027 C C . GLY B 1 61 ? 12.280 -7.400 2.650 1.00 20.30 61 GLY B C 1
ATOM 3028 O O . GLY B 1 61 ? 13.328 -7.460 3.291 1.00 21.59 61 GLY B O 1
ATOM 3029 N N . GLU B 1 62 ? 11.084 -7.281 3.222 1.00 21.55 62 GLU B N 1
ATOM 3030 C CA . GLU B 1 62 ? 10.926 -7.181 4.669 1.00 21.43 62 GLU B CA 1
ATOM 3031 C C . GLU B 1 62 ? 11.523 -8.384 5.390 1.00 22.78 62 GLU B C 1
ATOM 3032 O O . GLU B 1 62 ? 11.887 -8.290 6.565 1.00 23.07 62 GLU B O 1
ATOM 3038 N N . ALA B 1 63 ? 11.628 -9.509 4.687 1.00 21.06 63 ALA B N 1
ATOM 3039 C CA . ALA B 1 63 ? 12.188 -10.717 5.277 1.00 23.00 63 ALA B CA 1
ATOM 3040 C C . ALA B 1 63 ? 13.613 -10.516 5.799 1.00 23.41 63 ALA B C 1
ATOM 3041 O O . ALA B 1 63 ? 14.025 -11.166 6.760 1.00 25.05 63 ALA B O 1
ATOM 3043 N N . ALA B 1 64 ? 14.368 -9.621 5.167 1.00 23.78 64 ALA B N 1
ATOM 3044 C CA . ALA B 1 64 ? 15.750 -9.360 5.578 1.00 24.33 64 ALA B CA 1
ATOM 3045 C C . ALA B 1 64 ? 15.825 -8.681 6.942 1.00 25.74 64 ALA B C 1
ATOM 3046 O O . ALA B 1 64 ? 16.840 -8.761 7.638 1.00 25.57 64 ALA B O 1
ATOM 3048 N N . LYS B 1 65 ? 14.744 -8.012 7.315 1.00 23.39 65 LYS B N 1
ATOM 3049 C CA . LYS B 1 65 ? 14.691 -7.285 8.575 1.00 24.22 65 LYS B CA 1
ATOM 3050 C C . LYS B 1 65 ? 14.200 -8.106 9.759 1.00 23.34 65 LYS B C 1
ATOM 3051 O O . LYS B 1 65 ? 13.272 -7.710 10.451 1.00 26.91 65 LYS B O 1
ATOM 3057 N N . SER B 1 66 ? 14.823 -9.253 9.986 1.00 27.03 66 SER B N 1
ATOM 3058 C CA . SER B 1 66 ? 14.438 -10.101 11.102 1.00 26.83 66 SER B CA 1
ATOM 3059 C C . SER B 1 66 ? 15.590 -10.134 12.086 1.00 27.33 66 SER B C 1
ATOM 3060 O O . SER B 1 66 ? 16.724 -9.801 11.737 1.00 28.08 66 SER B O 1
ATOM 3063 N N . LEU B 1 67 ? 15.302 -10.522 13.324 1.00 27.25 67 LEU B N 1
ATOM 3064 C CA . LEU B 1 67 ? 16.347 -10.611 14.331 1.00 26.33 67 LEU B CA 1
ATOM 3065 C C . LEU B 1 67 ? 17.345 -11.678 13.884 1.00 27.13 67 LEU B C 1
ATOM 3066 O O . LEU B 1 67 ? 18.545 -11.578 14.143 1.00 26.38 67 LEU B O 1
ATOM 3071 N N . GLU B 1 68 ? 16.838 -12.695 13.192 1.00 26.23 68 GLU B N 1
ATOM 3072 C CA . GLU B 1 68 ? 17.673 -13.785 12.701 1.00 27.59 68 GLU B CA 1
ATOM 3073 C C . GLU B 1 68 ? 18.712 -13.293 11.692 1.00 25.52 68 GLU B C 1
ATOM 3074 O O . GLU B 1 68 ? 19.909 -13.580 11.819 1.00 27.58 68 GLU B O 1
ATOM 3080 N N . VAL B 1 69 ? 18.254 -12.549 10.690 1.00 24.97 69 VAL B N 1
ATOM 3081 C CA . VAL B 1 69 ? 19.150 -12.030 9.662 1.00 24.32 69 VAL B CA 1
ATOM 3082 C C . VAL B 1 69 ? 20.122 -11.041 10.291 1.00 23.47 69 VAL B C 1
ATOM 3083 O O . VAL B 1 69 ? 21.322 -11.061 10.011 1.00 21.48 69 VAL B O 1
ATOM 3087 N N . TYR B 1 70 ? 19.587 -10.175 11.145 1.00 23.45 70 TYR B N 1
ATOM 3088 C CA . TYR B 1 70 ? 20.397 -9.181 11.841 1.00 22.72 70 TYR B CA 1
ATOM 3089 C C . TYR B 1 70 ? 21.533 -9.908 12.571 1.00 22.55 70 TYR B C 1
ATOM 3090 O O . TYR B 1 70 ? 22.699 -9.550 12.434 1.00 22.06 70 TYR B O 1
ATOM 3099 N N . GLY B 1 71 ? 21.186 -10.949 13.323 1.00 23.42 71 GLY B N 1
ATOM 3100 C CA . GLY B 1 71 ? 22.189 -11.710 14.047 1.00 24.41 71 GLY B CA 1
ATOM 3101 C C . GLY B 1 71 ? 23.193 -12.398 13.134 1.00 24.14 71 GLY B C 1
ATOM 3102 O O . GLY B 1 71 ? 24.378 -12.463 13.445 1.00 24.46 71 GLY B O 1
ATOM 3103 N N . LYS B 1 72 ? 22.719 -12.907 12.002 1.00 25.04 72 LYS B N 1
ATOM 3104 C CA . LYS B 1 72 ? 23.591 -13.588 11.050 1.00 24.58 72 LYS B CA 1
ATOM 3105 C C . LYS B 1 72 ? 24.589 -12.630 10.406 1.00 23.49 72 LYS B C 1
ATOM 3106 O O . LYS B 1 72 ? 25.759 -12.972 10.229 1.00 23.72 72 LYS B O 1
ATOM 3112 N N . VAL B 1 73 ? 24.128 -11.432 10.056 1.00 23.56 73 VAL B N 1
ATOM 3113 C CA . VAL B 1 73 ? 25.005 -10.442 9.440 1.00 22.13 73 VAL B CA 1
ATOM 3114 C C . VAL B 1 73 ? 26.080 -9.983 10.421 1.00 22.10 73 VAL B C 1
ATOM 3115 O O . VAL B 1 73 ? 27.249 -9.860 10.049 1.00 21.72 73 VAL B O 1
ATOM 3119 N N . LEU B 1 74 ? 25.697 -9.740 11.675 1.00 21.43 74 LEU B N 1
ATOM 3120 C CA . LEU B 1 74 ? 26.673 -9.321 12.681 1.00 20.55 74 LEU B CA 1
ATOM 3121 C C . LEU B 1 74 ? 27.757 -10.381 12.914 1.00 22.10 74 LEU B C 1
ATOM 3122 O O . LEU B 1 74 ? 28.947 -10.059 13.006 1.00 20.71 74 LEU B O 1
ATOM 3127 N N . SER B 1 75 ? 27.363 -11.644 13.015 1.00 24.20 75 SER B N 1
ATOM 3128 C CA . SER B 1 75 ? 28.355 -12.695 13.233 1.00 25.22 75 SER B CA 1
ATOM 3129 C C . SER B 1 75 ? 29.250 -12.868 12.012 1.00 25.97 75 SER B C 1
ATOM 3130 O O . SER B 1 75 ? 30.432 -13.195 12.143 1.00 26.56 75 SER B O 1
ATOM 3133 N N . TRP B 1 76 ? 28.686 -12.631 10.830 1.00 25.72 76 TRP B N 1
ATOM 3134 C CA . TRP B 1 76 ? 29.432 -12.737 9.581 1.00 25.98 76 TRP B CA 1
ATOM 3135 C C . TRP B 1 76 ? 30.522 -11.660 9.546 1.00 26.92 76 TRP B C 1
ATOM 3136 O O . TRP B 1 76 ? 31.649 -11.917 9.119 1.00 26.65 76 TRP B O 1
ATOM 3147 N N . LEU B 1 77 ? 30.183 -10.451 9.994 1.00 24.84 77 LEU B N 1
ATOM 3148 C CA . LEU B 1 77 ? 31.155 -9.363 10.036 1.00 23.62 77 LEU B CA 1
ATOM 3149 C C . LEU B 1 77 ? 32.236 -9.677 11.063 1.00 22.47 77 LEU B C 1
ATOM 3150 O O . LEU B 1 77 ? 33.423 -9.495 10.801 1.00 24.52 77 LEU B O 1
ATOM 3155 N N . ALA B 1 78 ? 31.818 -10.145 12.234 1.00 23.69 78 ALA B N 1
ATOM 3156 C CA . ALA B 1 78 ? 32.755 -10.472 13.302 1.00 25.61 78 ALA B CA 1
ATOM 3157 C C . ALA B 1 78 ? 33.668 -11.602 12.838 1.00 27.39 78 ALA B C 1
ATOM 3158 O O . ALA B 1 78 ? 34.870 -11.612 13.103 1.00 27.52 78 ALA B O 1
ATOM 3160 N N . GLU B 1 79 ? 33.067 -12.552 12.139 1.00 29.70 79 GLU B N 1
ATOM 3161 C CA . GLU B 1 79 ? 33.766 -13.706 11.597 1.00 34.73 79 GLU B CA 1
ATOM 3162 C C . GLU B 1 79 ? 34.931 -13.227 10.723 1.00 35.16 79 GLU B C 1
ATOM 3163 O O . GLU B 1 79 ? 36.040 -13.759 10.792 1.00 33.87 79 GLU B O 1
ATOM 3169 N N . LYS B 1 80 ? 34.671 -12.213 9.906 1.00 36.29 80 LYS B N 1
ATOM 3170 C CA . LYS B 1 80 ? 35.692 -11.675 9.022 1.00 36.83 80 LYS B CA 1
ATOM 3171 C C . LYS B 1 80 ? 36.627 -10.734 9.777 1.00 35.61 80 LYS B C 1
ATOM 3172 O O . LYS B 1 80 ? 37.642 -10.282 9.264 1.00 36.49 80 LYS B O 1
ATOM 3178 N N . GLY B 1 81 ? 36.283 -10.440 11.026 1.00 33.84 81 GLY B N 1
ATOM 3179 C CA . GLY B 1 81 ? 37.117 -9.574 11.839 1.00 33.56 81 GLY B CA 1
ATOM 3180 C C . GLY B 1 81 ? 37.168 -8.117 11.408 1.00 32.25 81 GLY B C 1
ATOM 3181 O O . GLY B 1 81 ? 38.209 -7.470 11.522 1.00 33.24 81 GLY B O 1
ATOM 3182 N N . LEU B 1 82 ? 36.056 -7.590 10.907 1.00 31.65 82 LEU B N 1
ATOM 3183 C CA . LEU B 1 82 ? 36.030 -6.193 10.489 1.00 30.77 82 LEU B CA 1
ATOM 3184 C C . LEU B 1 82 ? 36.189 -5.288 11.710 1.00 28.97 82 LEU B C 1
ATOM 3185 O O . LEU B 1 82 ? 35.483 -5.450 12.707 1.00 29.11 82 LEU B O 1
ATOM 3190 N N . PRO B 1 83 ? 37.141 -4.337 11.653 1.00 27.19 83 PRO B N 1
ATOM 3191 C CA . PRO B 1 83 ? 37.414 -3.398 12.747 1.00 26.69 83 PRO B CA 1
ATOM 3192 C C . PRO B 1 83 ? 36.481 -2.186 12.795 1.00 26.50 83 PRO B C 1
ATOM 3193 O O . PRO B 1 83 ? 35.627 -2.009 11.927 1.00 24.68 83 PRO B O 1
ATOM 3197 N N . ARG B 1 84 ? 36.653 -1.344 13.810 1.00 26.26 84 ARG B N 1
ATOM 3198 C CA . ARG B 1 84 ? 35.807 -0.162 13.956 1.00 26.83 84 ARG B CA 1
ATOM 3199 C C . ARG B 1 84 ? 35.934 0.868 12.844 1.00 25.71 84 ARG B C 1
ATOM 3200 O O . ARG B 1 84 ? 35.058 1.718 12.695 1.00 25.97 84 ARG B O 1
ATOM 3208 N N . ASN B 1 85 ? 37.011 0.817 12.067 1.00 24.26 85 ASN B N 1
ATOM 3209 C CA . ASN B 1 85 ? 37.173 1.782 10.984 1.00 23.61 85 ASN B CA 1
ATOM 3210 C C . ASN B 1 85 ? 36.717 1.206 9.646 1.00 23.84 85 ASN B C 1
ATOM 3211 O O . ASN B 1 85 ? 36.964 1.787 8.590 1.00 24.01 85 ASN B O 1
ATOM 3216 N N . ALA B 1 86 ? 36.038 0.065 9.697 1.00 22.09 86 ALA B N 1
ATOM 3217 C CA . ALA B 1 86 ? 35.548 -0.572 8.484 1.00 22.47 86 ALA B CA 1
ATOM 3218 C C . ALA B 1 86 ? 34.347 0.194 7.941 1.00 22.56 86 ALA B C 1
ATOM 3219 O O . ALA B 1 86 ? 33.704 0.953 8.670 1.00 22.79 86 ALA B O 1
ATOM 3221 N N . THR B 1 87 ? 34.055 -0.014 6.662 1.00 21.59 87 THR B N 1
ATOM 3222 C CA . THR B 1 87 ? 32.918 0.628 6.008 1.00 20.56 87 THR B CA 1
ATOM 3223 C C . THR B 1 87 ? 32.001 -0.473 5.478 1.00 21.26 87 THR B C 1
ATOM 3224 O O . THR B 1 87 ? 32.463 -1.428 4.850 1.00 20.65 87 THR B O 1
ATOM 3228 N N . LEU B 1 88 ? 30.706 -0.351 5.741 1.00 19.33 88 LEU B N 1
ATOM 3229 C CA . LEU B 1 88 ? 29.755 -1.332 5.246 1.00 19.89 88 LEU B CA 1
ATOM 3230 C C . LEU B 1 88 ? 29.086 -0.725 4.018 1.00 21.06 88 LEU B C 1
ATOM 3231 O O . LEU B 1 88 ? 28.589 0.391 4.084 1.00 21.11 88 LEU B O 1
ATOM 3236 N N . LEU B 1 89 ? 29.104 -1.431 2.892 1.00 18.95 89 LEU B N 1
ATOM 3237 C CA . LEU B 1 89 ? 28.446 -0.929 1.686 1.00 18.92 89 LEU B CA 1
ATOM 3238 C C . LEU B 1 89 ? 27.136 -1.697 1.595 1.00 19.65 89 LEU B C 1
ATOM 3239 O O . LEU B 1 89 ? 27.121 -2.916 1.726 1.00 21.47 89 LEU B O 1
ATOM 3244 N N . VAL B 1 90 ? 26.034 -0.982 1.397 1.00 18.44 90 VAL B N 1
ATOM 3245 C CA . VAL B 1 90 ? 24.721 -1.614 1.333 1.00 19.31 90 VAL B CA 1
ATOM 3246 C C . VAL B 1 90 ? 24.087 -1.368 -0.027 1.00 21.54 90 VAL B C 1
ATOM 3247 O O . VAL B 1 90 ? 23.823 -0.226 -0.408 1.00 21.50 90 VAL B O 1
ATOM 3251 N N . VAL B 1 91 ? 23.826 -2.450 -0.752 1.00 19.94 91 VAL B N 1
ATOM 3252 C CA . VAL B 1 91 ? 23.260 -2.337 -2.087 1.00 19.65 91 VAL B CA 1
ATOM 3253 C C . VAL B 1 91 ? 21.871 -2.975 -2.179 1.00 20.29 91 VAL B C 1
ATOM 3254 O O . VAL B 1 91 ? 21.732 -4.197 -2.088 1.00 21.59 91 VAL B O 1
ATOM 3258 N N . GLY B 1 92 ? 20.847 -2.142 -2.355 1.00 19.52 92 GLY B N 1
ATOM 3259 C CA . GLY B 1 92 ? 19.487 -2.657 -2.461 1.00 18.12 92 GLY B CA 1
ATOM 3260 C C . GLY B 1 92 ? 18.423 -1.600 -2.235 1.00 18.60 92 GLY B C 1
ATOM 3261 O O . GLY B 1 92 ? 18.708 -0.403 -2.302 1.00 17.72 92 GLY B O 1
ATOM 3262 N N . GLY B 1 93 ? 17.199 -2.049 -1.963 1.00 18.09 93 GLY B N 1
ATOM 3263 C CA . GLY B 1 93 ? 16.089 -1.143 -1.733 1.00 19.38 93 GLY B CA 1
ATOM 3264 C C . GLY B 1 93 ? 15.990 -0.695 -0.282 1.00 19.60 93 GLY B C 1
ATOM 3265 O O . GLY B 1 93 ? 16.880 -0.980 0.517 1.00 20.22 93 GLY B O 1
ATOM 3266 N N . GLY B 1 94 ? 14.899 -0.008 0.052 1.00 19.98 94 GLY B N 1
ATOM 3267 C CA . GLY B 1 94 ? 14.704 0.496 1.404 1.00 19.54 94 GLY B CA 1
ATOM 3268 C C . GLY B 1 94 ? 14.879 -0.504 2.533 1.00 21.28 94 GLY B C 1
ATOM 3269 O O . GLY B 1 94 ? 15.443 -0.167 3.578 1.00 20.43 94 GLY B O 1
ATOM 3270 N N . THR B 1 95 ? 14.397 -1.730 2.340 1.00 19.71 95 THR B N 1
ATOM 3271 C CA . THR B 1 95 ? 14.502 -2.749 3.378 1.00 20.45 95 THR B CA 1
ATOM 3272 C C . THR B 1 95 ? 15.949 -3.152 3.627 1.00 20.25 95 THR B C 1
ATOM 3273 O O . THR B 1 95 ? 16.327 -3.478 4.754 1.00 20.51 95 THR B O 1
ATOM 3277 N N . LEU B 1 96 ? 16.757 -3.129 2.574 1.00 20.46 96 LEU B N 1
ATOM 3278 C CA . LEU B 1 96 ? 18.159 -3.504 2.678 1.00 21.82 96 LEU B CA 1
ATOM 3279 C C . LEU B 1 96 ? 18.935 -2.439 3.444 1.00 24.32 96 LEU B C 1
ATOM 3280 O O . LEU B 1 96 ? 19.798 -2.765 4.264 1.00 23.95 96 LEU B O 1
ATOM 3285 N N . THR B 1 97 ? 18.643 -1.165 3.191 1.00 22.84 97 THR B N 1
ATOM 3286 C CA . THR B 1 97 ? 19.343 -0.119 3.925 1.00 23.30 97 THR B CA 1
ATOM 3287 C C . THR B 1 97 ? 18.794 -0.003 5.348 1.00 21.35 97 THR B C 1
ATOM 3288 O O . THR B 1 97 ? 19.471 0.504 6.239 1.00 20.96 97 THR B O 1
ATOM 3292 N N . ASP B 1 98 ? 17.568 -0.475 5.563 1.00 21.11 98 ASP B N 1
ATOM 3293 C CA . ASP B 1 98 ? 16.988 -0.469 6.909 1.00 20.59 98 ASP B CA 1
ATOM 3294 C C . ASP B 1 98 ? 17.828 -1.453 7.725 1.00 20.65 98 ASP B C 1
ATOM 3295 O O . ASP B 1 98 ? 18.343 -1.124 8.795 1.00 19.37 98 ASP B O 1
ATOM 3300 N N . LEU B 1 99 ? 17.960 -2.673 7.208 1.00 17.31 99 LEU B N 1
ATOM 3301 C CA . LEU B 1 99 ? 18.732 -3.701 7.885 1.00 16.92 99 LEU B CA 1
ATOM 3302 C C . LEU B 1 99 ? 20.210 -3.343 7.954 1.00 18.22 99 LEU B C 1
ATOM 3303 O O . LEU B 1 99 ? 20.814 -3.363 9.029 1.00 17.24 99 LEU B O 1
ATOM 3308 N N . GLY B 1 100 ? 20.783 -3.018 6.797 1.00 17.18 100 GLY B N 1
ATOM 3309 C CA . GLY B 1 100 ? 22.197 -2.695 6.728 1.00 17.44 100 GLY B CA 1
ATOM 3310 C C . GLY B 1 100 ? 22.611 -1.500 7.563 1.00 17.00 100 GLY B C 1
ATOM 3311 O O . GLY B 1 100 ? 23.676 -1.514 8.189 1.00 17.59 100 GLY B O 1
ATOM 3312 N N . GLY B 1 101 ? 21.780 -0.462 7.568 1.00 15.77 101 GLY B N 1
ATOM 3313 C CA . GLY B 1 101 ? 22.107 0.721 8.341 1.00 16.16 101 GLY B CA 1
ATOM 3314 C C . GLY B 1 101 ? 22.024 0.430 9.827 1.00 16.74 101 GLY B C 1
ATOM 3315 O O . GLY B 1 101 ? 22.754 1.017 10.625 1.00 17.82 101 GLY B O 1
ATOM 3316 N N . PHE B 1 102 ? 21.136 -0.484 10.212 1.00 18.07 102 PHE B N 1
ATOM 3317 C CA . PHE B 1 102 ? 20.998 -0.815 11.626 1.00 16.58 102 PHE B CA 1
ATOM 3318 C C . PHE B 1 102 ? 22.168 -1.691 12.070 1.00 18.78 102 PHE B C 1
ATOM 3319 O O . PHE B 1 102 ? 22.634 -1.592 13.208 1.00 16.57 102 PHE B O 1
ATOM 3327 N N . VAL B 1 103 ? 22.639 -2.554 11.176 1.00 18.15 103 VAL B N 1
ATOM 3328 C CA . VAL B 1 103 ? 23.787 -3.396 11.480 1.00 17.18 103 VAL B CA 1
ATOM 3329 C C . VAL B 1 103 ? 24.989 -2.457 11.650 1.00 17.42 103 VAL B C 1
ATOM 3330 O O . VAL B 1 103 ? 25.757 -2.577 12.607 1.00 16.81 103 VAL B O 1
ATOM 3334 N N . ALA B 1 104 ? 25.145 -1.526 10.714 1.00 17.11 104 ALA B N 1
ATOM 3335 C CA . ALA B 1 104 ? 26.246 -0.566 10.775 1.00 16.70 104 ALA B CA 1
ATOM 3336 C C . ALA B 1 104 ? 26.156 0.290 12.040 1.00 15.72 104 ALA B C 1
ATOM 3337 O O . ALA B 1 104 ? 27.167 0.654 12.623 1.00 17.42 104 ALA B O 1
ATOM 3339 N N . ALA B 1 105 ? 24.940 0.610 12.460 1.00 14.81 105 ALA B N 1
ATOM 3340 C CA . ALA B 1 105 ? 24.756 1.434 13.650 1.00 17.10 105 ALA B CA 1
ATOM 3341 C C . ALA B 1 105 ? 25.139 0.734 14.951 1.00 17.87 105 ALA B C 1
ATOM 3342 O O . ALA B 1 105 ? 25.507 1.391 15.929 1.00 16.30 105 ALA B O 1
ATOM 3344 N N . THR B 1 106 ? 25.081 -0.593 14.960 1.00 16.37 106 THR B N 1
ATOM 3345 C CA . THR B 1 106 ? 25.344 -1.339 16.181 1.00 16.19 106 THR B CA 1
ATOM 3346 C C . THR B 1 106 ? 26.563 -2.246 16.201 1.00 16.77 106 THR B C 1
ATOM 3347 O O . THR B 1 106 ? 27.007 -2.650 17.270 1.00 16.75 106 THR B O 1
ATOM 3351 N N . TYR B 1 107 ? 27.098 -2.593 15.038 1.00 16.99 107 TYR B N 1
ATOM 3352 C CA . TYR B 1 107 ? 28.287 -3.441 15.015 1.00 18.19 107 TYR B CA 1
ATOM 3353 C C . TYR B 1 107 ? 29.399 -2.621 15.664 1.00 18.00 107 TYR B C 1
ATOM 3354 O O . TYR B 1 107 ? 29.684 -1.512 15.225 1.00 16.75 107 TYR B O 1
ATOM 3363 N N . LEU B 1 108 ? 30.005 -3.164 16.718 1.00 18.43 108 LEU B N 1
ATOM 3364 C CA . LEU B 1 108 ? 31.062 -2.476 17.460 1.00 19.05 108 LEU B CA 1
ATOM 3365 C C . LEU B 1 108 ? 30.585 -1.104 17.940 1.00 19.18 108 LEU B C 1
ATOM 3366 O O . LEU B 1 108 ? 31.382 -0.190 18.144 1.00 17.33 108 LEU B O 1
ATOM 3371 N N . ARG B 1 109 ? 29.272 -0.981 18.121 1.00 19.01 109 ARG B N 1
ATOM 3372 C CA . ARG B 1 109 ? 28.641 0.258 18.579 1.00 19.19 109 ARG B CA 1
ATOM 3373 C C . ARG B 1 109 ? 28.617 1.358 17.524 1.00 19.46 109 ARG B C 1
ATOM 3374 O O . ARG B 1 109 ? 28.378 2.528 17.840 1.00 17.75 109 ARG B O 1
ATOM 3382 N N . GLY B 1 110 ? 28.859 0.978 16.271 1.00 17.93 110 GLY B N 1
ATOM 3383 C CA . GLY B 1 110 ? 28.801 1.945 15.193 1.00 17.84 110 GLY B CA 1
ATOM 3384 C C . GLY B 1 110 ? 29.969 2.042 14.232 1.00 19.78 110 GLY B C 1
ATOM 3385 O O . GLY B 1 110 ? 31.098 2.320 14.633 1.00 18.57 110 GLY B O 1
ATOM 3386 N N . VAL B 1 111 ? 29.685 1.798 12.953 1.00 17.93 111 VAL B N 1
ATOM 3387 C CA . VAL B 1 111 ? 30.686 1.914 11.900 1.00 18.60 111 VAL B CA 1
ATOM 3388 C C . VAL B 1 111 ? 30.031 2.637 10.725 1.00 18.06 111 VAL B C 1
ATOM 3389 O O . VAL B 1 111 ? 28.800 2.679 10.604 1.00 18.64 111 VAL B O 1
ATOM 3393 N N . ALA B 1 112 ? 30.858 3.204 9.861 1.00 18.93 112 ALA B N 1
ATOM 3394 C CA . ALA B 1 112 ? 30.367 3.938 8.703 1.00 18.40 112 ALA B CA 1
ATOM 3395 C C . ALA B 1 112 ? 29.738 3.027 7.660 1.00 18.96 112 ALA B C 1
ATOM 3396 O O . ALA B 1 112 ? 30.089 1.853 7.557 1.00 17.85 112 ALA B O 1
ATOM 3398 N N . TYR B 1 113 ? 28.780 3.559 6.907 1.00 18.21 113 TYR B N 1
ATOM 3399 C CA . TYR B 1 113 ? 28.188 2.784 5.830 1.00 17.62 113 TYR B CA 1
ATOM 3400 C C . TYR B 1 113 ? 27.853 3.679 4.655 1.00 19.32 113 TYR B C 1
ATOM 3401 O O . TYR B 1 113 ? 27.608 4.877 4.820 1.00 18.09 113 TYR B O 1
ATOM 3410 N N . LEU B 1 114 ? 27.880 3.084 3.468 1.00 15.98 114 LEU B N 1
ATOM 3411 C CA . LEU B 1 114 ? 27.574 3.780 2.222 1.00 17.44 114 LEU B CA 1
ATOM 3412 C C . LEU B 1 114 ? 26.366 3.078 1.623 1.00 16.88 114 LEU B C 1
ATOM 3413 O O . LEU B 1 114 ? 26.297 1.847 1.598 1.00 18.23 114 LEU B O 1
ATOM 3418 N N . ALA B 1 115 ? 25.414 3.869 1.149 1.00 17.30 115 ALA B N 1
ATOM 3419 C CA . ALA B 1 115 ? 24.190 3.326 0.592 1.00 18.29 115 ALA B CA 1
ATOM 3420 C C . ALA B 1 115 ? 24.140 3.446 -0.918 1.00 19.03 115 ALA B C 1
ATOM 3421 O O . ALA B 1 115 ? 24.445 4.496 -1.475 1.00 18.68 115 ALA B O 1
ATOM 3423 N N . PHE B 1 116 ? 23.746 2.356 -1.569 1.00 18.47 116 PHE B N 1
ATOM 3424 C CA . PHE B 1 116 ? 23.620 2.317 -3.022 1.00 19.04 116 PHE B CA 1
ATOM 3425 C C . PHE B 1 116 ? 22.195 1.848 -3.321 1.00 17.97 116 PHE B C 1
ATOM 3426 O O . PHE B 1 116 ? 21.952 0.665 -3.577 1.00 19.12 116 PHE B O 1
ATOM 3434 N N . PRO B 1 117 ? 21.230 2.775 -3.270 1.00 17.67 117 PRO B N 1
ATOM 3435 C CA . PRO B 1 117 ? 19.820 2.453 -3.527 1.00 18.31 117 PRO B CA 1
ATOM 3436 C C . PRO B 1 117 ? 19.553 1.911 -4.931 1.00 19.43 117 PRO B C 1
ATOM 3437 O O . PRO B 1 117 ? 20.124 2.384 -5.913 1.00 20.93 117 PRO B O 1
ATOM 3441 N N . THR B 1 118 ? 18.688 0.905 -5.015 1.00 20.57 118 THR B N 1
ATOM 3442 C CA . THR B 1 118 ? 18.378 0.282 -6.299 1.00 20.77 118 THR B CA 1
ATOM 3443 C C . THR B 1 118 ? 16.918 0.423 -6.713 1.00 21.47 118 THR B C 1
ATOM 3444 O O . THR B 1 118 ? 16.459 -0.276 -7.623 1.00 21.55 118 THR B O 1
ATOM 3448 N N . THR B 1 119 ? 16.190 1.314 -6.046 1.00 18.96 119 THR B N 1
ATOM 3449 C CA . THR B 1 119 ? 14.783 1.548 -6.376 1.00 19.52 119 THR B CA 1
ATOM 3450 C C . THR B 1 119 ? 14.504 3.039 -6.318 1.00 18.97 119 THR B C 1
ATOM 3451 O O . THR B 1 119 ? 15.257 3.792 -5.700 1.00 19.19 119 THR B O 1
ATOM 3455 N N . THR B 1 120 ? 13.433 3.473 -6.976 1.00 20.00 120 THR B N 1
ATOM 3456 C CA . THR B 1 120 ? 13.080 4.888 -6.971 1.00 20.55 120 THR B CA 1
ATOM 3457 C C . THR B 1 120 ? 12.604 5.302 -5.590 1.00 21.10 120 THR B C 1
ATOM 3458 O O . THR B 1 120 ? 12.896 6.407 -5.137 1.00 20.40 120 THR B O 1
ATOM 3462 N N . LEU B 1 121 ? 11.869 4.415 -4.921 1.00 21.97 121 LEU B N 1
ATOM 3463 C CA . LEU B 1 121 ? 11.374 4.710 -3.579 1.00 21.54 121 LEU B CA 1
ATOM 3464 C C . LEU B 1 121 ? 12.541 4.930 -2.624 1.00 21.06 121 LEU B C 1
ATOM 3465 O O . LEU B 1 121 ? 12.528 5.871 -1.829 1.00 21.87 121 LEU B O 1
ATOM 3470 N N . ALA B 1 122 ? 13.552 4.069 -2.707 1.00 20.72 122 ALA B N 1
ATOM 3471 C CA . ALA B 1 122 ? 14.721 4.194 -1.832 1.00 21.86 122 ALA B CA 1
ATOM 3472 C C . ALA B 1 122 ? 15.455 5.516 -2.069 1.00 21.92 122 ALA B C 1
ATOM 3473 O O . ALA B 1 122 ? 15.902 6.172 -1.118 1.00 21.73 122 ALA B O 1
ATOM 3475 N N . ILE B 1 123 ? 15.580 5.907 -3.336 1.00 19.55 123 ILE B N 1
ATOM 3476 C CA . ILE B 1 123 ? 16.243 7.160 -3.677 1.00 20.45 123 ILE B CA 1
ATOM 3477 C C . ILE B 1 123 ? 15.467 8.367 -3.146 1.00 20.63 123 ILE B C 1
ATOM 3478 O O . ILE B 1 123 ? 16.037 9.257 -2.518 1.00 19.76 123 ILE B O 1
ATOM 3483 N N . VAL B 1 124 ? 14.158 8.384 -3.376 1.00 19.58 124 VAL B N 1
ATOM 3484 C CA . VAL B 1 124 ? 13.340 9.503 -2.939 1.00 21.50 124 VAL B CA 1
ATOM 3485 C C . VAL B 1 124 ? 13.061 9.556 -1.441 1.00 22.09 124 VAL B C 1
ATOM 3486 O O . VAL B 1 124 ? 13.038 10.642 -0.864 1.00 22.42 124 VAL B O 1
ATOM 3490 N N . ASP B 1 125 ? 12.883 8.395 -0.814 1.00 23.95 125 ASP B N 1
ATOM 3491 C CA . ASP B 1 125 ? 12.549 8.335 0.610 1.00 26.07 125 ASP B CA 1
ATOM 3492 C C . ASP B 1 125 ? 13.582 7.869 1.632 1.00 25.61 125 ASP B C 1
ATOM 3493 O O . ASP B 1 125 ? 13.480 8.227 2.807 1.00 27.26 125 ASP B O 1
ATOM 3498 N N . ALA B 1 126 ? 14.553 7.066 1.217 1.00 23.67 126 ALA B N 1
ATOM 3499 C CA . ALA B 1 126 ? 15.536 6.547 2.161 1.00 23.37 126 ALA B CA 1
ATOM 3500 C C . ALA B 1 126 ? 16.899 7.224 2.136 1.00 23.97 126 ALA B C 1
ATOM 3501 O O . ALA B 1 126 ? 17.772 6.896 2.937 1.00 24.50 126 ALA B O 1
ATOM 3503 N N . SER B 1 127 ? 17.088 8.176 1.235 1.00 21.40 127 SER B N 1
ATOM 3504 C CA . SER B 1 127 ? 18.380 8.845 1.152 1.00 21.01 127 SER B CA 1
ATOM 3505 C C . SER B 1 127 ? 18.565 9.919 2.226 1.00 20.26 127 SER B C 1
ATOM 3506 O O . SER B 1 127 ? 19.679 10.399 2.440 1.00 18.94 127 SER B O 1
ATOM 3509 N N . VAL B 1 128 ? 17.473 10.272 2.903 1.00 19.31 128 VAL B N 1
ATOM 3510 C CA . VAL B 1 128 ? 17.483 11.309 3.940 1.00 20.57 128 VAL B CA 1
ATOM 3511 C C . VAL B 1 128 ? 16.736 10.853 5.190 1.00 21.43 128 VAL B C 1
ATOM 3512 O O . VAL B 1 128 ? 15.718 10.159 5.093 1.00 21.99 128 VAL B O 1
ATOM 3516 N N . GLY B 1 129 ? 17.234 11.240 6.364 1.00 20.92 129 GLY B N 1
ATOM 3517 C CA . GLY B 1 129 ? 16.556 10.871 7.600 1.00 22.19 129 GLY B CA 1
ATOM 3518 C C . GLY B 1 129 ? 17.284 9.932 8.550 1.00 21.53 129 GLY B C 1
ATOM 3519 O O . GLY B 1 129 ? 16.986 9.914 9.748 1.00 23.48 129 GLY B O 1
ATOM 3520 N N . GLY B 1 130 ? 18.210 9.139 8.021 1.00 22.68 130 GLY B N 1
ATOM 3521 C CA . GLY B 1 130 ? 18.978 8.215 8.848 1.00 21.94 130 GLY B CA 1
ATOM 3522 C C . GLY B 1 130 ? 18.163 7.133 9.539 1.00 20.73 130 GLY B C 1
ATOM 3523 O O . GLY B 1 130 ? 18.619 6.531 10.515 1.00 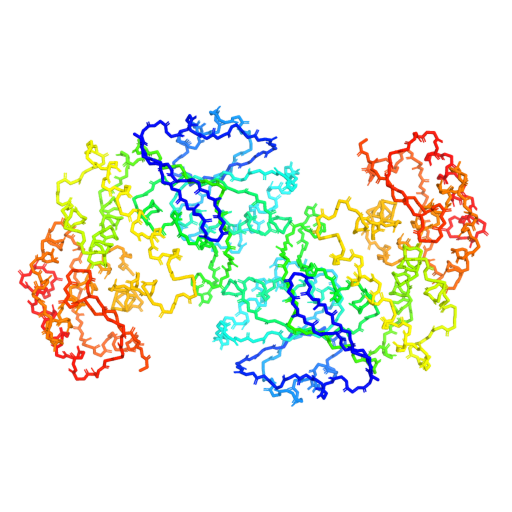19.82 130 GLY B O 1
ATOM 3524 N N . LYS B 1 131 ? 16.954 6.877 9.051 1.00 20.50 131 LYS B N 1
ATOM 3525 C CA . LYS B 1 131 ? 16.111 5.851 9.663 1.00 22.19 131 LYS B CA 1
ATOM 3526 C C . LYS B 1 131 ? 16.578 4.448 9.298 1.00 22.64 131 LYS B C 1
ATOM 3527 O O . LYS B 1 131 ? 16.636 4.104 8.118 1.00 24.63 131 LYS B O 1
ATOM 3533 N N . THR B 1 132 ? 16.927 3.648 10.306 1.00 20.28 132 THR B N 1
ATOM 3534 C CA . THR B 1 132 ? 17.344 2.264 10.076 1.00 20.04 132 THR B CA 1
ATOM 3535 C C . THR B 1 132 ? 16.610 1.398 11.084 1.00 19.93 132 THR B C 1
ATOM 3536 O O . THR B 1 132 ? 16.094 1.906 12.085 1.00 18.26 132 THR B O 1
ATOM 3540 N N . GLY B 1 133 ? 16.541 0.095 10.821 1.00 19.24 133 GLY B N 1
ATOM 3541 C CA . GLY B 1 133 ? 15.864 -0.769 11.766 1.00 18.72 133 GLY B CA 1
ATOM 3542 C C . GLY B 1 133 ? 15.372 -2.080 11.200 1.00 20.61 133 GLY B C 1
ATOM 3543 O O . GLY B 1 133 ? 15.520 -2.360 10.003 1.00 20.55 133 GLY B O 1
ATOM 3544 N N . ILE B 1 134 ? 14.765 -2.872 12.076 1.00 19.25 134 ILE B N 1
ATOM 3545 C CA . ILE B 1 134 ? 14.242 -4.184 11.712 1.00 20.45 134 ILE B CA 1
ATOM 3546 C C . ILE B 1 134 ? 12.856 -4.412 12.306 1.00 22.63 134 ILE B C 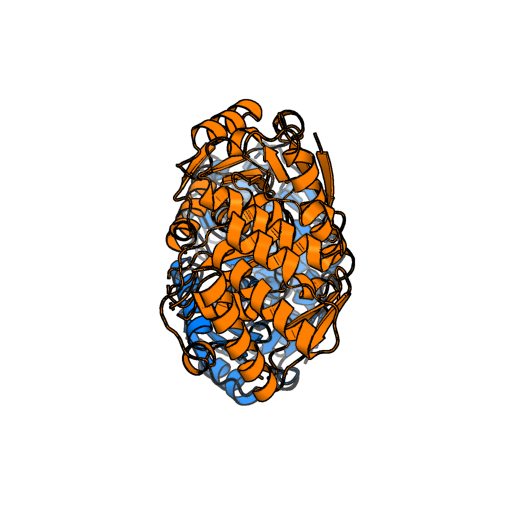1
ATOM 3547 O O . ILE B 1 134 ? 12.309 -3.543 12.998 1.00 22.37 134 ILE B O 1
ATOM 3552 N N . ASN B 1 135 ? 12.291 -5.585 12.037 1.00 22.30 135 ASN B N 1
ATOM 3553 C CA . ASN B 1 135 ? 10.963 -5.912 12.526 1.00 22.55 135 ASN B CA 1
ATOM 3554 C C . ASN B 1 135 ? 10.969 -6.916 13.669 1.00 23.27 135 ASN B C 1
ATOM 3555 O O . ASN B 1 135 ? 11.965 -7.602 13.923 1.00 25.58 135 ASN B O 1
ATOM 3560 N N . LEU B 1 136 ? 9.834 -6.990 14.353 1.00 24.11 136 LEU B N 1
ATOM 3561 C CA . LEU B 1 136 ? 9.636 -7.923 15.451 1.00 24.59 136 LEU B CA 1
ATOM 3562 C C . LEU B 1 136 ? 8.363 -8.691 15.132 1.00 26.31 136 LEU B C 1
ATOM 3563 O O . LEU B 1 136 ? 7.548 -8.246 14.325 1.00 25.13 136 LEU B O 1
ATOM 3568 N N . PRO B 1 137 ? 8.181 -9.861 15.756 1.00 26.77 137 PRO B N 1
ATOM 3569 C CA . PRO B 1 137 ? 6.963 -10.627 15.486 1.00 28.82 137 PRO B CA 1
ATOM 3570 C C . PRO B 1 137 ? 5.749 -9.751 15.801 1.00 28.74 137 PRO B C 1
ATOM 3571 O O . PRO B 1 137 ? 4.697 -9.872 15.172 1.00 30.46 137 PRO B O 1
ATOM 3575 N N . GLU B 1 138 ? 5.923 -8.847 16.763 1.00 28.16 138 GLU B N 1
ATOM 3576 C CA . GLU B 1 138 ? 4.860 -7.950 17.201 1.00 27.49 138 GLU B CA 1
ATOM 3577 C C . GLU B 1 138 ? 4.600 -6.739 16.300 1.00 28.53 138 GLU B C 1
ATOM 3578 O O . GLU B 1 138 ? 3.631 -6.006 16.510 1.00 27.39 138 GLU B O 1
ATOM 3584 N N . GLY B 1 139 ? 5.455 -6.513 15.306 1.00 28.31 139 GLY B N 1
ATOM 3585 C CA . GLY B 1 139 ? 5.234 -5.375 14.426 1.00 28.06 139 GLY B CA 1
ATOM 3586 C C . GLY B 1 139 ? 6.468 -4.928 13.668 1.00 26.93 139 GLY B C 1
ATOM 3587 O O . GLY B 1 139 ? 7.597 -5.164 14.100 1.00 24.31 139 GLY B O 1
ATOM 3588 N N . LYS B 1 140 ? 6.253 -4.282 12.529 1.00 26.65 140 LYS B N 1
ATOM 3589 C CA . LYS B 1 140 ? 7.362 -3.813 11.710 1.00 27.41 140 LYS B CA 1
ATOM 3590 C C . LYS B 1 140 ? 8.002 -2.534 12.246 1.00 25.17 140 LYS B C 1
ATOM 3591 O O . LYS B 1 140 ? 7.342 -1.705 12.871 1.00 23.83 140 LYS B O 1
ATOM 3597 N N . ASN B 1 141 ? 9.299 -2.398 11.996 1.00 22.24 141 ASN B N 1
ATOM 3598 C CA . ASN B 1 141 ? 10.051 -1.220 12.401 1.00 22.96 141 ASN B CA 1
ATOM 3599 C C . ASN B 1 141 ? 9.890 -0.828 13.868 1.00 23.57 141 ASN B C 1
ATOM 3600 O O . ASN B 1 141 ? 9.645 0.341 14.184 1.00 25.00 141 ASN B O 1
ATOM 3605 N N . LEU B 1 142 ? 10.042 -1.793 14.767 1.00 22.05 142 LEU B N 1
ATOM 3606 C CA . LEU B 1 142 ? 9.918 -1.497 16.188 1.00 21.09 142 LEU B CA 1
ATOM 3607 C C . LEU B 1 142 ? 11.276 -1.459 16.877 1.00 20.92 142 LEU B C 1
ATOM 3608 O O . LEU B 1 142 ? 11.366 -1.148 18.063 1.00 22.05 142 LEU B O 1
ATOM 3613 N N . VAL B 1 143 ? 12.328 -1.772 16.128 1.00 20.01 143 VAL B N 1
ATOM 3614 C CA . VAL B 1 143 ? 13.690 -1.777 16.659 1.00 20.30 143 VAL B CA 1
ATOM 3615 C C . VAL B 1 143 ? 14.582 -1.083 15.641 1.00 19.63 143 VAL B C 1
ATOM 3616 O O . VAL B 1 143 ? 14.454 -1.326 14.448 1.00 20.96 143 VAL B O 1
ATOM 3620 N N . GLY B 1 144 ? 15.481 -0.214 16.087 1.00 18.20 144 GLY B N 1
ATOM 3621 C CA . GLY B 1 144 ? 16.336 0.438 15.109 1.00 17.53 144 GLY B CA 1
ATOM 3622 C C . GLY B 1 144 ? 17.220 1.526 15.669 1.00 19.26 144 GLY B C 1
ATOM 3623 O O . GLY B 1 144 ? 17.491 1.557 16.861 1.00 17.90 144 GLY B O 1
ATOM 3624 N N . ALA B 1 145 ? 17.668 2.420 14.798 1.00 17.33 145 ALA B N 1
ATOM 3625 C CA . ALA B 1 145 ? 18.529 3.514 15.219 1.00 16.98 145 ALA B CA 1
ATOM 3626 C C . ALA B 1 145 ? 18.595 4.582 14.155 1.00 17.84 145 ALA B C 1
ATOM 3627 O O . ALA B 1 145 ? 18.363 4.322 12.973 1.00 18.04 145 ALA B O 1
ATOM 3629 N N . PHE B 1 146 ? 18.888 5.802 14.576 1.00 17.96 146 PHE B N 1
ATOM 3630 C CA . PHE B 1 146 ? 19.072 6.858 13.600 1.00 18.89 146 PHE B CA 1
ATOM 3631 C C . PHE B 1 146 ? 20.579 6.814 13.384 1.00 18.26 146 PHE B C 1
ATOM 3632 O O . PHE B 1 146 ? 21.363 7.060 14.309 1.00 19.44 146 PHE B O 1
ATOM 3640 N N . HIS B 1 147 ? 20.978 6.452 12.170 1.00 16.68 147 HIS B N 1
ATOM 3641 C CA . HIS B 1 147 ? 22.386 6.337 11.822 1.00 15.71 147 HIS B CA 1
ATOM 3642 C C . HIS B 1 147 ? 22.453 6.747 10.360 1.00 17.44 147 HIS B C 1
ATOM 3643 O O . HIS B 1 147 ? 21.878 6.090 9.485 1.00 18.22 147 HIS B O 1
ATOM 3650 N N . PHE B 1 148 ? 23.134 7.856 10.115 1.00 17.82 148 PHE B N 1
ATOM 3651 C CA . PHE B 1 148 ? 23.238 8.412 8.779 1.00 19.27 148 PHE B CA 1
ATOM 3652 C C . PHE B 1 148 ? 24.357 7.821 7.960 1.00 18.91 148 PHE B C 1
ATOM 3653 O O . PHE B 1 148 ? 25.433 7.536 8.475 1.00 19.38 148 PHE B O 1
ATOM 3661 N N . PRO B 1 149 ? 24.105 7.617 6.663 1.00 19.76 149 PRO B N 1
ATOM 3662 C CA . PRO B 1 149 ? 25.142 7.056 5.803 1.00 19.45 149 PRO B CA 1
ATOM 3663 C C . PRO B 1 149 ? 26.226 8.097 5.591 1.00 19.24 149 PRO B C 1
ATOM 3664 O O . PRO B 1 149 ? 25.999 9.292 5.784 1.00 20.06 149 PRO B O 1
ATOM 3668 N N . GLN B 1 150 ? 27.404 7.632 5.203 1.00 18.43 150 GLN B N 1
ATOM 3669 C CA . GLN B 1 150 ? 28.546 8.491 4.937 1.00 20.59 150 GLN B CA 1
ATOM 3670 C C . GLN B 1 150 ? 28.430 9.023 3.506 1.00 20.27 150 GLN B C 1
ATOM 3671 O O . GLN B 1 150 ? 29.197 9.891 3.074 1.00 19.63 150 GLN B O 1
ATOM 3677 N N . GLY B 1 151 ? 27.450 8.490 2.785 1.00 19.70 151 GLY B N 1
ATOM 3678 C CA . GLY B 1 151 ? 27.212 8.888 1.412 1.00 19.16 151 GLY B CA 1
ATOM 3679 C C . GLY B 1 151 ? 26.152 8.008 0.776 1.00 19.26 151 GLY B C 1
ATOM 3680 O O . GLY B 1 151 ? 26.007 6.842 1.140 1.00 17.75 151 GLY B O 1
ATOM 3681 N N . VAL B 1 152 ? 25.395 8.577 -0.157 1.00 18.34 152 VAL B N 1
ATOM 3682 C CA . VAL B 1 152 ? 24.368 7.835 -0.874 1.00 16.92 152 VAL B CA 1
ATOM 3683 C C . VAL B 1 152 ? 24.704 7.981 -2.352 1.00 17.25 152 VAL B C 1
ATOM 3684 O O . VAL B 1 152 ? 24.851 9.100 -2.858 1.00 18.23 152 VAL B O 1
ATOM 3688 N N . TYR B 1 153 ? 24.845 6.848 -3.031 1.00 16.79 153 TYR B N 1
ATOM 3689 C CA . TYR B 1 153 ? 25.188 6.832 -4.452 1.00 17.81 153 TYR B CA 1
ATOM 3690 C C . TYR B 1 153 ? 24.132 6.055 -5.230 1.00 18.60 153 TYR B C 1
ATOM 3691 O O . TYR B 1 153 ? 24.094 4.823 -5.197 1.00 18.25 153 TYR B O 1
ATOM 3700 N N . ALA B 1 154 ? 23.270 6.796 -5.925 1.00 19.08 154 ALA B N 1
ATOM 3701 C CA . ALA B 1 154 ? 22.170 6.214 -6.690 1.00 19.11 154 ALA B CA 1
ATOM 3702 C C . ALA B 1 154 ? 22.494 6.076 -8.175 1.00 18.68 154 ALA B C 1
ATOM 3703 O O . ALA B 1 154 ? 22.408 7.048 -8.929 1.00 20.71 154 ALA B O 1
ATOM 3705 N N . GLU B 1 155 ? 22.866 4.864 -8.575 1.00 19.69 155 GLU B N 1
ATOM 3706 C CA . GLU B 1 155 ? 23.209 4.566 -9.965 1.00 22.65 155 GLU B CA 1
ATOM 3707 C C . GLU B 1 155 ? 21.939 4.330 -10.759 1.00 23.14 155 GLU B C 1
ATOM 3708 O O . GLU B 1 155 ? 21.276 3.308 -10.605 1.00 22.68 155 GLU B O 1
ATOM 3714 N N . LEU B 1 156 ? 21.599 5.279 -11.618 1.00 26.50 156 LEU B N 1
ATOM 3715 C CA . LEU B 1 156 ? 20.388 5.155 -12.408 1.00 27.43 156 LEU B CA 1
ATOM 3716 C C . LEU B 1 156 ? 20.378 3.940 -13.333 1.00 27.94 156 LEU B C 1
ATOM 3717 O O . LEU B 1 156 ? 19.307 3.452 -13.694 1.00 29.07 156 LEU B O 1
ATOM 3722 N N . ARG B 1 157 ? 21.552 3.433 -13.706 1.00 29.41 157 ARG B N 1
ATOM 3723 C CA . ARG B 1 157 ? 21.585 2.256 -14.569 1.00 33.37 157 ARG B CA 1
ATOM 3724 C C . ARG B 1 157 ? 20.901 1.086 -13.866 1.00 34.15 157 ARG B C 1
ATOM 3725 O O . ARG B 1 157 ? 20.249 0.261 -14.506 1.00 34.87 157 ARG B O 1
ATOM 3733 N N . ALA B 1 158 ? 21.048 1.020 -12.545 1.00 34.12 158 ALA B N 1
ATOM 3734 C CA . ALA B 1 158 ? 20.441 -0.057 -11.767 1.00 34.31 158 ALA B CA 1
ATOM 3735 C C . ALA B 1 158 ? 18.913 -0.025 -11.808 1.00 34.33 158 ALA B C 1
ATOM 3736 O O . ALA B 1 158 ? 18.260 -1.022 -11.503 1.00 36.05 158 ALA B O 1
ATOM 3738 N N . LEU B 1 159 ? 18.340 1.113 -12.186 1.00 33.65 159 LEU B N 1
ATOM 3739 C CA . LEU B 1 159 ? 16.887 1.244 -12.247 1.00 34.41 159 LEU B CA 1
ATOM 3740 C C . LEU B 1 159 ? 16.297 0.694 -13.543 1.00 36.79 159 LEU B C 1
ATOM 3741 O O . LEU B 1 159 ? 15.090 0.476 -13.637 1.00 35.11 159 LEU B O 1
ATOM 3746 N N . LYS B 1 160 ? 17.146 0.478 -14.540 1.00 39.74 160 LYS B N 1
ATOM 3747 C CA . LYS B 1 160 ? 16.682 -0.017 -15.840 1.00 43.64 160 LYS B CA 1
ATOM 3748 C C . LYS B 1 160 ? 15.959 -1.370 -15.748 1.00 44.33 160 LYS B C 1
ATOM 3749 O O . LYS B 1 160 ? 15.013 -1.645 -16.475 1.00 45.59 160 LYS B O 1
ATOM 3755 N N . THR B 1 161 ? 16.390 -2.233 -14.835 1.00 45.20 161 THR B N 1
ATOM 3756 C CA . THR B 1 161 ? 15.777 -3.550 -14.681 1.00 46.87 161 THR B CA 1
ATOM 3757 C C . THR B 1 161 ? 14.641 -3.575 -13.660 1.00 45.49 161 THR B C 1
ATOM 3758 O O . THR B 1 161 ? 14.120 -4.640 -13.328 1.00 46.07 161 THR B O 1
ATOM 3762 N N . LEU B 1 162 ? 14.254 -2.401 -13.176 1.00 42.43 162 LEU B N 1
ATOM 3763 C CA . LEU B 1 162 ? 13.198 -2.292 -12.175 1.00 39.20 162 LEU B CA 1
ATOM 3764 C C . LEU B 1 162 ? 11.794 -2.454 -12.760 1.00 37.69 162 LEU B C 1
ATOM 3765 O O . LEU B 1 162 ? 11.457 -1.841 -13.771 1.00 36.06 162 LEU B O 1
ATOM 3770 N N . PRO B 1 163 ? 10.961 -3.305 -12.139 1.00 37.05 163 PRO B N 1
ATOM 3771 C CA . PRO B 1 163 ? 9.590 -3.524 -12.615 1.00 36.46 163 PRO B CA 1
ATOM 3772 C C . PRO B 1 163 ? 8.837 -2.189 -12.601 1.00 35.84 163 PRO B C 1
ATOM 3773 O O . PRO B 1 163 ? 8.979 -1.413 -11.659 1.00 33.97 163 PRO B O 1
ATOM 3777 N N . LEU B 1 164 ? 8.042 -1.927 -13.636 1.00 35.50 164 LEU B N 1
ATOM 3778 C CA . LEU B 1 164 ? 7.310 -0.653 -13.761 1.00 35.99 164 LEU B CA 1
ATOM 3779 C C . LEU B 1 164 ? 6.515 -0.261 -12.494 1.00 34.86 164 LEU B C 1
ATOM 3780 O O . LEU B 1 164 ? 6.583 0.860 -12.008 1.00 34.32 164 LEU B O 1
ATOM 3785 N N . PRO B 1 165 ? 5.708 -1.178 -11.935 1.00 32.43 165 PRO B N 1
ATOM 3786 C CA . PRO B 1 165 ? 4.928 -0.840 -10.739 1.00 33.02 165 PRO B CA 1
ATOM 3787 C C . PRO B 1 165 ? 5.821 -0.282 -9.634 1.00 32.91 165 PRO B C 1
ATOM 3788 O O . PRO B 1 165 ? 5.534 0.765 -9.050 1.00 32.13 165 PRO B O 1
ATOM 3792 N N . THR B 1 166 ? 6.907 -0.992 -9.357 1.00 32.94 166 THR B N 1
ATOM 3793 C CA . THR B 1 166 ? 7.845 -0.577 -8.323 1.00 32.91 166 THR B CA 1
ATOM 3794 C C . THR B 1 166 ? 8.484 0.752 -8.708 1.00 30.62 166 THR B C 1
ATOM 3795 O O . THR B 1 166 ? 8.639 1.642 -7.871 1.00 29.02 166 THR B O 1
ATOM 3799 N N . PHE B 1 167 ? 8.843 0.886 -9.980 1.00 27.30 167 PHE B N 1
ATOM 3800 C CA . PHE B 1 167 ? 9.444 2.118 -10.473 1.00 26.77 167 PHE B CA 1
ATOM 3801 C C . PHE B 1 167 ? 8.508 3.293 -10.202 1.00 26.70 167 PHE B C 1
ATOM 3802 O O . PHE B 1 167 ? 8.946 4.352 -9.751 1.00 25.95 167 PHE B O 1
ATOM 3810 N N . LYS B 1 168 ? 7.214 3.103 -10.455 1.00 24.82 168 LYS B N 1
ATOM 3811 C CA . LYS B 1 168 ? 6.251 4.176 -10.239 1.00 25.64 168 LYS B CA 1
ATOM 3812 C C . LYS B 1 168 ? 6.015 4.496 -8.770 1.00 25.13 168 LYS B C 1
ATOM 3813 O O . LYS B 1 168 ? 5.715 5.636 -8.429 1.00 23.77 168 LYS B O 1
ATOM 3819 N N . GLU B 1 169 ? 6.151 3.501 -7.900 1.00 27.14 169 GLU B N 1
ATOM 3820 C CA . GLU B 1 169 ? 5.937 3.729 -6.474 1.00 29.13 169 GLU B CA 1
ATOM 3821 C C . GLU B 1 169 ? 6.804 4.868 -5.958 1.00 28.21 169 GLU B C 1
ATOM 3822 O O . GLU B 1 169 ? 6.333 5.722 -5.209 1.00 25.64 169 GLU B O 1
ATOM 3828 N N . GLY B 1 170 ? 8.070 4.878 -6.357 1.00 26.20 170 GLY B N 1
ATOM 3829 C CA . GLY B 1 170 ? 8.959 5.936 -5.923 1.00 25.55 170 GLY B CA 1
ATOM 3830 C C . GLY B 1 170 ? 8.558 7.274 -6.517 1.00 26.73 170 GLY B C 1
ATOM 3831 O O . GLY B 1 170 ? 8.813 8.327 -5.928 1.00 28.09 170 GLY B O 1
ATOM 3832 N N . LEU B 1 171 ? 7.934 7.244 -7.690 1.00 24.26 171 LEU B N 1
ATOM 3833 C CA . LEU B 1 171 ? 7.508 8.475 -8.336 1.00 25.53 171 LEU B CA 1
ATOM 3834 C C . LEU B 1 171 ? 6.314 9.068 -7.588 1.00 25.32 171 LEU B C 1
ATOM 3835 O O . LEU B 1 171 ? 6.117 10.282 -7.583 1.00 26.49 171 LEU B O 1
ATOM 3840 N N . VAL B 1 172 ? 5.520 8.211 -6.951 1.00 25.40 172 VAL B N 1
ATOM 3841 C CA . VAL B 1 172 ? 4.382 8.706 -6.186 1.00 25.15 172 VAL B CA 1
ATOM 3842 C C . VAL B 1 172 ? 4.897 9.544 -5.021 1.00 25.13 172 VAL B C 1
ATOM 3843 O O . VAL B 1 172 ? 4.336 10.594 -4.714 1.00 26.59 172 VAL B O 1
ATOM 3847 N N . GLU B 1 173 ? 5.969 9.085 -4.378 1.00 26.18 173 GLU B N 1
ATOM 3848 C CA . GLU B 1 173 ? 6.507 9.836 -3.262 1.00 26.23 173 GLU B CA 1
ATOM 3849 C C . GLU B 1 173 ? 7.096 11.150 -3.749 1.00 23.39 173 GLU B C 1
ATOM 3850 O O . GLU B 1 173 ? 7.059 12.167 -3.069 1.00 24.10 173 GLU B O 1
ATOM 3856 N N . ALA B 1 174 ? 7.629 11.155 -4.965 1.00 23.85 174 ALA B N 1
ATOM 3857 C CA . ALA B 1 174 ? 8.162 12.383 -5.537 1.00 24.18 174 ALA B CA 1
ATOM 3858 C C . ALA B 1 174 ? 6.987 13.341 -5.722 1.00 23.59 174 ALA B C 1
ATOM 3859 O O . ALA B 1 174 ? 7.086 14.532 -5.435 1.00 23.29 174 ALA B O 1
ATOM 3861 N N . PHE B 1 175 ? 5.876 12.804 -6.213 1.00 21.38 175 PHE B N 1
ATOM 3862 C CA . PHE B 1 175 ? 4.666 13.597 -6.432 1.00 22.43 175 PHE B CA 1
ATOM 3863 C C . PHE B 1 175 ? 4.243 14.206 -5.092 1.00 21.48 175 PHE B C 1
ATOM 3864 O O . PHE B 1 175 ? 3.883 15.383 -5.014 1.00 23.17 175 PHE B O 1
ATOM 3872 N N . LYS B 1 176 ? 4.284 13.391 -4.042 1.00 21.14 176 LYS B N 1
ATOM 3873 C CA . LYS B 1 176 ? 3.935 13.847 -2.702 1.00 22.20 176 LYS B CA 1
ATOM 3874 C C . LYS B 1 176 ? 4.819 15.053 -2.358 1.00 22.87 176 LYS B C 1
ATOM 3875 O O . LYS B 1 176 ? 4.337 16.059 -1.842 1.00 22.45 176 LYS B O 1
ATOM 3881 N N . HIS B 1 177 ? 6.113 14.953 -2.666 1.00 22.25 177 HIS B N 1
ATOM 3882 C CA . HIS B 1 177 ? 7.051 16.045 -2.403 1.00 21.90 177 HIS B CA 1
ATOM 3883 C C . HIS B 1 177 ? 6.654 17.299 -3.176 1.00 22.37 177 HIS B C 1
ATOM 3884 O O . HIS B 1 177 ? 6.840 18.420 -2.697 1.00 24.26 177 HIS B O 1
ATOM 3891 N N . GLY B 1 178 ? 6.125 17.095 -4.378 1.00 22.73 178 GLY B N 1
ATOM 3892 C CA . GLY B 1 178 ? 5.693 18.207 -5.205 1.00 24.63 178 GLY B CA 1
ATOM 3893 C C . GLY B 1 178 ? 4.589 18.988 -4.519 1.00 26.37 178 GLY B C 1
ATOM 3894 O O . GLY B 1 178 ? 4.610 20.218 -4.484 1.00 25.20 178 GLY B O 1
ATOM 3895 N N . LEU B 1 179 ? 3.622 18.272 -3.954 1.00 27.01 179 LEU B N 1
ATOM 3896 C CA . LEU B 1 179 ? 2.515 18.926 -3.271 1.00 27.27 179 LEU B CA 1
ATOM 3897 C C . LEU B 1 179 ? 2.973 19.643 -2.006 1.00 27.37 179 LEU B C 1
ATOM 3898 O O . LEU B 1 179 ? 2.442 20.696 -1.654 1.00 28.96 179 LEU B O 1
ATOM 3903 N N . ILE B 1 180 ? 3.967 19.075 -1.329 1.00 27.55 180 ILE B N 1
ATOM 3904 C CA . ILE B 1 180 ? 4.494 19.658 -0.097 1.00 27.29 180 ILE B CA 1
ATOM 3905 C C . ILE B 1 180 ? 5.239 20.964 -0.354 1.00 29.55 180 ILE B C 1
ATOM 3906 O O . ILE B 1 180 ? 5.029 21.961 0.343 1.00 26.77 180 ILE B O 1
ATOM 3911 N N . ALA B 1 181 ? 6.102 20.952 -1.366 1.00 30.06 181 ALA B N 1
ATOM 3912 C CA . ALA B 1 181 ? 6.915 22.117 -1.703 1.00 33.18 181 ALA B CA 1
ATOM 3913 C C . ALA B 1 181 ? 6.257 23.073 -2.694 1.00 35.06 181 ALA B C 1
ATOM 3914 O O . ALA B 1 181 ? 6.721 24.201 -2.878 1.00 34.74 181 ALA B O 1
ATOM 3916 N N . GLY B 1 182 ? 5.183 22.623 -3.334 1.00 35.36 182 GLY B N 1
ATOM 3917 C CA . GLY B 1 182 ? 4.511 23.465 -4.306 1.00 35.91 182 GLY B CA 1
ATOM 3918 C C . GLY B 1 182 ? 5.305 23.513 -5.598 1.00 36.51 182 GLY B C 1
ATOM 3919 O O . GLY B 1 182 ? 5.340 24.533 -6.285 1.00 35.54 182 GLY B O 1
ATOM 3920 N N . ASP B 1 183 ? 5.948 22.396 -5.926 1.00 36.74 183 ASP B N 1
ATOM 3921 C CA . ASP B 1 183 ? 6.755 22.298 -7.134 1.00 36.83 183 ASP B CA 1
ATOM 3922 C C . ASP B 1 183 ? 5.980 21.565 -8.226 1.00 37.10 183 ASP B C 1
ATOM 3923 O O . ASP B 1 183 ? 5.837 20.341 -8.183 1.00 35.99 183 ASP B O 1
ATOM 3928 N N . GLU B 1 184 ? 5.492 22.314 -9.211 1.00 37.62 184 GLU B N 1
ATOM 3929 C CA . GLU B 1 184 ? 4.722 21.729 -10.304 1.00 38.32 184 GLU B CA 1
ATOM 3930 C C . GLU B 1 184 ? 5.516 20.707 -11.107 1.00 35.94 184 GLU B C 1
ATOM 3931 O O . GLU B 1 184 ? 4.947 19.765 -11.655 1.00 36.74 184 GLU B O 1
ATOM 3937 N N . ALA B 1 185 ? 6.830 20.886 -11.183 1.00 34.55 185 ALA B N 1
ATOM 3938 C CA . ALA B 1 185 ? 7.664 19.957 -11.940 1.00 32.28 185 ALA B CA 1
ATOM 3939 C C . ALA B 1 185 ? 7.589 18.538 -11.377 1.00 30.49 185 ALA B C 1
ATOM 3940 O O . ALA B 1 185 ? 7.655 17.561 -12.123 1.00 30.30 185 ALA B O 1
ATOM 3942 N N . LEU B 1 186 ? 7.443 18.425 -10.060 1.00 27.89 186 LEU B N 1
ATOM 3943 C CA . LEU B 1 186 ? 7.375 17.118 -9.419 1.00 28.64 186 LEU B CA 1
ATOM 3944 C C . LEU B 1 186 ? 6.010 16.455 -9.567 1.00 28.85 186 LEU B C 1
ATOM 3945 O O . LEU B 1 186 ? 5.825 15.305 -9.168 1.00 28.96 186 LEU B O 1
ATOM 3950 N N . LEU B 1 187 ? 5.053 17.178 -10.140 1.00 30.32 187 LEU B N 1
ATOM 3951 C CA . LEU B 1 187 ? 3.721 16.616 -10.351 1.00 32.50 187 LEU B CA 1
ATOM 3952 C C . LEU B 1 187 ? 3.631 16.007 -11.751 1.00 34.86 187 LEU B C 1
ATOM 3953 O O . LEU B 1 187 ? 2.701 15.260 -12.060 1.00 36.48 187 LEU B O 1
ATOM 3958 N N . LYS B 1 188 ? 4.607 16.325 -12.594 1.00 36.54 188 LYS B N 1
ATOM 3959 C CA . LYS B 1 188 ? 4.646 15.790 -13.942 1.00 38.95 188 LYS B CA 1
ATOM 3960 C C . LYS B 1 188 ? 5.458 14.502 -13.981 1.00 39.03 188 LYS B C 1
ATOM 3961 O O . LYS B 1 188 ? 6.667 14.505 -14.169 1.00 39.07 188 LYS B O 1
ATOM 3967 N N . VAL B 1 189 ? 4.772 13.377 -13.804 1.00 40.07 189 VAL B N 1
ATOM 3968 C CA . VAL B 1 189 ? 5.418 12.065 -13.771 1.00 40.57 189 VAL B CA 1
ATOM 3969 C C . VAL B 1 189 ? 5.052 11.141 -14.936 1.00 43.08 189 VAL B C 1
ATOM 3970 O O . VAL B 1 189 ? 5.827 10.261 -15.319 1.00 41.08 189 VAL B O 1
ATOM 3974 N N . GLU B 1 190 ? 3.860 11.352 -15.483 1.00 45.17 190 GLU B N 1
ATOM 3975 C CA . GLU B 1 190 ? 3.307 10.550 -16.571 1.00 48.06 190 GLU B CA 1
ATOM 3976 C C . GLU B 1 190 ? 4.209 10.098 -17.725 1.00 48.64 190 GLU B C 1
ATOM 3977 O O . GLU B 1 190 ? 3.957 9.055 -18.333 1.00 49.34 190 GLU B O 1
ATOM 3983 N N . ASP B 1 191 ? 5.254 10.860 -18.030 1.00 48.35 191 ASP B N 1
ATOM 3984 C CA . ASP B 1 191 ? 6.139 10.507 -19.139 1.00 47.75 191 ASP B CA 1
ATOM 3985 C C . ASP B 1 191 ? 7.456 9.876 -18.702 1.00 47.31 191 ASP B C 1
ATOM 3986 O O . ASP B 1 191 ? 8.319 9.589 -19.534 1.00 46.46 191 ASP B O 1
ATOM 3991 N N . LEU B 1 192 ? 7.616 9.663 -17.402 1.00 44.65 192 LEU B N 1
ATOM 3992 C CA . LEU B 1 192 ? 8.853 9.098 -16.882 1.00 43.33 192 LEU B CA 1
ATOM 3993 C C . LEU B 1 192 ? 8.947 7.576 -16.947 1.00 43.03 192 LEU B C 1
ATOM 3994 O O . LEU B 1 192 ? 8.010 6.865 -16.586 1.00 43.55 192 LEU B O 1
ATOM 3999 N N . THR B 1 193 ? 10.095 7.094 -17.414 1.00 42.14 193 THR B N 1
ATOM 4000 C CA . THR B 1 193 ? 10.373 5.666 -17.509 1.00 42.67 193 THR B CA 1
ATOM 4001 C C . THR B 1 193 ? 11.805 5.486 -17.016 1.00 42.46 193 THR B C 1
ATOM 4002 O O . THR B 1 193 ? 12.535 6.463 -16.853 1.00 41.98 193 THR B O 1
ATOM 4006 N N . PRO B 1 194 ? 12.226 4.239 -16.767 1.00 43.65 194 PRO B N 1
ATOM 4007 C CA . PRO B 1 194 ? 13.591 3.996 -16.292 1.00 44.80 194 PRO B CA 1
ATOM 4008 C C . PRO B 1 194 ? 14.675 4.544 -17.226 1.00 46.63 194 PRO B C 1
ATOM 4009 O O . PRO B 1 194 ? 15.811 4.764 -16.803 1.00 48.17 194 PRO B O 1
ATOM 4013 N N . GLN B 1 195 ? 14.322 4.767 -18.490 1.00 47.27 195 GLN B N 1
ATOM 4014 C CA . GLN B 1 195 ? 15.281 5.273 -19.473 1.00 48.86 195 GLN B CA 1
ATOM 4015 C C . GLN B 1 195 ? 15.137 6.759 -19.806 1.00 48.99 195 GLN B C 1
ATOM 4016 O O . GLN B 1 195 ? 15.877 7.283 -20.640 1.00 49.14 195 GLN B O 1
ATOM 4022 N N . SER B 1 196 ? 14.193 7.439 -19.164 1.00 49.17 196 SER B N 1
ATOM 4023 C CA . SER B 1 196 ? 13.998 8.863 -19.420 1.00 49.18 196 SER B CA 1
ATOM 4024 C C . SER B 1 196 ? 15.242 9.648 -19.012 1.00 49.11 196 SER B C 1
ATOM 4025 O O . SER B 1 196 ? 15.635 9.644 -17.845 1.00 50.03 196 SER B O 1
ATOM 4028 N N . PRO B 1 197 ? 15.884 10.332 -19.972 1.00 48.94 197 PRO B N 1
ATOM 4029 C CA . PRO B 1 197 ? 17.088 11.116 -19.671 1.00 47.78 197 PRO B CA 1
ATOM 4030 C C . PRO B 1 197 ? 16.750 12.254 -18.713 1.00 45.45 197 PRO B C 1
ATOM 4031 O O . PRO B 1 197 ? 17.630 12.905 -18.149 1.00 47.08 197 PRO B O 1
ATOM 4035 N N . ARG B 1 198 ? 15.452 12.465 -18.540 1.00 42.98 198 ARG B N 1
ATOM 4036 C CA . ARG B 1 198 ? 14.906 13.506 -17.684 1.00 39.93 198 ARG B CA 1
ATOM 4037 C C . ARG B 1 198 ? 14.840 13.048 -16.223 1.00 37.31 198 ARG B C 1
ATOM 4038 O O . ARG B 1 198 ? 14.818 13.867 -15.303 1.00 36.30 198 ARG B O 1
ATOM 4046 N N . LEU B 1 199 ? 14.817 11.734 -16.024 1.00 34.41 199 LEU B N 1
ATOM 4047 C CA . LEU B 1 199 ? 14.707 11.143 -14.694 1.00 31.44 199 LEU B CA 1
ATOM 4048 C C . LEU B 1 199 ? 15.714 11.644 -13.661 1.00 30.65 199 LEU B C 1
ATOM 4049 O O . LEU B 1 199 ? 15.348 11.929 -12.524 1.00 29.19 199 LEU B O 1
ATOM 4054 N N . GLU B 1 200 ? 16.980 11.747 -14.053 1.00 30.02 200 GLU B N 1
ATOM 4055 C CA . GLU B 1 200 ? 18.033 12.203 -13.147 1.00 28.48 200 GLU B CA 1
ATOM 4056 C C . GLU B 1 200 ? 17.694 13.516 -12.435 1.00 28.06 200 GLU B C 1
ATOM 4057 O O . GLU B 1 200 ? 17.770 13.604 -11.204 1.00 26.63 200 GLU B O 1
ATOM 4063 N N . ALA B 1 201 ? 17.319 14.532 -13.208 1.00 26.49 201 ALA B N 1
ATOM 4064 C CA . ALA B 1 201 ? 16.966 15.826 -12.642 1.00 25.57 201 ALA B CA 1
ATOM 4065 C C . ALA B 1 201 ? 15.686 15.723 -11.815 1.00 25.67 201 ALA B C 1
ATOM 4066 O O . ALA B 1 201 ? 15.546 16.388 -10.791 1.00 24.59 201 ALA B O 1
ATOM 4068 N N . PHE B 1 202 ? 14.751 14.891 -12.263 1.00 25.77 202 PHE B N 1
ATOM 4069 C CA . PHE B 1 202 ? 13.489 14.721 -11.545 1.00 24.81 202 PHE B CA 1
ATOM 4070 C C . PHE B 1 202 ? 13.750 14.160 -10.146 1.00 24.76 202 PHE B C 1
ATOM 4071 O O . PHE B 1 202 ? 13.295 14.722 -9.147 1.00 23.25 202 PHE B O 1
ATOM 4079 N N . LEU B 1 203 ? 14.484 13.053 -10.086 1.00 22.78 203 LEU B N 1
ATOM 4080 C CA . LEU B 1 203 ? 14.808 12.413 -8.814 1.00 24.74 203 LEU B CA 1
ATOM 4081 C C . LEU B 1 203 ? 15.599 13.336 -7.891 1.00 25.27 203 LEU B C 1
ATOM 4082 O O . LEU B 1 203 ? 15.350 13.381 -6.687 1.00 24.65 203 LEU B O 1
ATOM 4087 N N . ALA B 1 204 ? 16.555 14.077 -8.448 1.00 24.82 204 ALA B N 1
ATOM 4088 C CA . ALA B 1 204 ? 17.343 14.996 -7.631 1.00 24.06 204 ALA B CA 1
ATOM 4089 C C . ALA B 1 204 ? 16.425 16.073 -7.052 1.00 24.39 204 ALA B C 1
ATOM 4090 O O . ALA B 1 204 ? 16.540 16.446 -5.884 1.00 25.72 204 ALA B O 1
ATOM 4092 N N . ARG B 1 205 ? 15.504 16.572 -7.871 1.00 24.46 205 ARG B N 1
ATOM 4093 C CA . ARG B 1 205 ? 14.577 17.596 -7.411 1.00 24.77 205 ARG B CA 1
ATOM 4094 C C . ARG B 1 205 ? 13.727 17.052 -6.265 1.00 23.07 205 ARG B C 1
ATOM 4095 O O . ARG B 1 205 ? 13.469 17.752 -5.287 1.00 23.26 205 ARG B O 1
ATOM 4103 N N . ALA B 1 206 ? 13.298 15.799 -6.381 1.00 22.50 206 ALA B N 1
ATOM 4104 C CA . ALA B 1 206 ? 12.467 15.194 -5.338 1.00 23.36 206 ALA B CA 1
ATOM 4105 C C . ALA B 1 206 ? 13.253 15.034 -4.041 1.00 22.63 206 ALA B C 1
ATOM 4106 O O . ALA B 1 206 ? 12.746 15.328 -2.959 1.00 22.67 206 ALA B O 1
ATOM 4108 N N . VAL B 1 207 ? 14.492 14.569 -4.154 1.00 20.91 207 VAL B N 1
ATOM 4109 C CA . VAL B 1 207 ? 15.338 14.388 -2.986 1.00 21.34 207 VAL B CA 1
ATOM 4110 C C . VAL B 1 207 ? 15.586 15.717 -2.283 1.00 22.79 207 VAL B C 1
ATOM 4111 O O . VAL B 1 207 ? 15.494 15.807 -1.059 1.00 23.70 207 VAL B O 1
ATOM 4115 N N . ALA B 1 208 ? 15.882 16.752 -3.064 1.00 22.71 208 ALA B N 1
ATOM 4116 C CA . ALA B 1 208 ? 16.164 18.070 -2.513 1.00 23.85 208 ALA B CA 1
ATOM 4117 C C . ALA B 1 208 ? 15.032 18.587 -1.629 1.00 25.25 208 ALA B C 1
ATOM 4118 O O . ALA B 1 208 ? 15.277 19.302 -0.660 1.00 26.35 208 ALA B O 1
ATOM 4120 N N . VAL B 1 209 ? 13.793 18.229 -1.956 1.00 26.32 209 VAL B N 1
ATOM 4121 C CA . VAL B 1 209 ? 12.661 18.673 -1.151 1.00 25.42 209 VAL B CA 1
ATOM 4122 C C . VAL B 1 209 ? 12.744 18.093 0.259 1.00 24.31 209 VAL B C 1
ATOM 4123 O O . VAL B 1 209 ? 12.493 18.792 1.241 1.00 25.28 209 VAL B O 1
ATOM 4127 N N . LYS B 1 210 ? 13.092 16.814 0.367 1.00 23.85 210 LYS B N 1
ATOM 4128 C CA . LYS B 1 210 ? 13.185 16.196 1.680 1.00 24.39 210 LYS B CA 1
ATOM 4129 C C . LYS B 1 210 ? 14.389 16.733 2.451 1.00 24.23 210 LYS B C 1
ATOM 4130 O O . LYS B 1 210 ? 14.325 16.926 3.665 1.00 24.76 210 LYS B O 1
ATOM 4136 N N . VAL B 1 211 ? 15.492 16.971 1.752 1.00 24.69 211 VAL B N 1
ATOM 4137 C CA . VAL B 1 211 ? 16.603 17.601 2.454 1.00 26.52 211 VAL B CA 1
ATOM 4138 C C . VAL B 1 211 ? 16.182 18.931 3.085 1.00 28.06 211 VAL B C 1
ATOM 4139 O O . VAL B 1 211 ? 16.462 19.225 4.240 1.00 29.13 211 VAL B O 1
ATOM 4143 N N . ARG B 1 212 ? 15.518 19.762 2.261 1.00 30.74 212 ARG B N 1
ATOM 4144 C CA . ARG B 1 212 ? 15.064 21.059 2.748 1.00 33.32 212 ARG B CA 1
ATOM 4145 C C . ARG B 1 212 ? 14.243 20.928 4.034 1.00 33.35 212 ARG B C 1
ATOM 4146 O O . ARG B 1 212 ? 14.609 21.415 5.095 1.00 33.97 212 ARG B O 1
ATOM 4154 N N . VAL B 1 213 ? 13.074 20.272 3.901 1.00 33.75 213 VAL B N 1
ATOM 4155 C CA . VAL B 1 213 ? 12.177 20.141 5.046 1.00 34.94 213 VAL B CA 1
ATOM 4156 C C . VAL B 1 213 ? 12.884 19.541 6.264 1.00 35.63 213 VAL B C 1
ATOM 4157 O O . VAL B 1 213 ? 12.641 19.915 7.404 1.00 35.63 213 VAL B O 1
ATOM 4161 N N . THR B 1 214 ? 13.746 18.540 6.114 1.00 34.84 214 THR B N 1
ATOM 4162 C CA . THR B 1 214 ? 14.351 17.905 7.277 1.00 35.56 214 THR B CA 1
ATOM 4163 C C . THR B 1 214 ? 15.367 18.797 7.982 1.00 37.21 214 THR B C 1
ATOM 4164 O O . THR B 1 214 ? 15.459 18.776 9.205 1.00 37.78 214 THR B O 1
ATOM 4168 N N . GLU B 1 215 ? 16.124 19.580 7.220 1.00 40.32 215 GLU B N 1
ATOM 4169 C CA . GLU B 1 215 ? 17.125 20.462 7.816 1.00 43.35 215 GLU B CA 1
ATOM 4170 C C . GLU B 1 215 ? 16.518 21.709 8.449 1.00 45.80 215 GLU B C 1
ATOM 4171 O O . GLU B 1 215 ? 17.110 22.304 9.350 1.00 45.73 215 GLU B O 1
ATOM 4177 N N . GLU B 1 216 ? 15.335 22.100 7.987 1.00 47.56 216 GLU B N 1
ATOM 4178 C CA . GLU B 1 216 ? 14.663 23.280 8.518 1.00 50.03 216 GLU B CA 1
ATOM 4179 C C . GLU B 1 216 ? 13.838 22.949 9.765 1.00 49.81 216 GLU B C 1
ATOM 4180 O O . GLU B 1 216 ? 13.515 23.808 10.575 1.00 49.92 216 GLU B O 1
ATOM 4186 N N . ASP B 1 217 ? 13.489 21.676 9.924 1.00 49.42 217 ASP B N 1
ATOM 4187 C CA . ASP B 1 217 ? 12.680 21.239 11.059 1.00 49.66 217 ASP B CA 1
ATOM 4188 C C . ASP B 1 217 ? 13.198 19.935 11.667 1.00 50.51 217 ASP B C 1
ATOM 4189 O O . ASP B 1 217 ? 12.573 18.881 11.529 1.00 49.84 217 ASP B O 1
ATOM 4194 N N . PRO B 1 218 ? 14.349 19.995 12.354 1.00 51.13 218 PRO B N 1
ATOM 4195 C CA . PRO B 1 218 ? 14.981 18.838 12.998 1.00 51.94 218 PRO B CA 1
ATOM 4196 C C . PRO B 1 218 ? 14.094 18.113 14.011 1.00 52.89 218 PRO B C 1
ATOM 4197 O O . PRO B 1 218 ? 13.992 16.885 13.993 1.00 53.38 218 PRO B O 1
ATOM 4201 N N . LEU B 1 219 ? 13.454 18.877 14.892 1.00 53.15 219 LEU B N 1
ATOM 4202 C CA . LEU B 1 219 ? 12.596 18.306 15.927 1.00 53.97 219 LEU B CA 1
ATOM 4203 C C . LEU B 1 219 ? 11.218 17.907 15.398 1.00 53.61 219 LEU B C 1
ATOM 4204 O O . LEU B 1 219 ? 10.381 17.391 16.142 1.00 53.03 219 LEU B O 1
ATOM 4209 N N . GLU B 1 220 ? 10.991 18.143 14.111 1.00 52.97 220 GLU B N 1
ATOM 4210 C CA . GLU B 1 220 ? 9.719 17.819 13.475 1.00 52.45 220 GLU B CA 1
ATOM 4211 C C . GLU B 1 220 ? 8.538 18.474 14.194 1.00 51.68 220 GLU B C 1
ATOM 4212 O O . GLU B 1 220 ? 7.605 17.801 14.633 1.00 50.70 220 GLU B O 1
ATOM 4218 N N . LYS B 1 221 ? 8.590 19.796 14.313 1.00 51.25 221 LYS B N 1
ATOM 4219 C CA . LYS B 1 221 ? 7.525 20.548 14.958 1.00 51.61 221 LYS B CA 1
ATOM 4220 C C . LYS B 1 221 ? 6.844 21.415 13.909 1.00 51.25 221 LYS B C 1
ATOM 4221 O O . LYS B 1 221 ? 5.897 22.147 14.206 1.00 50.68 221 LYS B O 1
ATOM 4227 N N . GLY B 1 222 ? 7.338 21.322 12.678 1.00 50.02 222 GLY B N 1
ATOM 4228 C CA . GLY B 1 222 ? 6.780 22.101 11.589 1.00 49.48 222 GLY B CA 1
ATOM 4229 C C . GLY B 1 222 ? 6.774 21.377 10.254 1.00 48.33 222 GLY B C 1
ATOM 4230 O O . GLY B 1 222 ? 6.237 20.280 10.134 1.00 48.99 222 GLY B O 1
ATOM 4231 N N . LYS B 1 223 ? 7.387 21.996 9.252 1.00 47.13 223 LYS B N 1
ATOM 4232 C CA . LYS B 1 223 ? 7.449 21.466 7.873 1.00 46.44 223 LYS B CA 1
ATOM 4233 C C . LYS B 1 223 ? 7.735 19.945 7.782 1.00 44.46 223 LYS B C 1
ATOM 4234 O O . LYS B 1 223 ? 7.250 19.246 6.903 1.00 42.81 223 LYS B O 1
ATOM 4240 N N . ARG B 1 224 ? 8.541 19.405 8.689 1.00 42.13 224 ARG B N 1
ATOM 4241 C CA . ARG B 1 224 ? 8.894 17.991 8.634 1.00 39.76 224 ARG B CA 1
ATOM 4242 C C . ARG B 1 224 ? 7.720 17.020 8.738 1.00 38.51 224 ARG B C 1
ATOM 4243 O O . ARG B 1 224 ? 7.748 15.944 8.140 1.00 37.68 224 ARG B O 1
ATOM 4251 N N . ARG B 1 225 ? 6.691 17.380 9.495 1.00 36.16 225 ARG B N 1
ATOM 4252 C CA . ARG B 1 225 ? 5.540 16.494 9.632 1.00 35.66 225 ARG B CA 1
ATOM 4253 C C . ARG B 1 225 ? 4.699 16.445 8.357 1.00 32.68 225 ARG B C 1
ATOM 4254 O O . ARG B 1 225 ? 3.831 15.584 8.210 1.00 32.02 225 ARG B O 1
ATOM 4262 N N . LEU B 1 226 ? 4.966 17.360 7.433 1.00 31.53 226 LEU B N 1
ATOM 4263 C CA . LEU B 1 226 ? 4.229 17.405 6.174 1.00 31.14 226 LEU B CA 1
ATOM 4264 C C . LEU B 1 226 ? 4.565 16.186 5.319 1.00 31.62 226 LEU B C 1
ATOM 4265 O O . LEU B 1 226 ? 3.833 15.839 4.389 1.00 30.40 226 LEU B O 1
ATOM 4270 N N . LEU B 1 227 ? 5.680 15.538 5.641 1.00 30.32 227 LEU B N 1
ATOM 4271 C CA . LEU B 1 227 ? 6.118 14.358 4.913 1.00 30.87 227 LEU B CA 1
ATOM 4272 C C . LEU B 1 227 ? 5.119 13.211 5.050 1.00 31.66 227 LEU B C 1
ATOM 4273 O O . LEU B 1 227 ? 5.187 12.232 4.303 1.00 31.67 227 LEU B O 1
ATOM 4278 N N . ASN B 1 228 ? 4.192 13.329 6.001 1.00 30.94 228 ASN B N 1
ATOM 4279 C CA . ASN B 1 228 ? 3.184 12.290 6.206 1.00 33.43 228 ASN B CA 1
ATOM 4280 C C . ASN B 1 228 ? 1.923 12.535 5.385 1.00 31.78 228 ASN B C 1
ATOM 4281 O O . ASN B 1 228 ? 0.897 11.891 5.610 1.00 34.77 228 ASN B O 1
ATOM 4286 N N . LEU B 1 229 ? 1.993 13.471 4.447 1.00 29.22 229 LEU B N 1
ATOM 4287 C CA . LEU B 1 229 ? 0.842 13.766 3.604 1.00 29.85 229 LEU B CA 1
ATOM 4288 C C . LEU B 1 229 ? 0.365 12.481 2.934 1.00 31.16 229 LEU B C 1
ATOM 4289 O O . LEU B 1 229 ? 1.145 11.785 2.275 1.00 31.05 229 LEU B O 1
ATOM 4294 N N . GLY B 1 230 ? -0.910 12.160 3.136 1.00 31.98 230 GLY B N 1
ATOM 4295 C CA . GLY B 1 230 ? -1.497 10.973 2.540 1.00 34.68 230 GLY B CA 1
ATOM 4296 C C . GLY B 1 230 ? -1.251 9.642 3.231 1.00 34.96 230 GLY B C 1
ATOM 4297 O O . GLY B 1 230 ? -1.866 8.640 2.872 1.00 35.21 230 GLY B O 1
ATOM 4298 N N . HIS B 1 231 ? -0.375 9.618 4.229 1.00 37.35 231 HIS B N 1
ATOM 4299 C CA . HIS B 1 231 ? -0.063 8.370 4.920 1.00 39.14 231 HIS B CA 1
ATOM 4300 C C . HIS B 1 231 ? -1.041 7.935 6.012 1.00 39.13 231 HIS B C 1
ATOM 4301 O O . HIS B 1 231 ? -1.034 6.771 6.415 1.00 38.89 231 HIS B O 1
ATOM 4308 N N . THR B 1 232 ? -1.883 8.848 6.487 1.00 39.43 232 THR B N 1
ATOM 4309 C CA . THR B 1 232 ? -2.853 8.492 7.522 1.00 38.92 232 THR B CA 1
ATOM 4310 C C . THR B 1 232 ? -3.871 7.512 6.946 1.00 37.95 232 THR B C 1
ATOM 4311 O O . THR B 1 232 ? -4.065 6.423 7.484 1.00 37.52 232 THR B O 1
ATOM 4315 N N . LEU B 1 233 ? -4.520 7.893 5.850 1.00 36.04 233 LEU B N 1
ATOM 4316 C CA . LEU B 1 233 ? -5.487 7.004 5.219 1.00 36.45 233 LEU B CA 1
ATOM 4317 C C . LEU B 1 233 ? -4.721 5.886 4.519 1.00 37.91 233 LEU B C 1
ATOM 4318 O O . LEU B 1 233 ? -5.188 4.750 4.448 1.00 35.98 233 LEU B O 1
ATOM 4323 N N . GLY B 1 234 ? -3.541 6.221 4.006 1.00 40.01 234 GLY B N 1
ATOM 4324 C CA . GLY B 1 234 ? -2.724 5.243 3.313 1.00 43.42 234 GLY B CA 1
ATOM 4325 C C . GLY B 1 234 ? -2.392 4.063 4.203 1.00 46.39 234 GLY B C 1
ATOM 4326 O O . GLY B 1 234 ? -2.585 2.908 3.825 1.00 46.54 234 GLY B O 1
ATOM 4327 N N . HIS B 1 235 ? -1.886 4.355 5.395 1.00 49.41 235 HIS B N 1
ATOM 4328 C CA . HIS B 1 235 ? -1.537 3.305 6.337 1.00 52.98 235 HIS B CA 1
ATOM 4329 C C . HIS B 1 235 ? -2.805 2.547 6.708 1.00 53.27 235 HIS B C 1
ATOM 4330 O O . HIS B 1 235 ? -2.804 1.320 6.796 1.00 53.74 235 HIS B O 1
ATOM 4337 N N . ALA B 1 236 ? -3.889 3.288 6.914 1.00 53.39 236 ALA B N 1
ATOM 4338 C CA . ALA B 1 236 ? -5.166 2.689 7.276 1.00 54.34 236 ALA B CA 1
ATOM 4339 C C . ALA B 1 236 ? -5.595 1.667 6.230 1.00 55.71 236 ALA B C 1
ATOM 4340 O O . ALA B 1 236 ? -6.094 0.599 6.573 1.00 55.69 236 ALA B O 1
ATOM 4342 N N . LEU B 1 237 ? -5.399 1.995 4.956 1.00 56.94 237 LEU B N 1
ATOM 4343 C CA . LEU B 1 237 ? -5.769 1.087 3.876 1.00 58.93 237 LEU B CA 1
ATOM 4344 C C . LEU B 1 237 ? -4.891 -0.161 3.892 1.00 60.34 237 LEU B C 1
ATOM 4345 O O . LEU B 1 237 ? -5.368 -1.267 3.638 1.00 60.87 237 LEU B O 1
ATOM 4350 N N . GLU B 1 238 ? -3.608 0.022 4.190 1.00 62.04 238 GLU B N 1
ATOM 4351 C CA . GLU B 1 238 ? -2.674 -1.097 4.250 1.00 64.01 238 GLU B CA 1
ATOM 4352 C C . GLU B 1 238 ? -2.966 -1.949 5.480 1.00 64.60 238 GLU B C 1
ATOM 4353 O O . GLU B 1 238 ? -3.166 -3.160 5.380 1.00 65.67 238 GLU B O 1
ATOM 4359 N N . ALA B 1 239 ? -2.989 -1.302 6.640 1.00 64.93 239 ALA B N 1
ATOM 4360 C CA . ALA B 1 239 ? -3.246 -1.983 7.902 1.00 65.13 239 ALA B CA 1
ATOM 4361 C C . ALA B 1 239 ? -4.670 -2.523 7.987 1.00 65.53 239 ALA B C 1
ATOM 4362 O O . ALA B 1 239 ? -5.061 -3.091 9.006 1.00 66.10 239 ALA B O 1
ATOM 4364 N N . GLN B 1 240 ? -5.441 -2.346 6.918 1.00 65.74 240 GLN B N 1
ATOM 4365 C CA . GLN B 1 240 ? -6.821 -2.820 6.886 1.00 66.40 240 GLN B CA 1
ATOM 4366 C C . GLN B 1 240 ? -7.020 -3.844 5.778 1.00 65.94 240 GLN B C 1
ATOM 4367 O O . GLN B 1 240 ? -7.218 -5.027 6.048 1.00 64.98 240 GLN B O 1
ATOM 4373 N N . ALA B 1 244 ? -1.880 -6.061 2.204 1.00 58.18 244 ALA B N 1
ATOM 4374 C CA . ALA B 1 244 ? -1.959 -6.577 0.843 1.00 57.76 244 ALA B CA 1
ATOM 4375 C C . ALA B 1 244 ? -1.658 -5.487 -0.179 1.00 58.32 244 ALA B C 1
ATOM 4376 O O . ALA B 1 244 ? -1.154 -5.769 -1.267 1.00 59.10 244 ALA B O 1
ATOM 4378 N N . LEU B 1 245 ? -1.966 -4.242 0.176 1.00 57.38 245 LEU B N 1
ATOM 4379 C CA . LEU B 1 245 ? -1.740 -3.107 -0.717 1.00 56.09 245 LEU B CA 1
ATOM 4380 C C . LEU B 1 245 ? -0.365 -2.478 -0.509 1.00 54.43 245 LEU B C 1
ATOM 4381 O O . LEU B 1 245 ? -0.012 -2.078 0.602 1.00 54.18 245 LEU B O 1
ATOM 4386 N N . PRO B 1 246 ? 0.433 -2.380 -1.584 1.00 52.53 246 PRO B N 1
ATOM 4387 C CA . PRO B 1 246 ? 1.772 -1.792 -1.494 1.00 51.47 246 PRO B CA 1
ATOM 4388 C C . PRO B 1 246 ? 1.766 -0.321 -1.070 1.00 50.07 246 PRO B C 1
ATOM 4389 O O . PRO B 1 246 ? 0.848 0.436 -1.396 1.00 49.27 246 PRO B O 1
ATOM 4393 N N . HIS B 1 247 ? 2.805 0.062 -0.336 1.00 47.61 247 HIS B N 1
ATOM 4394 C CA . HIS B 1 247 ? 2.961 1.417 0.173 1.00 45.19 247 HIS B CA 1
ATOM 4395 C C . HIS B 1 247 ? 2.669 2.487 -0.870 1.00 43.17 247 HIS B C 1
ATOM 4396 O O . HIS B 1 247 ? 1.809 3.342 -0.668 1.00 41.99 247 HIS B O 1
ATOM 4403 N N . GLY B 1 248 ? 3.392 2.435 -1.982 1.00 40.80 248 GLY B N 1
ATOM 4404 C CA . GLY B 1 248 ? 3.203 3.416 -3.034 1.00 40.12 248 GLY B CA 1
ATOM 4405 C C . GLY B 1 248 ? 1.761 3.606 -3.458 1.00 38.58 248 GLY B C 1
ATOM 4406 O O . GLY B 1 248 ? 1.294 4.737 -3.597 1.00 38.18 248 GLY B O 1
ATOM 4407 N N . MET B 1 249 ? 1.048 2.503 -3.662 1.00 38.37 249 MET B N 1
ATOM 4408 C CA . MET B 1 249 ? -0.344 2.571 -4.089 1.00 37.00 249 MET B CA 1
ATOM 4409 C C . MET B 1 249 ? -1.256 3.158 -3.020 1.00 35.30 249 MET B C 1
ATOM 4410 O O . MET B 1 249 ? -2.149 3.949 -3.321 1.00 35.32 249 MET B O 1
ATOM 4415 N N . ALA B 1 250 ? -1.034 2.768 -1.771 1.00 33.06 250 ALA B N 1
ATOM 4416 C CA . ALA B 1 250 ? -1.852 3.256 -0.669 1.00 32.11 250 ALA B CA 1
ATOM 4417 C C . ALA B 1 250 ? -1.707 4.765 -0.504 1.00 30.69 250 ALA B C 1
ATOM 4418 O O . ALA B 1 250 ? -2.676 5.460 -0.200 1.00 27.84 250 ALA B O 1
ATOM 4420 N N . VAL B 1 251 ? -0.491 5.263 -0.701 1.00 27.04 251 VAL B N 1
ATOM 4421 C CA . VAL B 1 251 ? -0.225 6.690 -0.578 1.00 26.12 251 VAL B CA 1
ATOM 4422 C C . VAL B 1 251 ? -1.007 7.474 -1.624 1.00 25.68 251 VAL B C 1
ATOM 4423 O O . VAL B 1 251 ? -1.605 8.505 -1.313 1.00 24.53 251 VAL B O 1
ATOM 4427 N N . ALA B 1 252 ? -0.998 6.987 -2.862 1.00 23.11 252 ALA B N 1
ATOM 4428 C CA . ALA B 1 252 ? -1.725 7.651 -3.940 1.00 23.43 252 ALA B CA 1
ATOM 4429 C C . ALA B 1 252 ? -3.196 7.799 -3.556 1.00 22.26 252 ALA B C 1
ATOM 4430 O O . ALA B 1 252 ? -3.787 8.863 -3.756 1.00 23.18 252 ALA B O 1
ATOM 4432 N N . TYR B 1 253 ? -3.784 6.734 -3.013 1.00 23.02 253 TYR B N 1
ATOM 4433 C CA . TYR B 1 253 ? -5.185 6.773 -2.593 1.00 23.84 253 TYR B CA 1
ATOM 4434 C C . TYR B 1 253 ? -5.329 7.776 -1.458 1.00 23.92 253 TYR B C 1
ATOM 4435 O O . TYR B 1 253 ? -6.342 8.470 -1.351 1.00 22.16 253 TYR B O 1
ATOM 4444 N N . GLY B 1 254 ? -4.305 7.836 -0.611 1.00 23.21 254 GLY B N 1
ATOM 4445 C CA . GLY B 1 254 ? -4.303 8.762 0.507 1.00 22.47 254 GLY B CA 1
ATOM 4446 C C . GLY B 1 254 ? -4.238 10.203 0.045 1.00 21.14 254 GLY B C 1
ATOM 4447 O O . GLY B 1 254 ? -4.829 11.085 0.665 1.00 19.66 254 GLY B O 1
ATOM 4448 N N . LEU B 1 255 ? -3.506 10.453 -1.038 1.00 20.11 255 LEU B N 1
ATOM 4449 C CA . LEU B 1 255 ? -3.401 11.804 -1.575 1.00 18.82 255 LEU B CA 1
ATOM 4450 C C . LEU B 1 255 ? -4.770 12.288 -2.077 1.00 18.24 255 LEU B C 1
ATOM 4451 O O . LEU B 1 255 ? -5.108 13.465 -1.939 1.00 17.30 255 LEU B O 1
ATOM 4456 N N . LEU B 1 256 ? -5.554 11.385 -2.654 1.00 18.66 256 LEU B N 1
ATOM 4457 C CA . LEU B 1 256 ? -6.876 11.751 -3.156 1.00 18.95 256 LEU B CA 1
ATOM 4458 C C . LEU B 1 256 ? -7.748 12.183 -1.979 1.00 19.63 256 LEU B C 1
ATOM 4459 O O . LEU B 1 256 ? -8.442 13.200 -2.040 1.00 17.81 256 LEU B O 1
ATOM 4464 N N . TYR B 1 257 ? -7.709 11.401 -0.906 1.00 19.24 257 TYR B N 1
ATOM 4465 C CA . TYR B 1 257 ? -8.483 11.719 0.286 1.00 20.25 257 TYR B CA 1
ATOM 4466 C C . TYR B 1 257 ? -8.026 13.057 0.869 1.00 21.02 257 TYR B C 1
ATOM 4467 O O . TYR B 1 257 ? -8.849 13.888 1.257 1.00 21.81 257 TYR B O 1
ATOM 4476 N N . ALA B 1 258 ? -6.714 13.266 0.930 1.00 19.76 258 ALA B N 1
ATOM 4477 C CA . ALA B 1 258 ? -6.179 14.512 1.465 1.00 19.95 258 ALA B CA 1
ATOM 4478 C C . ALA B 1 258 ? -6.660 15.703 0.636 1.00 19.50 258 ALA B C 1
ATOM 4479 O O . ALA B 1 258 ? -6.979 16.756 1.183 1.00 20.14 258 ALA B O 1
ATOM 4481 N N . ALA B 1 259 ? -6.714 15.532 -0.684 1.00 19.84 259 ALA B N 1
ATOM 4482 C CA . ALA B 1 259 ? -7.173 16.596 -1.575 1.00 19.11 259 ALA B CA 1
ATOM 4483 C C . ALA B 1 259 ? -8.625 16.947 -1.260 1.00 19.12 259 ALA B C 1
ATOM 4484 O O . ALA B 1 259 ? -9.009 18.117 -1.278 1.00 19.14 259 ALA B O 1
ATOM 4486 N N . LEU B 1 260 ? -9.428 15.933 -0.965 1.00 18.41 260 LEU B N 1
ATOM 4487 C CA . LEU B 1 260 ? -10.830 16.157 -0.632 1.00 20.71 260 LEU B CA 1
ATOM 4488 C C . LEU B 1 260 ? -10.970 16.884 0.699 1.00 21.85 260 LEU B C 1
ATOM 4489 O O . LEU B 1 260 ? -11.872 17.708 0.873 1.00 20.65 260 LEU B O 1
ATOM 4494 N N . LEU B 1 261 ? -10.090 16.574 1.647 1.00 22.21 261 LEU B N 1
ATOM 4495 C CA . LEU B 1 261 ? -10.128 17.250 2.942 1.00 22.19 261 LEU B CA 1
ATOM 4496 C C . LEU B 1 261 ? -9.821 18.728 2.711 1.00 22.05 261 LEU B C 1
ATOM 4497 O O . LEU B 1 261 ? -10.494 19.608 3.256 1.00 23.05 261 LEU B O 1
ATOM 4502 N N . GLY B 1 262 ? -8.806 18.997 1.891 1.00 20.81 262 GLY B N 1
ATOM 4503 C CA . GLY B 1 262 ? -8.435 20.373 1.602 1.00 20.41 262 GLY B CA 1
ATOM 4504 C C . GLY B 1 262 ? -9.591 21.144 0.986 1.00 20.77 262 GLY B C 1
ATOM 4505 O O . GLY B 1 262 ? -9.827 22.299 1.328 1.00 20.78 262 GLY B O 1
ATOM 4506 N N . ARG B 1 263 ? -10.317 20.497 0.081 1.00 22.06 263 ARG B N 1
ATOM 4507 C CA . ARG B 1 263 ? -11.456 21.120 -0.580 1.00 24.43 263 ARG B CA 1
ATOM 4508 C C . ARG B 1 263 ? -12.494 21.535 0.454 1.00 25.00 263 ARG B C 1
ATOM 4509 O O . ARG B 1 263 ? -13.088 22.610 0.358 1.00 24.99 263 ARG B O 1
ATOM 4517 N N . ALA B 1 264 ? -12.699 20.672 1.446 1.00 24.75 264 ALA B N 1
ATOM 4518 C CA . ALA B 1 264 ? -13.672 20.917 2.502 1.00 25.47 264 ALA B CA 1
ATOM 4519 C C . ALA B 1 264 ? -13.202 21.941 3.530 1.00 25.84 264 ALA B C 1
ATOM 4520 O O . ALA B 1 264 ? -13.997 22.424 4.333 1.00 26.56 264 ALA B O 1
ATOM 4522 N N . LEU B 1 265 ? -11.912 22.266 3.513 1.00 24.95 265 LEU B N 1
ATOM 4523 C CA . LEU B 1 265 ? -11.366 23.239 4.450 1.00 24.99 265 LEU B CA 1
ATOM 4524 C C . LEU B 1 265 ? -10.991 24.564 3.778 1.00 23.30 265 LEU B C 1
ATOM 4525 O O . LEU B 1 265 ? -10.067 25.260 4.207 1.00 23.75 265 LEU B O 1
ATOM 4530 N N . GLY B 1 266 ? -11.718 24.901 2.718 1.00 22.48 266 GLY B N 1
ATOM 4531 C CA . GLY B 1 266 ? -11.493 26.155 2.018 1.00 22.06 266 GLY B CA 1
ATOM 4532 C C . GLY B 1 266 ? -10.260 26.256 1.149 1.00 22.77 266 GLY B C 1
ATOM 4533 O O . GLY B 1 266 ? -9.793 27.358 0.869 1.00 22.50 266 GLY B O 1
ATOM 4534 N N . GLY B 1 267 ? -9.734 25.121 0.702 1.00 21.72 267 GLY B N 1
ATOM 4535 C CA . GLY B 1 267 ? -8.545 25.166 -0.123 1.00 21.87 267 GLY B CA 1
ATOM 4536 C C . GLY B 1 267 ? -8.834 25.269 -1.608 1.00 22.99 267 GLY B C 1
ATOM 4537 O O . GLY B 1 267 ? -9.983 25.404 -2.032 1.00 23.57 267 GLY B O 1
ATOM 4538 N N . GLU B 1 268 ? -7.770 25.227 -2.399 1.00 24.89 268 GLU B N 1
ATOM 4539 C CA . GLU B 1 268 ? -7.893 25.269 -3.845 1.00 26.13 268 GLU B CA 1
ATOM 4540 C C . GLU B 1 268 ? -8.242 23.856 -4.300 1.00 26.71 268 GLU B C 1
ATOM 4541 O O . GLU B 1 268 ? -8.200 22.919 -3.503 1.00 26.55 268 GLU B O 1
ATOM 4547 N N . ASP B 1 269 ? -8.599 23.701 -5.569 1.00 24.73 269 ASP B N 1
ATOM 4548 C CA . ASP B 1 269 ? -8.959 22.387 -6.088 1.00 27.22 269 ASP B CA 1
ATOM 4549 C C . ASP B 1 269 ? -7.704 21.631 -6.492 1.00 27.27 269 ASP B C 1
ATOM 4550 O O . ASP B 1 269 ? -7.079 21.946 -7.504 1.00 28.00 269 ASP B O 1
ATOM 4555 N N . LEU B 1 270 ? -7.331 20.637 -5.695 1.00 26.13 270 LEU B N 1
ATOM 4556 C CA . LEU B 1 270 ? -6.141 19.857 -5.989 1.00 27.16 270 LEU B CA 1
ATOM 4557 C C . LEU B 1 270 ? -6.473 18.472 -6.529 1.00 26.04 270 LEU B C 1
ATOM 4558 O O . LEU B 1 270 ? -5.588 17.628 -6.672 1.00 26.04 270 LEU B O 1
ATOM 4563 N N . LEU B 1 271 ? -7.745 18.238 -6.839 1.00 25.81 271 LEU B N 1
ATOM 4564 C CA . LEU B 1 271 ? -8.152 16.942 -7.368 1.00 25.17 271 LEU B CA 1
ATOM 4565 C C . LEU B 1 271 ? -7.615 16.644 -8.766 1.00 25.28 271 LEU B C 1
ATOM 4566 O O . LEU B 1 271 ? -7.209 15.522 -9.048 1.00 24.61 271 LEU B O 1
ATOM 4571 N N . PRO B 1 272 ? -7.605 17.643 -9.664 1.00 25.69 272 PRO B N 1
ATOM 4572 C CA . PRO B 1 272 ? -7.095 17.361 -11.013 1.00 25.11 272 PRO B CA 1
ATOM 4573 C C . PRO B 1 272 ? -5.740 16.645 -11.075 1.00 25.36 272 PRO B C 1
ATOM 4574 O O . PRO B 1 272 ? -5.615 15.609 -11.731 1.00 23.92 272 PRO B O 1
ATOM 4578 N N . PRO B 1 273 ? -4.709 17.187 -10.400 1.00 25.33 273 PRO B N 1
ATOM 4579 C CA . PRO B 1 273 ? -3.387 16.550 -10.417 1.00 25.99 273 PRO B CA 1
ATOM 4580 C C . PRO B 1 273 ? -3.410 15.126 -9.855 1.00 24.24 273 PRO B C 1
ATOM 4581 O O . PRO B 1 273 ? -2.727 14.235 -10.364 1.00 25.01 273 PRO B O 1
ATOM 4585 N N . VAL B 1 274 ? -4.190 14.911 -8.798 1.00 23.12 274 VAL B N 1
ATOM 4586 C CA . VAL B 1 274 ? -4.269 13.591 -8.187 1.00 20.84 274 VAL B CA 1
ATOM 4587 C C . VAL B 1 274 ? -4.998 12.594 -9.102 1.00 21.70 274 VAL B C 1
ATOM 4588 O O . VAL B 1 274 ? -4.614 11.427 -9.177 1.00 21.88 274 VAL B O 1
ATOM 4592 N N . ARG B 1 275 ? -6.046 13.043 -9.793 1.00 21.00 275 ARG B N 1
ATOM 4593 C CA . ARG B 1 275 ? -6.750 12.150 -10.710 1.00 23.90 275 ARG B CA 1
ATOM 4594 C C . ARG B 1 275 ? -5.767 11.701 -11.788 1.00 23.86 275 ARG B C 1
ATOM 4595 O O . ARG B 1 275 ? -5.736 10.528 -12.159 1.00 23.53 275 ARG B O 1
ATOM 4603 N N . ARG B 1 276 ? -4.961 12.638 -12.280 1.00 25.16 276 ARG B N 1
ATOM 4604 C CA . ARG B 1 276 ? -3.970 12.325 -13.308 1.00 27.85 276 ARG B CA 1
ATOM 4605 C C . ARG B 1 276 ? -3.009 11.264 -12.788 1.00 27.56 276 ARG B C 1
ATOM 4606 O O . ARG B 1 276 ? -2.671 10.318 -13.495 1.00 26.65 276 ARG B O 1
ATOM 4614 N N . LEU B 1 277 ? -2.572 11.438 -11.544 1.00 24.24 277 LEU B N 1
ATOM 4615 C CA . LEU B 1 277 ? -1.655 10.502 -10.912 1.00 24.05 277 LEU B CA 1
ATOM 4616 C C . LEU B 1 277 ? -2.260 9.108 -10.838 1.00 23.97 277 LEU B C 1
ATOM 4617 O O . LEU B 1 277 ? -1.630 8.129 -11.232 1.00 24.76 277 LEU B O 1
ATOM 4622 N N . LEU B 1 278 ? -3.484 9.022 -10.330 1.00 24.26 278 LEU B N 1
ATOM 4623 C CA . LEU B 1 278 ? -4.152 7.735 -10.189 1.00 24.19 278 LEU B CA 1
ATOM 4624 C C . LEU B 1 278 ? -4.423 7.028 -11.519 1.00 26.52 278 LEU B C 1
ATOM 4625 O O . LEU B 1 278 ? -4.296 5.806 -11.610 1.00 25.56 278 LEU B O 1
ATOM 4630 N N . LEU B 1 279 ? -4.792 7.784 -12.547 1.00 27.04 279 LEU B N 1
ATOM 4631 C CA . LEU B 1 279 ? -5.056 7.183 -13.854 1.00 29.88 279 LEU B CA 1
ATOM 4632 C C . LEU B 1 279 ? -3.765 6.651 -14.482 1.00 29.67 279 LEU B C 1
ATOM 4633 O O . LEU B 1 279 ? -3.759 5.595 -15.118 1.00 30.95 279 LEU B O 1
ATOM 4638 N N . TRP B 1 280 ? -2.674 7.384 -14.292 1.00 29.48 280 TRP B N 1
ATOM 4639 C CA . TRP B 1 280 ? -1.365 7.004 -14.820 1.00 30.04 280 TRP B CA 1
ATOM 4640 C C . TRP B 1 280 ? -0.793 5.817 -14.048 1.00 32.15 280 TRP B C 1
ATOM 4641 O O . TRP B 1 280 ? -0.215 4.892 -14.626 1.00 32.88 280 TRP B O 1
ATOM 4652 N N . LEU B 1 281 ? -0.961 5.862 -12.733 1.00 31.56 281 LEU B N 1
ATOM 4653 C CA . LEU B 1 281 ? -0.466 4.828 -11.841 1.00 32.43 281 LEU B CA 1
ATOM 4654 C C . LEU B 1 281 ? -1.181 3.496 -12.046 1.00 34.31 281 LEU B C 1
ATOM 4655 O O . LEU B 1 281 ? -0.555 2.434 -12.021 1.00 32.76 281 LEU B O 1
ATOM 4660 N N . SER B 1 282 ? -2.492 3.562 -12.259 1.00 35.04 282 SER B N 1
ATOM 4661 C CA . SER B 1 282 ? -3.308 2.370 -12.451 1.00 38.30 282 SER B CA 1
ATOM 4662 C C . SER B 1 282 ? -3.111 1.398 -11.288 1.00 40.46 282 SER B C 1
ATOM 4663 O O . SER B 1 282 ? -2.775 0.232 -11.486 1.00 41.80 282 SER B O 1
ATOM 4666 N N . PRO B 1 283 ? -3.316 1.873 -10.051 1.00 42.61 283 PRO B N 1
ATOM 4667 C CA . PRO B 1 283 ? -3.150 1.005 -8.885 1.00 43.22 283 PRO B CA 1
ATOM 4668 C C . PRO B 1 283 ? -4.224 -0.071 -8.886 1.00 44.64 283 PRO B C 1
ATOM 4669 O O . PRO B 1 283 ? -5.279 0.098 -9.498 1.00 44.89 283 PRO B O 1
ATOM 4673 N N . PRO B 1 284 ? -3.969 -1.198 -8.208 1.00 45.46 284 PRO B N 1
ATOM 4674 C CA . PRO B 1 284 ? -4.984 -2.252 -8.188 1.00 46.10 284 PRO B CA 1
ATOM 4675 C C . PRO B 1 284 ? -6.304 -1.704 -7.654 1.00 45.92 284 PRO B C 1
ATOM 4676 O O . PRO B 1 284 ? -6.323 -0.943 -6.684 1.00 45.61 284 PRO B O 1
ATOM 4680 N N . PRO B 1 285 ? -7.424 -2.058 -8.302 1.00 46.21 285 PRO B N 1
ATOM 4681 C CA . PRO B 1 285 ? -8.728 -1.571 -7.847 1.00 45.88 285 PRO B CA 1
ATOM 4682 C C . PRO B 1 285 ? -8.932 -1.970 -6.393 1.00 45.58 285 PRO B C 1
ATOM 4683 O O . PRO B 1 285 ? -8.409 -2.992 -5.948 1.00 45.66 285 PRO B O 1
ATOM 4687 N N . LEU B 1 286 ? -9.680 -1.164 -5.653 1.00 44.98 286 LEU B N 1
ATOM 4688 C CA . LEU B 1 286 ? -9.931 -1.459 -4.252 1.00 45.72 286 LEU B CA 1
ATOM 4689 C C . LEU B 1 286 ? -11.215 -2.247 -4.075 1.00 45.97 286 LEU B C 1
ATOM 4690 O O . LEU B 1 286 ? -12.202 -2.011 -4.772 1.00 46.30 286 LEU B O 1
ATOM 4695 N N . PRO B 1 287 ? -11.215 -3.211 -3.144 1.00 46.84 287 PRO B N 1
ATOM 4696 C CA . PRO B 1 287 ? -12.422 -4.002 -2.912 1.00 46.95 287 PRO B CA 1
ATOM 4697 C C . PRO B 1 287 ? -13.414 -3.092 -2.197 1.00 48.10 287 PRO B C 1
ATOM 4698 O O . PRO B 1 287 ? -13.049 -2.002 -1.755 1.00 47.53 287 PRO B O 1
ATOM 4702 N N . PRO B 1 288 ? -14.680 -3.518 -2.078 1.00 47.89 288 PRO B N 1
ATOM 4703 C CA . PRO B 1 288 ? -15.666 -2.673 -1.398 1.00 47.82 288 PRO B CA 1
ATOM 4704 C C . PRO B 1 288 ? -15.318 -2.424 0.068 1.00 48.18 288 PRO B C 1
ATOM 4705 O O . PRO B 1 288 ? -14.770 -3.297 0.747 1.00 47.08 288 PRO B O 1
ATOM 4709 N N . LEU B 1 289 ? -15.631 -1.223 0.548 1.00 47.69 289 LEU B N 1
ATOM 4710 C CA . LEU B 1 289 ? -15.359 -0.857 1.932 1.00 47.63 289 LEU B CA 1
ATOM 4711 C C . LEU B 1 289 ? -16.183 0.336 2.399 1.00 46.06 289 LEU B C 1
ATOM 4712 O O . LEU B 1 289 ? -16.598 1.173 1.597 1.00 45.92 289 LEU B O 1
ATOM 4717 N N . ALA B 1 290 ? -16.422 0.396 3.704 1.00 44.06 290 ALA B N 1
ATOM 4718 C CA . ALA B 1 290 ? -17.186 1.482 4.299 1.00 43.16 290 ALA B CA 1
ATOM 4719 C C . ALA B 1 290 ? -16.299 2.238 5.281 1.00 42.84 290 ALA B C 1
ATOM 4720 O O . ALA B 1 290 ? -15.270 1.727 5.726 1.00 42.97 290 ALA B O 1
ATOM 4722 N N . PHE B 1 291 ? -16.705 3.457 5.615 1.00 42.53 291 PHE B N 1
ATOM 4723 C CA . PHE B 1 291 ? -15.948 4.293 6.534 1.00 42.01 291 PHE B CA 1
ATOM 4724 C C . PHE B 1 291 ? -15.528 3.540 7.793 1.00 43.30 291 PHE B C 1
ATOM 4725 O O . PHE B 1 291 ? -14.348 3.511 8.144 1.00 40.70 291 PHE B O 1
ATOM 4733 N N . GLU B 1 292 ? -16.496 2.924 8.464 1.00 44.87 292 GLU B N 1
ATOM 4734 C CA . GLU B 1 292 ? -16.217 2.192 9.693 1.00 47.18 292 GLU B CA 1
ATOM 4735 C C . GLU B 1 292 ? -15.141 1.115 9.560 1.00 47.96 292 GLU B C 1
ATOM 4736 O O . GLU B 1 292 ? -14.554 0.699 10.559 1.00 47.90 292 GLU B O 1
ATOM 4742 N N . ASP B 1 293 ? -14.870 0.666 8.338 1.00 48.92 293 ASP B N 1
ATOM 4743 C CA . ASP B 1 293 ? -13.845 -0.353 8.135 1.00 50.53 293 ASP B CA 1
ATOM 4744 C C . ASP B 1 293 ? -12.441 0.208 8.358 1.00 50.84 293 ASP B C 1
ATOM 4745 O O . ASP B 1 293 ? -11.544 -0.505 8.811 1.00 50.52 293 ASP B O 1
ATOM 4750 N N . LEU B 1 294 ? -12.254 1.485 8.037 1.00 50.24 294 LEU B N 1
ATOM 4751 C CA . LEU B 1 294 ? -10.957 2.134 8.203 1.00 51.55 294 LEU B CA 1
ATOM 4752 C C . LEU B 1 294 ? -10.899 2.939 9.496 1.00 51.62 294 LEU B C 1
ATOM 4753 O O . LEU B 1 294 ? -9.822 3.178 10.042 1.00 50.76 294 LEU B O 1
ATOM 4758 N N . LEU B 1 295 ? -12.068 3.350 9.976 1.00 52.24 295 LEU B N 1
ATOM 4759 C CA . LEU B 1 295 ? -12.185 4.145 11.193 1.00 53.96 295 LEU B CA 1
ATOM 4760 C C . LEU B 1 295 ? -11.270 3.664 12.325 1.00 55.68 295 LEU B C 1
ATOM 4761 O O . LEU B 1 295 ? -10.673 4.478 13.034 1.00 55.17 295 LEU B O 1
ATOM 4766 N N . PRO B 1 296 ? -11.150 2.336 12.514 1.00 57.27 296 PRO B N 1
ATOM 4767 C CA . PRO B 1 296 ? -10.295 1.790 13.574 1.00 58.80 296 PRO B CA 1
ATOM 4768 C C . PRO B 1 296 ? -8.828 2.206 13.489 1.00 60.42 296 PRO B C 1
ATOM 4769 O O . PRO B 1 296 ? -8.014 1.792 14.315 1.00 61.11 296 PRO B O 1
ATOM 4773 N N . TYR B 1 297 ? -8.491 3.017 12.492 1.00 61.85 297 TYR B N 1
ATOM 4774 C CA . TYR B 1 297 ? -7.117 3.479 12.320 1.00 63.26 297 TYR B CA 1
ATOM 4775 C C . TYR B 1 297 ? -7.085 4.990 12.130 1.00 63.30 297 TYR B C 1
ATOM 4776 O O . TYR B 1 297 ? -6.029 5.575 11.892 1.00 63.56 297 TYR B O 1
ATOM 4785 N N . LEU B 1 298 ? -8.252 5.616 12.243 1.00 63.41 298 LEU B N 1
ATOM 4786 C CA . LEU B 1 298 ? -8.374 7.058 12.074 1.00 63.82 298 LEU B CA 1
ATOM 4787 C C . LEU B 1 298 ? -8.711 7.739 13.398 1.00 64.89 298 LEU B C 1
ATOM 4788 O O . LEU B 1 298 ? -8.035 7.532 14.407 1.00 65.77 298 LEU B O 1
ATOM 4793 N N . SER B 1 308 ? -7.674 13.902 18.155 1.00 59.38 308 SER B N 1
ATOM 4794 C CA . SER B 1 308 ? -6.386 13.400 18.620 1.00 58.50 308 SER B CA 1
ATOM 4795 C C . SER B 1 308 ? -5.389 13.256 17.469 1.00 57.26 308 SER B C 1
ATOM 4796 O O . SER B 1 308 ? -4.254 13.717 17.517 1.00 56.83 308 SER B O 1
ATOM 4799 N N . LEU B 1 309 ? -5.842 12.546 16.420 1.00 55.40 309 LEU B N 1
ATOM 4800 C CA . LEU B 1 309 ? -4.999 12.344 15.245 1.00 52.98 309 LEU B CA 1
ATOM 4801 C C . LEU B 1 309 ? -4.895 13.625 14.406 1.00 50.80 309 LEU B C 1
ATOM 4802 O O . LEU B 1 309 ? -5.886 14.240 14.038 1.00 50.86 309 LEU B O 1
ATOM 4807 N N . HIS B 1 310 ? -3.642 14.042 14.138 1.00 48.02 310 HIS B N 1
ATOM 4808 C CA . HIS B 1 310 ? -3.435 15.232 13.314 1.00 45.93 310 HIS B CA 1
ATOM 4809 C C . HIS B 1 310 ? -3.218 14.877 11.839 1.00 42.49 310 HIS B C 1
ATOM 4810 O O . HIS B 1 310 ? -2.316 14.133 11.474 1.00 40.64 310 HIS B O 1
ATOM 4817 N N . TRP B 1 311 ? -4.075 15.427 10.984 1.00 38.77 311 TRP B N 1
ATOM 4818 C CA . TRP B 1 311 ? -4.009 15.186 9.549 1.00 34.07 311 TRP B CA 1
ATOM 4819 C C . TRP B 1 311 ? -3.211 16.255 8.814 1.00 32.06 311 TRP B C 1
ATOM 4820 O O . TRP B 1 311 ? -3.176 17.416 9.229 1.00 30.28 311 TRP B O 1
ATOM 4831 N N . VAL B 1 312 ? -2.571 15.849 7.720 1.00 29.52 312 VAL B N 1
ATOM 4832 C CA . VAL B 1 312 ? -1.819 16.770 6.877 1.00 27.62 312 VAL B CA 1
ATOM 4833 C C . VAL B 1 312 ? -2.806 17.124 5.768 1.00 26.86 312 VAL B C 1
ATOM 4834 O O . VAL B 1 312 ? -3.175 16.264 4.963 1.00 25.66 312 VAL B O 1
ATOM 4838 N N . VAL B 1 313 ? -3.246 18.377 5.744 1.00 25.07 313 VAL B N 1
ATOM 4839 C CA . VAL B 1 313 ? -4.213 18.824 4.751 1.00 25.31 313 VAL B CA 1
ATOM 4840 C C . VAL B 1 313 ? -3.637 19.840 3.770 1.00 23.22 313 VAL B C 1
ATOM 4841 O O . VAL B 1 313 ? -3.215 20.928 4.163 1.00 24.08 313 VAL B O 1
ATOM 4845 N N . PRO B 1 314 ? -3.627 19.501 2.472 1.00 24.25 314 PRO B N 1
ATOM 4846 C CA . PRO B 1 314 ? -3.101 20.407 1.450 1.00 23.56 314 PRO B CA 1
ATOM 4847 C C . PRO B 1 314 ? -4.160 21.420 0.992 1.00 25.94 314 PRO B C 1
ATOM 4848 O O . PRO B 1 314 ? -5.134 21.048 0.338 1.00 26.68 314 PRO B O 1
ATOM 4852 N N . LEU B 1 315 ? -3.966 22.690 1.337 1.00 25.17 315 LEU B N 1
ATOM 4853 C CA . LEU B 1 315 ? -4.907 23.739 0.943 1.00 25.62 315 LEU B CA 1
ATOM 4854 C C . LEU B 1 315 ? -4.533 24.287 -0.429 1.00 26.94 315 LEU B C 1
ATOM 4855 O O . LEU B 1 315 ? -5.377 24.802 -1.164 1.00 27.88 315 LEU B O 1
ATOM 4860 N N . ALA B 1 316 ? -3.253 24.172 -0.760 1.00 26.52 316 ALA B N 1
ATOM 4861 C CA . ALA B 1 316 ? -2.732 24.624 -2.043 1.00 28.00 316 ALA B CA 1
ATOM 4862 C C . ALA B 1 316 ? -1.347 24.019 -2.202 1.00 29.15 316 ALA B C 1
ATOM 4863 O O . ALA B 1 316 ? -0.747 23.564 -1.230 1.00 27.52 316 ALA B O 1
ATOM 4865 N N . PRO B 1 317 ? -0.831 23.976 -3.434 1.00 32.15 317 PRO B N 1
ATOM 4866 C CA . PRO B 1 317 ? 0.507 23.401 -3.576 1.00 33.77 317 PRO B CA 1
ATOM 4867 C C . PRO B 1 317 ? 1.456 24.239 -2.726 1.00 32.41 317 PRO B C 1
ATOM 4868 O O . PRO B 1 317 ? 1.516 25.461 -2.872 1.00 34.16 317 PRO B O 1
ATOM 4872 N N . GLY B 1 318 ? 2.171 23.588 -1.818 1.00 30.71 318 GLY B N 1
ATOM 4873 C CA . GLY B 1 318 ? 3.099 24.309 -0.970 1.00 29.80 318 GLY B CA 1
ATOM 4874 C C . GLY B 1 318 ? 2.453 24.977 0.230 1.00 30.05 318 GLY B C 1
ATOM 4875 O O . GLY B 1 318 ? 3.132 25.653 0.997 1.00 29.58 318 GLY B O 1
ATOM 4876 N N . ARG B 1 319 ? 1.144 24.812 0.395 1.00 28.97 319 ARG B N 1
ATOM 4877 C CA . ARG B 1 319 ? 0.460 25.406 1.540 1.00 29.25 319 ARG B CA 1
ATOM 4878 C C . ARG B 1 319 ? -0.363 24.330 2.232 1.00 29.44 319 ARG B C 1
ATOM 4879 O O . ARG B 1 319 ? -1.497 24.048 1.843 1.00 28.71 319 ARG B O 1
ATOM 4887 N N . LEU B 1 320 ? 0.228 23.718 3.254 1.00 29.49 320 LEU B N 1
ATOM 4888 C CA . LEU B 1 320 ? -0.437 22.652 3.987 1.00 28.98 320 LEU B CA 1
ATOM 4889 C C . LEU B 1 320 ? -0.541 22.969 5.472 1.00 29.18 320 LEU B C 1
ATOM 4890 O O . LEU B 1 320 ? 0.226 23.768 6.004 1.00 29.87 320 LEU B O 1
ATOM 4895 N N . VAL B 1 321 ? -1.503 22.339 6.133 1.00 29.31 321 VAL B N 1
ATOM 4896 C CA . VAL B 1 321 ? -1.689 22.523 7.566 1.00 30.95 321 VAL B CA 1
ATOM 4897 C C . VAL B 1 321 ? -1.773 21.154 8.224 1.00 31.22 321 VAL B C 1
ATOM 4898 O O . VAL B 1 321 ? -2.165 20.175 7.593 1.00 29.51 321 VAL B O 1
ATOM 4902 N N . VAL B 1 322 ? -1.388 21.091 9.492 1.00 33.10 322 VAL B N 1
ATOM 4903 C CA . VAL B 1 322 ? -1.437 19.848 10.252 1.00 34.81 322 VAL B CA 1
ATOM 4904 C C . VAL B 1 322 ? -2.433 20.099 11.374 1.00 35.84 322 VAL B C 1
ATOM 4905 O O . VAL B 1 322 ? -2.256 21.025 12.168 1.00 36.53 322 VAL B O 1
ATOM 4909 N N . ARG B 1 323 ? -3.483 19.286 11.438 1.00 36.13 323 ARG B N 1
ATOM 4910 C CA . ARG B 1 323 ? -4.505 19.486 12.456 1.00 36.34 323 ARG B CA 1
ATOM 4911 C C . ARG B 1 323 ? -5.461 18.312 12.610 1.00 36.82 323 ARG B C 1
ATOM 4912 O O . ARG B 1 323 ? -5.610 17.490 11.706 1.00 36.91 323 ARG B O 1
ATOM 4920 N N . PRO B 1 324 ? -6.126 18.220 13.772 1.00 37.07 324 PRO B N 1
ATOM 4921 C CA . PRO B 1 324 ? -7.080 17.135 14.012 1.00 36.52 324 PRO B CA 1
ATOM 4922 C C . PRO B 1 324 ? -8.335 17.482 13.218 1.00 35.66 324 PRO B C 1
ATOM 4923 O O . PRO B 1 324 ? -8.562 18.652 12.905 1.00 34.24 324 PRO B O 1
ATOM 4927 N N . LEU B 1 325 ? -9.149 16.485 12.898 1.00 35.40 325 LEU B N 1
ATOM 4928 C CA . LEU B 1 325 ? -10.366 16.738 12.135 1.00 36.09 325 LEU B CA 1
ATOM 4929 C C . LEU B 1 325 ? -11.595 16.067 12.734 1.00 37.35 325 LEU B C 1
ATOM 4930 O O . LEU B 1 325 ? -11.495 15.005 13.349 1.00 38.97 325 LEU B O 1
ATOM 4935 N N . PRO B 1 326 ? -12.773 16.694 12.570 1.00 38.47 326 PRO B N 1
ATOM 4936 C CA . PRO B 1 326 ? -14.045 16.175 13.082 1.00 40.03 326 PRO B CA 1
ATOM 4937 C C . PRO B 1 326 ? -14.437 14.922 12.309 1.00 40.67 326 PRO B C 1
ATOM 4938 O O . PRO B 1 326 ? -14.222 14.843 11.098 1.00 40.72 326 PRO B O 1
ATOM 4942 N N . GLU B 1 327 ? -15.014 13.947 13.003 1.00 40.44 327 GLU B N 1
ATOM 4943 C CA . GLU B 1 327 ? -15.422 12.708 12.356 1.00 40.84 327 GLU B CA 1
ATOM 4944 C C . GLU B 1 327 ? -16.426 12.991 11.244 1.00 39.72 327 GLU B C 1
ATOM 4945 O O . GLU B 1 327 ? -16.436 12.312 10.220 1.00 39.81 327 GLU B O 1
ATOM 4951 N N . GLY B 1 328 ? -17.269 13.996 11.454 1.00 38.13 328 GLY B N 1
ATOM 4952 C CA . GLY B 1 328 ? -18.261 14.345 10.457 1.00 35.85 328 GLY B CA 1
ATOM 4953 C C . GLY B 1 328 ? -17.615 14.732 9.142 1.00 36.27 328 GLY B C 1
ATOM 4954 O O . GLY B 1 328 ? -18.052 14.301 8.068 1.00 34.26 328 GLY B O 1
ATOM 4955 N N . LEU B 1 329 ? -16.571 15.551 9.225 1.00 33.25 329 LEU B N 1
ATOM 4956 C CA . LEU B 1 329 ? -15.862 15.994 8.032 1.00 33.31 329 LEU B CA 1
ATOM 4957 C C . LEU B 1 329 ? -15.201 14.792 7.364 1.00 31.39 329 LEU B C 1
ATOM 4958 O O . LEU B 1 329 ? -15.208 14.669 6.140 1.00 32.56 329 LEU B O 1
ATOM 4963 N N . LEU B 1 330 ? -14.639 13.903 8.176 1.00 30.17 330 LEU B N 1
ATOM 4964 C CA . LEU B 1 330 ? -13.976 12.713 7.658 1.00 31.22 330 LEU B CA 1
ATOM 4965 C C . LEU B 1 330 ? -14.955 11.819 6.903 1.00 30.83 330 LEU B C 1
ATOM 4966 O O . LEU B 1 330 ? -14.622 11.282 5.848 1.00 28.75 330 LEU B O 1
ATOM 4971 N N . ARG B 1 331 ? -16.165 11.665 7.438 1.00 30.44 331 ARG B N 1
ATOM 4972 C CA . ARG B 1 331 ? -17.177 10.835 6.787 1.00 31.64 331 ARG B CA 1
ATOM 4973 C C . ARG B 1 331 ? -17.592 11.436 5.456 1.00 30.87 331 ARG B C 1
ATOM 4974 O O . ARG B 1 331 ? -17.756 10.724 4.466 1.00 31.54 331 ARG B O 1
ATOM 4982 N N . GLU B 1 332 ? -17.765 12.752 5.444 1.00 30.28 332 GLU B N 1
ATOM 4983 C CA . GLU B 1 332 ? -18.157 13.473 4.239 1.00 30.82 332 GLU B CA 1
ATOM 4984 C C . GLU B 1 332 ? -17.116 13.273 3.134 1.00 30.29 332 GLU B C 1
ATOM 4985 O O . GLU B 1 332 ? -17.463 13.008 1.982 1.00 28.90 332 GLU B O 1
ATOM 4991 N N . ALA B 1 333 ? -15.843 13.402 3.498 1.00 29.04 333 ALA B N 1
ATOM 4992 C CA . ALA B 1 333 ? -14.742 13.243 2.547 1.00 28.62 333 ALA B CA 1
ATOM 4993 C C . ALA B 1 333 ? -14.659 11.813 2.018 1.00 28.27 333 ALA B C 1
ATOM 4994 O O . ALA B 1 333 ? -14.383 11.586 0.841 1.00 28.15 333 ALA B O 1
ATOM 4996 N N . PH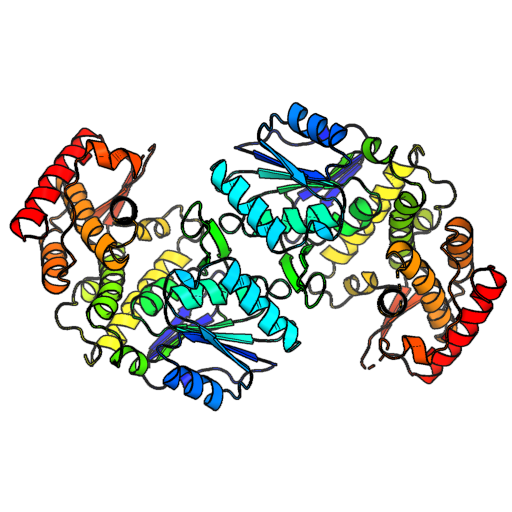E B 1 334 ? -14.898 10.846 2.894 1.00 29.57 334 PHE B N 1
ATOM 4997 C CA . PHE B 1 334 ? -14.842 9.444 2.504 1.00 30.16 334 PHE B CA 1
ATOM 4998 C C . PHE B 1 334 ? -15.918 9.115 1.471 1.00 30.48 334 PHE B C 1
ATOM 4999 O O . PHE B 1 334 ? -15.690 8.317 0.564 1.00 30.04 334 PHE B O 1
ATOM 5007 N N . ALA B 1 335 ? -17.090 9.729 1.610 1.00 29.21 335 ALA B N 1
ATOM 5008 C CA . ALA B 1 335 ? -18.182 9.493 0.671 1.00 28.48 335 ALA B CA 1
ATOM 5009 C C . ALA B 1 335 ? -17.789 10.026 -0.700 1.00 27.42 335 ALA B C 1
ATOM 5010 O O . ALA B 1 335 ? -18.041 9.390 -1.724 1.00 26.21 335 ALA B O 1
ATOM 5012 N N . ALA B 1 336 ? -17.177 11.206 -0.708 1.00 26.83 336 ALA B N 1
ATOM 5013 C CA . ALA B 1 336 ? -16.731 11.834 -1.943 1.00 25.56 336 ALA B CA 1
ATOM 5014 C C . ALA B 1 336 ? -15.585 11.006 -2.518 1.00 26.02 336 ALA B C 1
ATOM 5015 O O . ALA B 1 336 ? -15.457 10.852 -3.730 1.00 25.55 336 ALA B O 1
ATOM 5017 N N . TRP B 1 337 ? -14.759 10.472 -1.624 1.00 24.82 337 TRP B N 1
ATOM 5018 C CA . TRP B 1 337 ? -13.617 9.657 -2.009 1.00 25.15 337 TRP B CA 1
ATOM 5019 C C . TRP B 1 337 ? -14.103 8.427 -2.776 1.00 24.40 337 TRP B C 1
ATOM 5020 O O . TRP B 1 337 ? -13.570 8.100 -3.831 1.00 23.38 337 TRP B O 1
ATOM 5031 N N . ARG B 1 338 ? -15.128 7.754 -2.260 1.00 25.78 338 ARG B N 1
ATOM 5032 C CA . ARG B 1 338 ? -15.643 6.567 -2.940 1.00 26.83 338 ARG B CA 1
ATOM 5033 C C . ARG B 1 338 ? -16.183 6.889 -4.326 1.00 26.74 338 ARG B C 1
ATOM 5034 O O . ARG B 1 338 ? -15.927 6.156 -5.282 1.00 25.81 338 ARG B O 1
ATOM 5042 N N . GLU B 1 339 ? -16.928 7.985 -4.444 1.00 27.57 339 GLU B N 1
ATOM 5043 C CA . GLU B 1 339 ? -17.490 8.364 -5.736 1.00 30.00 339 GLU B CA 1
ATOM 5044 C C . GLU B 1 339 ? -16.411 8.735 -6.746 1.00 29.68 339 GLU B C 1
ATOM 5045 O O . GLU B 1 339 ? -16.555 8.472 -7.940 1.00 28.40 339 GLU B O 1
ATOM 5051 N N . GLU B 1 340 ? -15.334 9.352 -6.270 1.00 28.34 340 GLU B N 1
ATOM 5052 C CA . GLU B 1 340 ? -14.230 9.716 -7.153 1.00 26.78 340 GLU B CA 1
ATOM 5053 C C . GLU B 1 340 ? -13.617 8.436 -7.708 1.00 25.89 340 GLU B C 1
ATOM 5054 O O . GLU B 1 340 ? -13.352 8.336 -8.905 1.00 25.78 340 GLU B O 1
ATOM 5060 N N . LEU B 1 341 ? -13.399 7.455 -6.835 1.00 24.78 341 LEU B N 1
ATOM 5061 C CA . LEU B 1 341 ? -12.807 6.188 -7.246 1.00 26.48 341 LEU B CA 1
ATOM 5062 C C . LEU B 1 341 ? -13.676 5.421 -8.242 1.00 28.10 341 LEU B C 1
ATOM 5063 O O . LEU B 1 341 ? -13.161 4.759 -9.143 1.00 25.23 341 LEU B O 1
ATOM 5068 N N . LYS B 1 342 ? -14.994 5.506 -8.091 1.00 29.80 342 LYS B N 1
ATOM 5069 C CA . LYS B 1 342 ? -15.874 4.813 -9.023 1.00 32.34 342 LYS B CA 1
ATOM 5070 C C . LYS B 1 342 ? -15.674 5.416 -10.411 1.00 31.85 342 LYS B C 1
ATOM 5071 O O . LYS B 1 342 ? -15.592 4.695 -11.406 1.00 31.78 342 LYS B O 1
ATOM 5077 N N . GLY B 1 343 ? -15.566 6.742 -10.465 1.00 31.02 343 GLY B N 1
ATOM 5078 C CA . GLY B 1 343 ? -15.364 7.424 -11.732 1.00 31.59 343 GLY B CA 1
ATOM 5079 C C . GLY B 1 343 ? -14.039 7.097 -12.394 1.00 32.65 343 GLY B C 1
ATOM 5080 O O . GLY B 1 343 ? -13.910 7.164 -13.621 1.00 33.34 343 GLY B O 1
ATOM 5081 N N . LEU B 1 344 ? -13.047 6.741 -11.583 1.00 31.09 344 LEU B N 1
ATOM 5082 C CA . LEU B 1 344 ? -11.725 6.397 -12.093 1.00 31.18 344 LEU B CA 1
ATOM 5083 C C . LEU B 1 344 ? -11.610 4.889 -12.318 1.00 32.39 344 LEU B C 1
ATOM 5084 O O . LEU B 1 344 ? -10.536 4.382 -12.644 1.00 32.65 344 LEU B O 1
ATOM 5089 N N . GLY B 1 345 ? -12.720 4.179 -12.137 1.00 32.37 345 GLY B N 1
ATOM 5090 C CA . GLY B 1 345 ? -12.718 2.741 -12.325 1.00 33.87 345 GLY B CA 1
ATOM 5091 C C . GLY B 1 345 ? -11.854 2.009 -11.316 1.00 33.97 345 GLY B C 1
ATOM 5092 O O . GLY B 1 345 ? -11.313 0.940 -11.613 1.00 34.50 345 GLY B O 1
ATOM 5093 N N . LEU B 1 346 ? -11.733 2.572 -10.117 1.00 32.71 346 LEU B N 1
ATOM 5094 C CA . LEU B 1 346 ? -10.912 1.970 -9.075 1.00 32.69 346 LEU B CA 1
ATOM 5095 C C . LEU B 1 346 ? -11.708 1.423 -7.895 1.00 33.44 346 LEU B C 1
ATOM 5096 O O . LEU B 1 346 ? -11.128 0.961 -6.912 1.00 34.05 346 LEU B O 1
ATOM 5101 N N . LEU B 1 347 ? -13.031 1.470 -7.995 1.00 34.47 347 LEU B N 1
ATOM 5102 C CA . LEU B 1 347 ? -13.898 0.972 -6.931 1.00 37.02 347 LEU B CA 1
ATOM 5103 C C . LEU B 1 347 ? -15.244 0.550 -7.510 1.00 38.73 347 LEU B C 1
ATOM 5104 O O . LEU B 1 347 ? -15.601 0.951 -8.619 1.00 38.46 347 LEU B O 1
ATOM 5109 N N . ARG B 1 348 ? -15.985 -0.256 -6.756 0.00 39.37 348 ARG B N 1
ATOM 5110 C CA . ARG B 1 348 ? -17.294 -0.716 -7.205 0.00 40.35 348 ARG B CA 1
ATOM 5111 C C . ARG B 1 348 ? -17.192 -1.534 -8.494 0.00 40.45 348 ARG B C 1
ATOM 5112 O O . ARG B 1 348 ? -17.701 -1.157 -9.541 0.00 40.55 348 ARG B O 1
#

Secondary structure (DSSP, 8-state):
-EEEEE-SSS-EEEEEES-GGGGSPPPSS-EEEEEEGGGHHHHHHHHHHHT---EEEE--SGGGSSHHHHHHHHHHHHHHT--TT-EEEEEESHHHHHHHHHHHHHBTT--EEEEEE-SHHIIIIITSS-EEEEEETTEEEEEEEE---SEEEEEGGGGGGS-HHHHHHHHHHHHHHHHHHT-GGGG--TT--TT-TTHHHHHHHHHHHHHHHHHH-TTSSSGGGGGGTTHHHHHHHHHHTTT-S-HHHHHHHHHHHHHHHHHHTT----HHHHHHHHHHH-PPPPPP--HHHHGGG----EEEEEETTEEEEE---HHHHHHHHHHHHHHHHTTT--/-EEEEE-SSS-EEEEEES-GGGGSPPP-S-EEEEEEGGGHHHHHHHHHHHT--EEEEE-SSGGGSSHHHHHHHHHHHHHHT--TT-EEEEEESHHHHHHHHHHHHHBTT--EEEEEE-SHHIIIIISSS-EEEEEETTEEEEEEEE---SEEEEEGGGGTTS-HHHHHHHHHHHHHHHHHHT-GGGG--TT--TT-TTHHHHHHHHHHHHHHHHHH-TT-SSGGGGGGTTHHHHHHHH-----HHHHHHHHHHHHHHHHHHTT----HHHHHHHHHHH-PPPPPP--HHHHGGG--PEEEEEEETTEEEEEE--HHHHHHHHHHHHHHHHHTTS--

Radius of gyration: 29.06 Å; Cα contacts (8 Å, |Δi|>4): 1371; chains: 2; bounding box: 81×48×77 Å

Nearest PDB structures (foldseek):
  1ujn-assembly1_A  TM=1.003E+00  e=1.569E-64  Thermus thermophilus HB8
  6lk2-assembly2_B  TM=9.198E-01  e=1.719E-28  Providencia alcalifaciens F90-2004
  6lk2-assembly1_A  TM=9.146E-01  e=5.392E-28  Providencia alcalifaciens F90-2004
  3qbd-assembly1_A  TM=9.183E-01  e=1.666E-26  Mycobacterium tuberculosis H37Rv
  3qbd-assembly1_B  TM=9.156E-01  e=1.005E-25  Mycobacterium tuberculosis H37Rv

Organism: Thermus thermophilus (NCBI:txid274)

Solvent-accessible surface area: 27298 Å² total; per-residue (Å²): 80,66,137,23,95,3,142,104,82,72,82,9,23,0,1,0,0,115,33,0,24,138,63,8,84,121,44,111,30,55,11,0,0,0,12,12,139,115,8,81,58,19,0,81,70,0,4,181,64,27,55,6,203,64,48,30,10,2,78,26,39,80,80,3,11,32,44,133,26,0,6,94,0,0,21,29,2,14,126,78,53,13,54,150,98,5,14,4,0,0,0,0,7,22,26,0,12,31,0,0,0,0,0,0,12,1,5,36,56,21,8,34,10,3,7,0,3,2,18,0,41,1,1,0,44,43,4,6,6,5,124,2,2,0,16,10,124,72,25,72,65,36,2,0,14,86,43,43,6,104,0,3,3,0,4,13,110,9,0,96,86,11,68,89,78,45,0,30,21,0,0,0,1,0,1,5,0,0,4,8,41,33,25,127,44,0,21,125,2,99,73,2,53,20,118,16,139,76,4,38,61,8,0,9,116,0,0,32,1,21,14,131,13,8,55,122,10,79,118,91,155,25,99,43,76,14,24,68,0,8,42,37,2,1,116,1,1,28,21,53,23,187,87,84,8,51,60,0,8,0,1,0,0,1,2,1,2,3,3,2,1,0,114,60,53,70,15,102,88,8,0,48,23,0,82,112,2,2,114,31,6,82,3,54,95,15,50,118,13,32,10,96,93,9,79,106,86,46,151,53,107,6,13,0,2,26,8,49,40,126,24,51,32,89,66,14,84,87,51,32,6,98,123,5,4,52,28,0,82,108,33,0,98,65,67,51,20,50,83,61,136,23,62,6,130,105,93,72,96,7,20,0,1,0,0,97,34,0,22,146,54,9,85,124,39,113,23,60,11,0,0,0,11,4,132,187,27,81,60,25,0,82,86,0,3,186,62,28,58,13,216,65,44,32,12,0,42,14,32,71,72,0,3,37,44,146,11,0,7,103,0,0,18,28,2,16,118,85,51,12,54,123,99,4,10,4,0,0,0,0,8,26,24,0,15,31,0,0,0,0,0,0,13,2,5,26,50,16,9,34,8,4,7,0,4,6,31,0,50,2,1,0,35,47,2,9,9,5,128,1,1,0,21,10,120,82,25,128,66,38,2,0,15,81,42,47,7,100,0,2,3,0,12,8,151,14,0,76,113,24,79,104,85,50,2,33,27,0,0,0,0,0,2,7,1,0,3,6,35,30,30,144,44,0,25,110,1,91,70,7,59,6,113,19,135,79,2,33,60,7,0,9,116,0,0,34,1,29,9,117,9,14,44,126,13,92,136,78,148,22,102,50,78,6,26,75,0,8,34,29,2,1,116,0,11,55,45,98,148,26,57,64,0,10,0,1,0,0,1,1,0,2,5,3,12,0,0,144,48,46,73,22,100,76,8,3,50,19,0,82,108,2,1,102,35,9,82,3,65,96,18,90,122,16,39,10,90,66,0,63,95,95,47,142,69,100,10,11,0,2,22,8,54,30,124,19,54,30,90,60,22,76,95,50,28,12,92,113,4,7,55,40,0,85,100,38,0,64,71,29,55,12,16,237